Protein AF-A0A352FQF4-F1 (afdb_monomer_lite)

Foldseek 3Di:
DDPVVLVVLLVVLLVCVVVVDPDDDDDHDVVSVVVVVVVVVVVCPVPPCPVVVVVVVVVVVVVVVVVVVVQPPPPVFDDQLEDQKAFEWEFAAQVLVVVLCCQLQVKDWDWPAQDPQQKIWIWIDRASHIHIYIYHHVRGPHDDDTQAFEKEAQDQDAQRSVVRQVVSPKDWPAHFDQDPVAWTWGWIQHPRRHIYIYIQGNDPGRDDPLADRMATEWAFADVVLVLQLCCQLQVKDWPDFDADPVGFTQKTWIDRRSGTHMYGHADDPRHGRATEIEGEDADQQVSVVRSVVGPAKAFPAHWDADPVFWTWGWIAHNSGHIYIYTYGDPDDPDDDDDDDDPDPPDDAAEDEFEDADVVVVLVLVCLLVVHSFADDPPAQWTWDPQDNYIYIYGHCCVPPNDQTDADPDADEHADQDQPSSLVSLVVSVFFDQDDDPNHGQRDQDQDPVFWGWHWGADPSGHIYIYTHNVRDDPVD

Sequence (476 aa):
MSEVELTEQLDQAIEAMLSNSPGSPSPVDQRVAELLSVAAELRDLPGGGFKSRLRSELEKEISMSATAELITGDDPKTRAGVSAVTPYVVVSDVHQEIDFIKKVFGAEGKVYGLGSQGGFHSEYRIGDSMLMIGGGGKGSKWQGTPVPAVFHLYVENVDGVYQQAMQAGAISLMPPADMEYGERGAGIEDVGGNHWYLATATGPTHVPEGVPNLMPYFHPVGAPRMIEFLKQAFGAEEVAVHQSPDGIVQHAKIRIGASIIEMGEAHGSWQPKPMHFMVYVDDADEWYARAMKAEGAISVGAPANAPYGGRSGTIQDPFGNTWYLSSQTKKKEDSTASRRTSMAASKLFRVALQVADLDQASAFYAKLLDDPGIPIPRGSRHYFNCGPVILALVDVAKGAGEKPQPTPDYIYFAVNNLQEVFARAKALNCLANDRYHDQNAGEILKRPWGEVSFYCEDLWGNGLCFVDETTLFTGK

pLDDT: mean 82.21, std 18.21, range [28.59, 98.69]

Structure (mmCIF, N/CA/C/O backbone):
data_AF-A0A352FQF4-F1
#
_entry.id   AF-A0A352FQF4-F1
#
loop_
_atom_site.group_PDB
_atom_site.id
_atom_site.type_symbol
_atom_site.label_atom_id
_atom_site.label_alt_id
_atom_site.label_comp_id
_atom_site.label_asym_id
_atom_site.label_entity_id
_atom_site.label_seq_id
_atom_site.pdbx_PDB_ins_code
_atom_site.Cartn_x
_atom_site.Cartn_y
_atom_site.Cartn_z
_atom_site.occupancy
_atom_site.B_iso_or_equiv
_atom_site.auth_seq_id
_atom_site.auth_comp_id
_atom_site.auth_asym_id
_atom_site.auth_atom_id
_atom_site.pdbx_PDB_model_num
ATOM 1 N N . MET A 1 1 ? -57.777 -36.718 -5.518 1.00 56.38 1 MET A N 1
ATOM 2 C CA . MET A 1 1 ? -56.960 -37.804 -4.949 1.00 56.38 1 MET A CA 1
ATOM 3 C C . MET A 1 1 ? -56.659 -37.487 -3.503 1.00 56.38 1 MET A C 1
ATOM 5 O O . MET A 1 1 ? -56.420 -36.323 -3.189 1.00 56.38 1 MET A O 1
ATOM 9 N N . SER A 1 2 ? -56.738 -38.497 -2.646 1.00 68.88 2 SER A N 1
ATOM 10 C CA . SER A 1 2 ? -56.277 -38.432 -1.259 1.00 68.88 2 SER A CA 1
ATOM 11 C C . SER A 1 2 ? -54.744 -38.335 -1.195 1.00 68.88 2 SER A C 1
ATOM 13 O O . SER A 1 2 ? -54.056 -38.688 -2.151 1.00 68.88 2 SER A O 1
ATOM 15 N N . GLU A 1 3 ? -54.196 -37.852 -0.077 1.00 52.06 3 GLU A N 1
ATOM 16 C CA . GLU A 1 3 ? -52.736 -37.790 0.139 1.00 52.06 3 GLU A CA 1
ATOM 17 C C . GLU A 1 3 ? -52.068 -39.171 0.090 1.00 52.06 3 GLU A C 1
ATOM 19 O O . GLU A 1 3 ? -50.934 -39.293 -0.372 1.00 52.06 3 GLU A O 1
ATOM 24 N N . VAL A 1 4 ? -52.797 -40.222 0.479 1.00 58.28 4 VAL A N 1
ATOM 25 C CA . VAL A 1 4 ? -52.323 -41.611 0.408 1.00 58.28 4 VAL A CA 1
ATOM 26 C C . VAL A 1 4 ? -52.140 -42.040 -1.052 1.00 58.28 4 VAL A C 1
ATOM 28 O O . VAL A 1 4 ? -51.084 -42.547 -1.414 1.00 58.28 4 VAL A O 1
ATOM 31 N N . GLU A 1 5 ? -53.110 -41.731 -1.919 1.00 66.25 5 GLU A N 1
ATOM 32 C CA . GLU A 1 5 ? -53.040 -42.041 -3.358 1.00 66.25 5 GLU A CA 1
ATOM 33 C C . GLU A 1 5 ? -51.951 -41.237 -4.093 1.00 66.25 5 GLU A C 1
ATOM 35 O O . GLU A 1 5 ? -51.395 -41.713 -5.078 1.00 66.25 5 GLU A O 1
ATOM 40 N N . LEU A 1 6 ? -51.639 -40.016 -3.636 1.00 59.69 6 LEU A N 1
ATOM 41 C CA . LEU A 1 6 ? -50.549 -39.200 -4.194 1.00 59.69 6 LEU A CA 1
ATOM 42 C C . LEU A 1 6 ? -49.173 -39.774 -3.851 1.00 59.69 6 LEU A C 1
ATOM 44 O O . LEU A 1 6 ? -48.286 -39.786 -4.702 1.00 59.69 6 LEU A O 1
ATOM 48 N N . THR A 1 7 ? -49.011 -40.255 -2.618 1.00 59.81 7 THR A N 1
ATOM 49 C CA . THR A 1 7 ? -47.751 -40.840 -2.140 1.00 59.81 7 THR A CA 1
ATOM 50 C C . THR A 1 7 ? -47.446 -42.145 -2.875 1.00 59.81 7 THR A C 1
ATOM 52 O O . THR A 1 7 ? -46.351 -42.306 -3.402 1.00 59.81 7 THR A O 1
ATOM 55 N N . GLU A 1 8 ? -48.443 -43.023 -3.027 1.00 68.62 8 GLU A N 1
ATOM 56 C CA . GLU A 1 8 ? -48.279 -44.275 -3.780 1.00 68.62 8 GLU A CA 1
ATOM 57 C C . GLU A 1 8 ? -47.945 -44.037 -5.264 1.00 68.62 8 GLU A C 1
ATOM 59 O O . GLU A 1 8 ? -47.145 -44.772 -5.844 1.00 68.62 8 GLU A O 1
ATOM 64 N N . GLN A 1 9 ? -48.519 -43.000 -5.888 1.00 68.00 9 GLN A N 1
ATOM 65 C CA . GLN A 1 9 ? -48.186 -42.638 -7.271 1.00 68.00 9 GLN A CA 1
ATOM 66 C C . GLN A 1 9 ? -46.760 -42.097 -7.416 1.00 68.00 9 GLN A C 1
ATOM 68 O O . GLN A 1 9 ? -46.096 -42.396 -8.410 1.00 68.00 9 GLN A O 1
ATOM 73 N N . LEU A 1 10 ? -46.286 -41.310 -6.446 1.00 62.88 10 LEU A N 1
ATOM 74 C CA . LEU A 1 10 ? -44.918 -40.798 -6.434 1.00 62.88 10 LEU A CA 1
ATOM 75 C C . LEU A 1 10 ? -43.904 -41.940 -6.276 1.00 62.88 10 LEU A C 1
ATOM 77 O O . LEU A 1 10 ? -42.948 -42.003 -7.048 1.00 62.88 10 LEU A O 1
ATOM 81 N N . ASP A 1 11 ? -44.149 -42.872 -5.351 1.00 66.00 11 ASP A N 1
ATOM 82 C CA . ASP A 1 11 ? -43.263 -44.016 -5.107 1.00 66.00 11 ASP A CA 1
ATOM 83 C C . ASP A 1 11 ? -43.142 -44.917 -6.347 1.00 66.00 11 ASP A C 1
ATOM 85 O O . ASP A 1 11 ? -42.033 -45.235 -6.782 1.00 66.00 11 ASP A O 1
ATOM 89 N N . GLN A 1 12 ? -44.266 -45.245 -6.997 1.00 69.19 12 GLN A N 1
ATOM 90 C CA . GLN A 1 12 ? -44.269 -46.041 -8.234 1.00 69.19 12 GLN A CA 1
ATOM 91 C C . GLN A 1 12 ? -43.516 -45.350 -9.380 1.00 69.19 12 GLN A C 1
ATOM 93 O O . GLN A 1 12 ? -42.815 -46.002 -10.159 1.00 69.19 12 GLN A O 1
ATOM 98 N N . ALA A 1 13 ? -43.647 -44.027 -9.498 1.00 64.12 13 ALA A N 1
ATOM 99 C CA . ALA A 1 13 ? -42.974 -43.264 -10.540 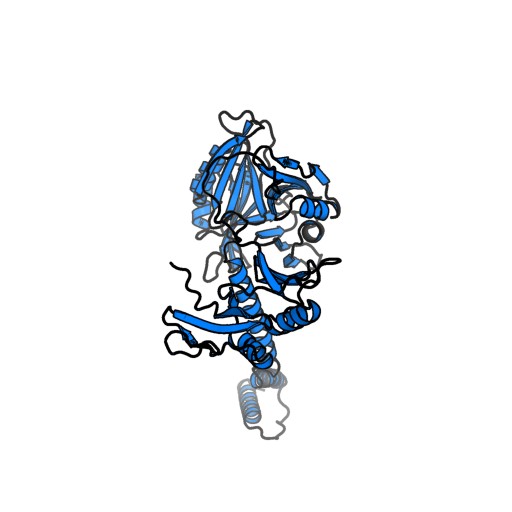1.00 64.12 13 ALA A CA 1
ATOM 100 C C . ALA A 1 13 ? -41.459 -43.139 -10.289 1.00 64.12 13 ALA A C 1
ATOM 102 O O . ALA A 1 13 ? -40.676 -43.248 -11.236 1.00 64.12 13 ALA A O 1
ATOM 103 N N . ILE A 1 14 ? -41.030 -42.992 -9.031 1.00 61.97 14 ILE A N 1
ATOM 104 C CA . ILE A 1 14 ? -39.609 -42.996 -8.651 1.00 61.97 14 ILE A CA 1
ATOM 105 C C . ILE A 1 14 ? -38.984 -44.380 -8.895 1.00 61.97 14 ILE A C 1
ATOM 107 O O . ILE A 1 14 ? -37.903 -44.465 -9.483 1.00 61.97 14 ILE A O 1
ATOM 111 N N . GLU A 1 15 ? -39.661 -45.474 -8.531 1.00 67.69 15 GLU A N 1
ATOM 112 C CA . GLU A 1 15 ? -39.181 -46.839 -8.810 1.00 67.69 15 GLU A CA 1
ATOM 113 C C . GLU A 1 15 ? -39.045 -47.114 -10.319 1.00 67.69 15 GLU A C 1
ATOM 115 O O . GLU A 1 15 ? -38.055 -47.706 -10.772 1.00 67.69 15 GLU A O 1
ATOM 120 N N . ALA A 1 16 ? -39.994 -46.635 -11.128 1.00 65.69 16 ALA A N 1
ATOM 121 C CA . ALA A 1 16 ? -39.911 -46.719 -12.585 1.00 65.69 16 ALA A CA 1
ATOM 122 C C . ALA A 1 16 ? -38.718 -45.916 -13.143 1.00 65.69 16 ALA A C 1
ATOM 124 O O . ALA A 1 16 ? -37.997 -46.402 -14.018 1.00 65.69 16 ALA A O 1
ATOM 125 N N . MET A 1 17 ? -38.454 -44.718 -12.603 1.00 64.12 17 MET A N 1
ATOM 126 C CA . MET A 1 17 ? -37.299 -43.899 -12.990 1.00 64.12 17 MET A CA 1
ATOM 127 C C . MET A 1 17 ? -35.960 -44.569 -12.655 1.00 64.12 17 MET A C 1
ATOM 129 O O . MET A 1 17 ? -35.036 -44.525 -13.471 1.00 64.12 17 MET A O 1
ATOM 133 N N . LEU A 1 18 ? -35.845 -45.211 -11.490 1.00 63.94 18 LEU A N 1
ATOM 134 C CA . LEU A 1 18 ? -34.614 -45.875 -11.044 1.00 63.94 18 LEU A CA 1
ATOM 135 C C . LEU A 1 18 ? -34.322 -47.184 -11.799 1.00 63.94 18 LEU A C 1
ATOM 137 O O . LEU A 1 18 ? -33.161 -47.558 -11.956 1.00 63.94 18 LEU A O 1
ATOM 141 N N . SER A 1 19 ? -35.353 -47.867 -12.301 1.00 68.19 19 SER A N 1
ATOM 142 C CA . SER A 1 19 ? -35.236 -49.185 -12.945 1.00 68.19 19 SER A CA 1
ATOM 143 C C . SER A 1 19 ? -34.973 -49.156 -14.461 1.00 68.19 19 SER A C 1
ATOM 145 O O . SER A 1 19 ? -34.854 -50.221 -15.070 1.00 68.19 19 SER A O 1
ATOM 147 N N . ASN A 1 20 ? -34.846 -47.976 -15.091 1.00 58.12 20 ASN A N 1
ATOM 148 C CA . ASN A 1 20 ? -34.591 -47.809 -16.539 1.00 58.12 20 ASN A CA 1
ATOM 149 C C . ASN A 1 20 ? -35.575 -48.564 -17.466 1.00 58.12 20 ASN A C 1
ATOM 151 O O . ASN A 1 20 ? -35.243 -48.872 -18.613 1.00 58.12 20 ASN A O 1
ATOM 155 N N . SER A 1 21 ? -36.788 -48.871 -17.001 1.00 53.16 21 SER A N 1
ATOM 156 C CA . SER A 1 21 ? -37.788 -49.579 -17.808 1.00 53.16 21 SER A CA 1
ATOM 157 C C . SER A 1 21 ? -38.649 -48.593 -18.614 1.00 53.16 21 SER A C 1
ATOM 159 O O . SER A 1 21 ? -39.202 -47.661 -18.033 1.00 53.16 21 SER A O 1
ATOM 161 N N . PRO A 1 22 ? -38.811 -48.771 -19.943 1.00 45.56 22 PRO A N 1
ATOM 162 C CA . PRO A 1 22 ? -39.613 -47.880 -20.774 1.00 45.56 22 PRO A CA 1
ATOM 163 C C . PRO A 1 22 ? -41.096 -48.256 -20.660 1.00 45.56 22 PRO A C 1
ATOM 165 O O . PRO A 1 22 ? -41.655 -48.931 -21.521 1.00 45.56 22 PRO A O 1
ATOM 168 N N . GLY A 1 23 ? -41.732 -47.839 -19.570 1.00 49.78 23 GLY A N 1
ATOM 169 C CA . GLY A 1 23 ? -43.184 -47.867 -19.415 1.00 49.78 23 GLY A CA 1
ATOM 170 C C . GLY A 1 23 ? -43.686 -46.458 -19.136 1.00 49.78 23 GLY A C 1
ATOM 171 O O . GLY A 1 23 ? -43.316 -45.874 -18.123 1.00 49.78 23 GLY A O 1
ATOM 172 N N . SER A 1 24 ? -44.503 -45.891 -20.029 1.00 43.78 24 SER A N 1
ATOM 173 C CA . SER A 1 24 ? -45.165 -44.605 -19.780 1.00 43.78 24 SER A CA 1
ATOM 174 C C . SER A 1 24 ? -46.109 -44.734 -18.578 1.00 43.78 24 SER A C 1
ATOM 176 O O . SER A 1 24 ? -47.028 -45.555 -18.648 1.00 43.78 24 SER A O 1
ATOM 178 N N . PRO A 1 25 ? -45.934 -43.950 -17.496 1.00 51.12 25 PRO A N 1
ATOM 179 C CA . PRO A 1 25 ? -46.881 -43.965 -16.392 1.00 51.12 25 PRO A CA 1
ATOM 180 C C . PRO A 1 25 ? -48.229 -43.385 -16.843 1.00 51.12 25 PRO A C 1
ATOM 182 O O . PRO A 1 25 ? -48.283 -42.483 -17.683 1.00 51.12 25 PRO A O 1
ATOM 185 N N . SER A 1 26 ? -49.317 -43.913 -16.274 1.00 56.75 26 SER A N 1
ATOM 186 C CA . SER A 1 26 ? -50.680 -43.359 -16.372 1.00 56.75 26 SER A CA 1
ATOM 187 C C . SER A 1 26 ? -50.699 -41.864 -16.000 1.00 56.75 26 SER A C 1
ATOM 189 O O . SER A 1 26 ? -49.791 -41.436 -15.290 1.00 56.75 26 SER A O 1
ATOM 191 N N . PRO A 1 27 ? -51.691 -41.055 -16.439 1.00 54.22 27 PRO A N 1
ATOM 192 C CA . PRO A 1 27 ? -51.646 -39.603 -16.273 1.00 54.22 27 PRO A CA 1
ATOM 193 C C . PRO A 1 27 ? -51.477 -39.228 -14.799 1.00 54.22 27 PRO A C 1
ATOM 195 O O . PRO A 1 27 ? -52.361 -39.459 -13.977 1.00 54.22 27 PRO A O 1
ATOM 198 N N . VAL A 1 28 ? -50.298 -38.694 -14.496 1.00 59.75 28 VAL A N 1
ATOM 199 C CA . VAL A 1 28 ? -49.842 -38.365 -13.149 1.00 59.75 28 VAL A CA 1
ATOM 200 C C . VAL A 1 28 ? -50.471 -37.033 -12.731 1.00 59.75 28 VAL A C 1
ATOM 202 O O . VAL A 1 28 ? -50.524 -36.097 -13.533 1.00 59.75 28 VAL A O 1
ATOM 205 N N . ASP A 1 29 ? -50.965 -36.937 -11.492 1.00 68.56 29 ASP A N 1
ATOM 206 C CA . ASP A 1 29 ? -51.423 -35.665 -10.910 1.00 68.56 29 ASP A CA 1
ATOM 207 C C . ASP A 1 29 ? -50.299 -34.616 -11.020 1.00 68.56 29 ASP A C 1
ATOM 209 O O . ASP A 1 29 ? -49.130 -34.911 -10.769 1.00 68.56 29 ASP A O 1
ATOM 213 N N . GLN A 1 30 ? -50.641 -33.385 -11.406 1.00 69.50 30 GLN A N 1
ATOM 214 C CA . GLN A 1 30 ? -49.673 -32.324 -11.710 1.00 69.50 30 GLN A CA 1
ATOM 215 C C . GLN A 1 30 ? -48.680 -32.063 -10.564 1.00 69.50 30 GLN A C 1
ATOM 217 O O . GLN A 1 30 ? -47.512 -31.780 -10.817 1.00 69.50 30 GLN A O 1
ATOM 222 N N . ARG A 1 31 ? -49.109 -32.244 -9.310 1.00 64.25 31 ARG A N 1
ATOM 223 C CA . ARG A 1 31 ? -48.244 -32.087 -8.128 1.00 64.25 31 ARG A CA 1
ATOM 224 C C . ARG A 1 31 ? -47.155 -33.156 -8.045 1.00 64.25 31 ARG A C 1
ATOM 226 O O . ARG A 1 31 ? -46.055 -32.887 -7.581 1.00 64.25 31 ARG A O 1
ATOM 233 N N . VAL A 1 32 ? -47.450 -34.368 -8.508 1.00 63.38 32 VAL A N 1
ATOM 234 C CA . VAL A 1 32 ? -46.476 -35.466 -8.575 1.00 63.38 32 VAL A CA 1
ATOM 235 C C . VAL A 1 32 ? -45.551 -35.272 -9.784 1.00 63.38 32 VAL A C 1
ATOM 237 O O . VAL A 1 32 ? -44.360 -35.550 -9.687 1.00 63.38 32 VAL A O 1
ATOM 240 N N . ALA A 1 33 ? -46.044 -34.703 -10.891 1.00 66.62 33 ALA A N 1
ATOM 241 C CA . ALA A 1 33 ? -45.216 -34.374 -12.057 1.00 66.62 33 ALA A CA 1
ATOM 242 C C . ALA A 1 33 ? -44.106 -33.348 -11.742 1.00 66.62 33 ALA A C 1
ATOM 244 O O . ALA A 1 33 ? -42.977 -33.503 -12.208 1.00 66.62 33 ALA A O 1
ATOM 245 N N . GLU A 1 34 ? -44.397 -32.339 -10.917 1.00 63.16 34 GLU A N 1
ATOM 246 C CA . GLU A 1 34 ? -43.406 -31.351 -10.462 1.00 63.16 34 GLU A CA 1
ATOM 247 C C . GLU A 1 34 ? -42.293 -31.997 -9.619 1.00 63.16 34 GLU A C 1
ATOM 249 O O . GLU A 1 34 ? -41.110 -31.736 -9.843 1.00 63.16 34 GLU A O 1
ATOM 254 N N . LEU A 1 35 ? -42.647 -32.910 -8.709 1.00 61.91 35 LEU A N 1
ATOM 255 C CA . LEU A 1 35 ? -41.678 -33.639 -7.881 1.00 61.91 35 LEU A CA 1
ATOM 256 C C . LEU A 1 35 ? -40.800 -34.594 -8.704 1.00 61.91 35 LEU A C 1
ATOM 258 O O . LEU A 1 35 ? -39.609 -34.730 -8.424 1.00 61.91 35 LEU A O 1
ATOM 262 N N . LEU A 1 36 ? -41.351 -35.214 -9.751 1.00 63.53 36 LEU A N 1
ATOM 263 C CA . LEU A 1 36 ? -40.587 -36.079 -10.656 1.00 63.53 36 LEU A CA 1
ATOM 264 C C . LEU A 1 36 ? -39.567 -35.298 -11.498 1.00 63.53 36 LEU A C 1
ATOM 266 O O . LEU A 1 36 ? -38.498 -35.832 -11.793 1.00 63.53 36 LEU A O 1
ATOM 270 N N . SER A 1 37 ? -39.843 -34.031 -11.830 1.00 60.62 37 SER A N 1
ATOM 271 C CA . SER A 1 37 ? -38.863 -33.142 -12.475 1.00 60.62 37 SER A CA 1
ATOM 272 C C . SER A 1 37 ? -37.649 -32.906 -11.576 1.00 60.62 37 SER A C 1
ATOM 274 O O . SER A 1 37 ? -36.511 -33.033 -12.022 1.00 60.62 37 SER A O 1
ATOM 276 N N . VAL A 1 38 ? -37.883 -32.642 -10.288 1.00 58.38 38 VAL A N 1
ATOM 277 C CA . VAL A 1 38 ? -36.810 -32.470 -9.295 1.00 58.38 38 VAL A CA 1
ATOM 278 C C . VAL A 1 38 ? -36.036 -33.779 -9.098 1.00 58.38 38 VAL A C 1
ATOM 280 O O . VAL A 1 38 ? -34.808 -33.775 -9.054 1.00 58.38 38 VAL A O 1
ATOM 283 N N . ALA A 1 39 ? -36.729 -34.921 -9.042 1.00 61.94 39 ALA A N 1
ATOM 284 C CA . ALA A 1 39 ? -36.088 -36.232 -8.939 1.00 61.94 39 ALA A CA 1
ATOM 285 C C . ALA A 1 39 ? -35.208 -36.560 -10.163 1.00 61.94 39 ALA A C 1
ATOM 287 O O . ALA A 1 39 ? -34.151 -37.176 -10.012 1.00 61.94 39 ALA A O 1
ATOM 288 N N . ALA A 1 40 ? -35.607 -36.127 -11.365 1.00 61.56 40 ALA A N 1
ATOM 289 C CA . ALA A 1 40 ? -34.811 -36.276 -12.582 1.00 61.56 40 ALA A CA 1
ATOM 290 C C . ALA A 1 40 ? -33.542 -35.408 -12.545 1.00 61.56 40 ALA A C 1
ATOM 292 O O . ALA A 1 40 ? -32.465 -35.896 -12.873 1.00 61.56 40 ALA A O 1
ATOM 293 N N . GLU A 1 41 ? -33.644 -34.160 -12.080 1.00 58.59 41 GLU A N 1
ATOM 294 C CA . GLU A 1 41 ? -32.491 -33.263 -11.923 1.00 58.59 41 GLU A CA 1
ATOM 295 C C . GLU A 1 41 ? -31.481 -33.774 -10.884 1.00 58.59 41 GLU A C 1
ATOM 297 O O . GLU A 1 41 ? -30.272 -33.674 -11.092 1.00 58.59 41 GLU A O 1
ATOM 302 N N . LEU A 1 42 ? -31.962 -34.363 -9.784 1.00 61.38 42 LEU A N 1
ATOM 303 C CA . LEU A 1 42 ? -31.110 -34.929 -8.734 1.00 61.38 42 LEU A CA 1
ATOM 304 C C . LEU A 1 42 ? -30.403 -36.222 -9.165 1.00 61.38 42 LEU A C 1
ATOM 306 O O . LEU A 1 42 ? -29.277 -36.470 -8.730 1.00 61.38 42 LEU A O 1
ATOM 310 N N . ARG A 1 43 ? -31.037 -37.040 -10.016 1.00 62.78 43 ARG A N 1
ATOM 311 C CA . ARG A 1 43 ? -30.472 -38.304 -10.519 1.00 62.78 43 ARG A CA 1
ATOM 312 C C . ARG A 1 43 ? -29.154 -38.101 -11.267 1.00 62.78 43 ARG A C 1
ATOM 314 O O . ARG A 1 43 ? -28.262 -38.939 -11.160 1.00 62.78 43 ARG A O 1
ATOM 321 N N . ASP A 1 44 ? -29.042 -37.003 -12.006 1.00 57.47 44 ASP A N 1
ATOM 322 C CA . ASP A 1 44 ? -27.901 -36.728 -12.879 1.00 57.47 44 ASP A CA 1
ATOM 323 C C . ASP A 1 44 ? -26.837 -35.843 -12.207 1.00 57.47 44 ASP A C 1
ATOM 325 O O . ASP A 1 44 ? -25.972 -35.281 -12.882 1.00 57.47 44 ASP A O 1
ATOM 329 N N . LEU A 1 45 ? -26.861 -35.728 -10.871 1.00 62.22 45 LEU A N 1
ATOM 330 C CA . LEU A 1 45 ? -25.809 -35.059 -10.113 1.00 62.22 45 LEU A CA 1
ATOM 331 C C . LEU A 1 45 ? -24.638 -36.000 -9.764 1.00 62.22 45 LEU A C 1
ATOM 333 O O . LEU A 1 45 ? -24.850 -37.123 -9.309 1.00 62.22 45 LEU A O 1
ATOM 337 N N . PRO A 1 46 ? -23.384 -35.521 -9.885 1.00 53.50 46 PRO A N 1
ATOM 338 C CA . PRO A 1 46 ? -23.012 -34.204 -10.395 1.00 53.50 46 PRO A CA 1
ATOM 339 C C . PRO A 1 46 ? -23.092 -34.133 -11.933 1.00 53.50 46 PRO A C 1
ATOM 341 O O . PRO A 1 46 ? -22.475 -34.936 -12.632 1.00 53.50 46 PRO A O 1
ATOM 344 N N . GLY A 1 47 ? -23.813 -33.129 -12.454 1.00 64.00 47 GLY A N 1
ATOM 345 C CA . GLY A 1 47 ? -24.075 -32.967 -13.890 1.00 64.00 47 GLY A CA 1
ATOM 346 C C . GLY A 1 47 ? -22.807 -32.839 -14.735 1.00 64.00 47 GLY A C 1
ATOM 347 O O . GLY A 1 47 ? -21.748 -32.462 -14.235 1.00 64.00 47 GLY A O 1
ATOM 348 N N . GLY A 1 48 ? -22.908 -33.100 -16.043 1.00 57.22 48 GLY A N 1
ATOM 349 C CA . GLY A 1 48 ? -21.756 -33.235 -16.954 1.00 57.22 48 GLY A CA 1
ATOM 350 C C . GLY A 1 48 ? -20.746 -32.071 -16.973 1.00 57.22 48 GLY A C 1
ATOM 351 O O . GLY A 1 48 ? -19.588 -32.281 -17.325 1.00 57.22 48 GLY A O 1
ATOM 352 N N . GLY A 1 49 ? -21.141 -30.866 -16.542 1.00 55.56 49 GLY A N 1
ATOM 353 C CA . GLY A 1 49 ? -20.262 -29.694 -16.397 1.00 55.56 49 GLY A CA 1
ATOM 354 C C . GLY A 1 49 ? -19.650 -29.487 -15.001 1.00 55.56 49 GLY A C 1
ATOM 355 O O . GLY A 1 49 ? -18.925 -28.516 -14.785 1.00 55.56 49 GLY A O 1
ATOM 356 N N . PHE A 1 50 ? -19.945 -30.344 -14.020 1.00 56.56 50 PHE A N 1
ATOM 357 C CA . PHE A 1 50 ? -19.416 -30.228 -12.657 1.00 56.56 50 PHE A CA 1
ATOM 358 C C . PHE A 1 50 ? -17.906 -30.427 -12.628 1.00 56.56 50 PHE A C 1
ATOM 360 O O . PHE A 1 50 ? -17.192 -29.602 -12.075 1.00 56.56 50 PHE A O 1
ATOM 367 N N . LYS A 1 51 ? -17.400 -31.467 -13.298 1.00 49.62 51 LYS A N 1
ATOM 368 C CA . LYS A 1 51 ? -15.964 -31.764 -13.312 1.00 49.62 51 LYS A CA 1
ATOM 369 C C . LYS A 1 51 ? -15.147 -30.647 -13.965 1.00 49.62 51 LYS A C 1
ATOM 371 O O . LYS A 1 51 ? -14.045 -30.369 -13.515 1.00 49.62 51 LYS A O 1
ATOM 376 N N . SER A 1 52 ? -15.680 -29.998 -15.001 1.00 58.97 52 SER A N 1
ATOM 377 C CA . SER A 1 52 ? -15.034 -28.853 -15.652 1.00 58.97 52 SER A CA 1
ATOM 378 C C . SER A 1 52 ? -15.089 -27.583 -14.802 1.00 58.97 52 SER A C 1
ATOM 380 O O . SER A 1 52 ? -14.095 -26.868 -14.754 1.00 58.97 52 SER A O 1
ATOM 382 N N . ARG A 1 53 ? -16.203 -27.320 -14.100 1.00 61.59 53 ARG A N 1
ATOM 383 C CA . ARG A 1 53 ? -16.308 -26.189 -13.161 1.00 61.59 53 ARG A CA 1
ATOM 384 C C . ARG A 1 53 ? -15.398 -26.371 -11.952 1.00 61.59 53 ARG A C 1
ATOM 386 O O . ARG A 1 53 ? -14.567 -25.510 -11.717 1.00 61.59 53 ARG A O 1
ATOM 393 N N . LEU A 1 54 ? -15.461 -27.530 -11.297 1.00 50.44 54 LEU A N 1
ATOM 394 C CA . LEU A 1 54 ? -14.596 -27.872 -10.167 1.00 50.44 54 LEU A CA 1
ATOM 395 C C . LEU A 1 54 ? -13.116 -27.808 -10.561 1.00 50.44 54 LEU A C 1
ATOM 397 O O . LEU A 1 54 ? -12.296 -27.306 -9.810 1.00 50.44 54 LEU A O 1
ATOM 401 N N . ARG A 1 55 ? -12.765 -28.274 -11.766 1.00 55.50 55 ARG A N 1
ATOM 402 C CA . ARG A 1 55 ? -11.403 -28.143 -12.292 1.00 55.50 55 ARG A CA 1
ATOM 403 C C . ARG A 1 55 ? -11.000 -26.683 -12.487 1.00 55.50 55 ARG A C 1
ATOM 405 O O . ARG A 1 55 ? -9.919 -26.316 -12.058 1.00 55.50 55 ARG A O 1
ATOM 412 N N . SER A 1 56 ? -11.858 -25.868 -13.098 1.00 56.72 56 SER A N 1
ATOM 413 C CA . SER A 1 56 ? -11.583 -24.443 -13.302 1.00 56.72 56 SER A CA 1
ATOM 414 C C . SER A 1 56 ? -11.484 -23.674 -11.983 1.00 56.72 56 SER A C 1
ATOM 416 O O . SER A 1 56 ? -10.698 -22.738 -11.901 1.00 56.72 56 SER A O 1
ATOM 418 N N . GLU A 1 57 ? -12.271 -24.041 -10.972 1.00 53.06 57 GLU A N 1
ATOM 419 C CA . GLU A 1 57 ? -12.233 -23.444 -9.633 1.00 53.06 57 GLU A CA 1
ATOM 420 C C . GLU A 1 57 ? -10.963 -23.856 -8.884 1.00 53.06 57 GLU A C 1
ATOM 422 O O . GLU A 1 57 ? -10.252 -22.983 -8.398 1.00 53.06 57 GLU A O 1
ATOM 427 N N . LEU A 1 58 ? -10.601 -25.145 -8.902 1.00 49.88 58 LEU A N 1
ATOM 428 C CA . LEU A 1 58 ? -9.355 -25.643 -8.311 1.00 49.88 58 LEU A CA 1
ATOM 429 C C . LEU A 1 58 ? -8.110 -25.082 -9.016 1.00 49.88 58 LEU A C 1
ATOM 431 O O . LEU A 1 58 ? -7.141 -24.735 -8.357 1.00 49.88 58 LEU A O 1
ATOM 435 N N . GLU A 1 59 ? -8.115 -24.951 -10.346 1.00 51.94 59 GLU A N 1
ATOM 436 C CA . GLU A 1 59 ? -7.015 -24.324 -11.098 1.00 51.94 59 GLU A CA 1
ATOM 437 C C . GLU A 1 59 ? -6.889 -22.827 -10.760 1.00 51.94 59 GLU A C 1
ATOM 439 O O . GLU A 1 59 ? -5.775 -22.306 -10.666 1.00 51.94 59 GLU A O 1
ATOM 444 N N . LYS A 1 60 ? -8.013 -22.143 -10.501 1.00 45.62 60 LYS A N 1
ATOM 445 C CA . LYS A 1 60 ? -8.034 -20.744 -10.054 1.00 45.62 60 LYS A CA 1
ATOM 446 C C . LYS A 1 60 ? -7.545 -20.601 -8.609 1.00 45.62 60 LYS A C 1
ATOM 448 O O . LYS A 1 60 ? -6.751 -19.704 -8.347 1.00 45.62 60 LYS A O 1
ATOM 453 N N . GLU A 1 61 ? -7.933 -21.501 -7.704 1.00 41.38 61 GLU A N 1
ATOM 454 C CA . GLU A 1 61 ? -7.417 -21.563 -6.327 1.00 41.38 61 GLU A CA 1
ATOM 455 C C . GLU A 1 61 ? -5.922 -21.887 -6.284 1.00 41.38 61 GLU A C 1
ATOM 457 O O . GLU A 1 61 ? -5.184 -21.214 -5.575 1.00 41.38 61 GLU A O 1
ATOM 462 N N . ILE A 1 62 ? -5.440 -22.843 -7.085 1.00 41.81 62 ILE A N 1
ATOM 463 C CA . ILE A 1 62 ? -4.008 -23.172 -7.186 1.00 41.81 62 ILE A CA 1
ATOM 464 C C . ILE A 1 62 ? -3.223 -21.977 -7.746 1.00 41.81 62 ILE A C 1
ATOM 466 O O . ILE A 1 62 ? -2.156 -21.645 -7.232 1.00 41.81 62 ILE A O 1
ATOM 470 N N . SER A 1 63 ? -3.760 -21.275 -8.751 1.00 40.06 63 SER A N 1
ATOM 471 C CA . SER A 1 63 ? -3.149 -20.050 -9.283 1.00 40.06 63 SER A CA 1
ATOM 472 C C . SER A 1 63 ? -3.140 -18.911 -8.259 1.00 40.06 63 SER A C 1
ATOM 474 O O . SER A 1 63 ? -2.162 -18.168 -8.191 1.00 40.06 63 SER A O 1
ATOM 476 N N . MET A 1 64 ? -4.200 -18.756 -7.461 1.00 34.16 64 MET A N 1
ATOM 477 C CA . MET A 1 64 ? -4.279 -17.746 -6.401 1.00 34.16 64 MET A CA 1
ATOM 478 C C . MET A 1 64 ? -3.380 -18.091 -5.209 1.00 34.16 64 MET A C 1
ATOM 480 O O . MET A 1 64 ? -2.739 -17.196 -4.673 1.00 34.16 64 MET A O 1
ATOM 484 N N . SER A 1 65 ? -3.261 -19.370 -4.849 1.00 30.16 65 SER A N 1
ATOM 485 C CA . SER A 1 65 ? -2.378 -19.878 -3.793 1.00 30.16 65 SER A CA 1
ATOM 486 C C . SER A 1 65 ? -0.899 -19.750 -4.177 1.00 30.16 65 SER A C 1
ATOM 488 O O . SER A 1 65 ? -0.114 -19.248 -3.380 1.00 30.16 65 SER A O 1
ATOM 490 N N . ALA A 1 66 ? -0.530 -20.044 -5.428 1.00 31.67 66 ALA A N 1
ATOM 491 C CA . ALA A 1 66 ? 0.821 -19.800 -5.944 1.00 31.67 66 ALA A CA 1
ATOM 492 C C . ALA A 1 66 ? 1.154 -18.297 -6.034 1.00 31.67 66 ALA A C 1
ATOM 494 O O . ALA A 1 66 ? 2.291 -17.888 -5.808 1.00 31.67 66 ALA A O 1
ATOM 495 N N . THR A 1 67 ? 0.156 -17.453 -6.317 1.00 31.69 67 THR A N 1
ATOM 496 C CA . THR A 1 67 ? 0.312 -15.988 -6.278 1.00 31.69 67 THR A CA 1
ATOM 497 C C . THR A 1 67 ? 0.421 -15.480 -4.834 1.00 31.69 67 THR A C 1
ATOM 499 O O . THR A 1 67 ? 1.189 -14.562 -4.572 1.00 31.69 67 THR A O 1
ATOM 502 N N . ALA A 1 68 ? -0.282 -16.096 -3.879 1.00 28.59 68 ALA A N 1
ATOM 503 C CA . ALA A 1 68 ? -0.186 -15.778 -2.457 1.00 28.59 68 ALA A CA 1
ATOM 504 C C . ALA A 1 68 ? 1.159 -16.218 -1.848 1.00 28.59 68 ALA A C 1
ATOM 506 O O . ALA A 1 68 ? 1.747 -15.450 -1.092 1.00 28.59 68 ALA A O 1
ATOM 507 N N . GLU A 1 69 ? 1.707 -17.378 -2.229 1.00 28.83 69 GLU A N 1
ATOM 508 C CA . GLU A 1 69 ? 3.061 -17.814 -1.835 1.00 28.83 69 GLU A CA 1
ATOM 509 C C . GLU A 1 69 ? 4.171 -16.928 -2.429 1.00 28.83 69 GLU A C 1
ATOM 511 O O . GLU A 1 69 ? 5.204 -16.721 -1.795 1.00 28.83 69 GLU A O 1
ATOM 516 N N . LEU A 1 70 ? 3.949 -16.329 -3.606 1.00 32.88 70 LEU A N 1
ATOM 517 C CA . LEU A 1 70 ? 4.851 -15.322 -4.183 1.00 32.88 70 LEU A CA 1
ATOM 518 C C . LEU A 1 70 ? 4.770 -13.951 -3.484 1.00 32.88 70 LEU A C 1
ATOM 520 O O . LEU A 1 70 ? 5.684 -13.144 -3.643 1.00 32.88 70 LEU A O 1
ATOM 524 N N . ILE A 1 71 ? 3.706 -13.676 -2.719 1.00 39.91 71 ILE A N 1
ATOM 525 C CA . ILE A 1 71 ? 3.464 -12.390 -2.035 1.00 39.91 71 ILE A CA 1
ATOM 526 C C . ILE A 1 71 ? 3.779 -12.466 -0.527 1.00 39.91 71 ILE A C 1
ATOM 528 O O . ILE A 1 71 ? 4.046 -11.437 0.091 1.00 39.91 71 ILE A O 1
ATOM 532 N N . THR A 1 72 ? 3.815 -13.660 0.078 1.00 30.80 72 THR A N 1
ATOM 533 C CA . THR A 1 72 ? 4.250 -13.857 1.478 1.00 30.80 72 THR A CA 1
ATOM 534 C C . THR A 1 72 ? 5.772 -13.889 1.653 1.00 30.80 72 THR A C 1
ATOM 536 O O . THR A 1 72 ? 6.261 -13.882 2.784 1.00 30.80 72 THR A O 1
ATOM 539 N N . GLY A 1 73 ? 6.535 -13.884 0.558 1.00 30.58 73 GLY A N 1
ATOM 540 C CA . GLY A 1 73 ? 7.977 -13.668 0.583 1.00 30.58 73 GLY A CA 1
ATOM 541 C C . GLY A 1 73 ? 8.299 -12.181 0.705 1.00 30.58 73 GLY A C 1
ATOM 542 O O . GLY A 1 73 ? 7.837 -11.398 -0.118 1.00 30.58 73 GLY A O 1
ATOM 543 N N . ASP A 1 74 ? 9.095 -11.811 1.716 1.00 34.69 74 ASP A N 1
ATOM 544 C CA . ASP A 1 74 ? 9.717 -10.488 1.871 1.00 34.69 74 ASP A CA 1
ATOM 545 C C . ASP A 1 74 ? 10.027 -9.859 0.499 1.00 34.69 74 ASP A C 1
ATOM 547 O O . ASP A 1 74 ? 10.940 -10.319 -0.191 1.00 34.69 74 ASP A O 1
ATOM 551 N N . ASP A 1 75 ? 9.307 -8.800 0.102 1.00 38.25 75 ASP A N 1
ATOM 552 C CA . ASP A 1 75 ? 9.775 -7.942 -0.985 1.00 38.25 75 ASP A CA 1
ATOM 553 C C . ASP A 1 75 ? 11.117 -7.362 -0.515 1.00 38.25 75 ASP A C 1
ATOM 555 O O . ASP A 1 75 ? 11.150 -6.588 0.447 1.00 38.25 75 ASP A O 1
ATOM 559 N N . PRO A 1 76 ? 12.254 -7.707 -1.148 1.00 39.25 76 PRO A N 1
ATOM 560 C CA . PRO A 1 76 ? 13.572 -7.288 -0.682 1.00 39.25 76 PRO A CA 1
ATOM 561 C C . PRO A 1 76 ? 13.792 -5.764 -0.763 1.00 39.25 76 PRO A C 1
ATOM 563 O O . PRO A 1 76 ? 14.897 -5.290 -0.472 1.00 39.25 76 PRO A O 1
ATOM 566 N N . LYS A 1 77 ? 12.787 -4.991 -1.200 1.00 45.06 77 LYS A N 1
ATOM 567 C CA . LYS A 1 77 ? 12.857 -3.551 -1.460 1.00 45.06 77 LYS A CA 1
ATOM 568 C C . LYS A 1 77 ? 11.982 -2.687 -0.548 1.00 45.06 77 LYS A C 1
ATOM 570 O O . LYS A 1 77 ? 12.252 -1.486 -0.458 1.00 45.06 77 LYS A O 1
ATOM 575 N N . THR A 1 78 ? 11.011 -3.252 0.167 1.00 44.84 78 THR A N 1
ATOM 576 C CA . THR A 1 78 ? 10.281 -2.565 1.244 1.00 44.84 78 THR A CA 1
ATOM 577 C C . THR A 1 78 ? 10.779 -3.072 2.597 1.00 44.84 78 THR A C 1
ATOM 579 O O . THR A 1 78 ? 11.228 -4.205 2.753 1.00 44.84 78 THR A O 1
ATOM 582 N N . ARG A 1 79 ? 10.809 -2.202 3.611 1.00 46.44 79 ARG A N 1
ATOM 583 C CA . ARG A 1 79 ? 11.126 -2.648 4.976 1.00 46.44 79 ARG A CA 1
ATOM 584 C C . ARG A 1 79 ? 10.017 -3.614 5.402 1.00 46.44 79 ARG A C 1
ATOM 586 O O . ARG A 1 79 ? 8.855 -3.248 5.273 1.00 46.44 79 ARG A O 1
ATOM 593 N N . ALA A 1 80 ? 10.364 -4.784 5.942 1.00 39.56 80 ALA A N 1
ATOM 594 C CA . ALA A 1 80 ? 9.389 -5.758 6.441 1.00 39.56 80 ALA A CA 1
ATOM 595 C C . ALA A 1 80 ? 8.260 -5.078 7.251 1.00 39.56 80 ALA A C 1
ATOM 597 O O . ALA A 1 80 ? 8.537 -4.305 8.177 1.00 39.56 80 ALA A O 1
ATOM 598 N N . GLY A 1 81 ? 7.003 -5.336 6.868 1.00 43.94 81 GLY A N 1
ATOM 599 C CA . GLY A 1 81 ? 5.794 -4.740 7.458 1.00 43.94 81 GLY A CA 1
ATOM 600 C C . GLY A 1 81 ? 5.361 -3.380 6.889 1.00 43.94 81 GLY A C 1
ATOM 601 O O . GLY A 1 81 ? 4.375 -2.821 7.358 1.00 43.94 81 GLY A O 1
ATOM 602 N N . VAL A 1 82 ? 6.070 -2.820 5.903 1.00 54.81 82 VAL A N 1
ATOM 603 C CA . VAL A 1 82 ? 5.648 -1.612 5.177 1.00 54.81 82 VAL A CA 1
ATOM 604 C C . VAL A 1 82 ? 4.928 -2.034 3.902 1.00 54.81 82 VAL A C 1
ATOM 606 O O . VAL A 1 82 ? 5.544 -2.548 2.971 1.00 54.81 82 VAL A O 1
ATOM 609 N N . SER A 1 83 ? 3.616 -1.818 3.866 1.00 60.59 83 SER A N 1
ATOM 610 C CA . SER A 1 83 ? 2.795 -2.095 2.690 1.00 60.59 83 SER A CA 1
ATOM 611 C C . SER A 1 83 ? 3.000 -1.022 1.611 1.00 60.59 83 SER A C 1
ATOM 613 O O . SER A 1 83 ? 3.432 0.100 1.900 1.00 60.59 83 SER A O 1
ATOM 615 N N . ALA A 1 84 ? 2.692 -1.363 0.353 1.00 70.12 84 ALA A N 1
ATOM 616 C CA . ALA A 1 84 ? 2.860 -0.466 -0.795 1.00 70.12 84 ALA A CA 1
ATOM 617 C C . ALA A 1 84 ? 2.160 0.888 -0.583 1.00 70.12 84 ALA A C 1
ATOM 619 O O . ALA A 1 84 ? 2.695 1.925 -0.964 1.00 70.12 84 ALA A O 1
ATOM 620 N N . VAL A 1 85 ? 1.002 0.879 0.083 1.00 79.38 85 VAL A N 1
ATOM 621 C CA . VAL A 1 85 ? 0.252 2.060 0.521 1.00 79.38 85 VAL A CA 1
ATOM 622 C C . VAL A 1 85 ? 0.140 2.046 2.043 1.00 79.38 85 VAL A C 1
ATOM 624 O O . VAL A 1 85 ? -0.643 1.278 2.601 1.00 79.38 85 VAL A O 1
ATOM 627 N N . THR A 1 86 ? 0.895 2.922 2.708 1.00 89.44 86 THR A N 1
ATOM 628 C CA . THR A 1 86 ? 0.844 3.106 4.161 1.00 89.44 86 THR A CA 1
ATOM 629 C C . THR A 1 86 ? 0.048 4.374 4.501 1.00 89.44 86 THR A C 1
ATOM 631 O O . THR A 1 86 ? 0.463 5.471 4.104 1.00 89.44 86 THR A O 1
ATOM 634 N N . PRO A 1 87 ? -1.079 4.274 5.228 1.00 92.81 87 PRO A N 1
ATOM 635 C CA . PRO A 1 87 ? -1.823 5.452 5.658 1.00 92.81 87 PRO A CA 1
ATOM 636 C C . PRO A 1 87 ? -1.001 6.334 6.604 1.00 92.81 87 PRO A C 1
ATOM 638 O O . PRO A 1 87 ? -0.257 5.850 7.462 1.00 92.81 87 PRO A O 1
ATOM 641 N N . TYR A 1 88 ? -1.151 7.645 6.431 1.00 92.69 88 TYR A N 1
ATOM 642 C CA . TYR A 1 88 ? -0.493 8.676 7.219 1.00 92.69 88 TYR A CA 1
ATOM 643 C C . TYR A 1 88 ? -1.562 9.590 7.824 1.00 92.69 88 TYR A C 1
ATOM 645 O O . TYR A 1 88 ? -2.133 10.436 7.142 1.00 92.69 88 TYR A O 1
ATOM 653 N N . VAL A 1 89 ? -1.810 9.452 9.125 1.00 93.56 89 VAL A N 1
ATOM 654 C CA . VAL A 1 89 ? -2.719 10.343 9.857 1.00 93.56 89 VAL A CA 1
ATOM 655 C C . VAL A 1 89 ? -1.985 11.550 10.418 1.00 93.56 89 VAL A C 1
ATOM 657 O O . VAL A 1 89 ? -0.836 11.463 10.867 1.00 93.56 89 VAL A O 1
ATOM 660 N N . VAL A 1 90 ? -2.664 12.694 10.409 1.00 93.19 90 VAL A N 1
ATOM 661 C CA . VAL A 1 90 ? -2.141 13.934 10.979 1.00 93.19 90 VAL A CA 1
ATOM 662 C C . VAL A 1 90 ? -3.040 14.354 12.130 1.00 93.19 90 VAL A C 1
ATOM 664 O O . VAL A 1 90 ? -4.212 14.644 11.921 1.00 93.19 90 VAL A O 1
ATOM 667 N N . VAL A 1 91 ? -2.500 14.413 13.342 1.00 94.69 91 VAL A N 1
ATOM 668 C CA . VAL A 1 91 ? -3.264 14.678 14.569 1.00 94.69 91 VAL A CA 1
ATOM 669 C C . VAL A 1 91 ? -2.742 15.906 15.311 1.00 94.69 91 VAL A C 1
ATOM 671 O O . VAL A 1 91 ? -1.591 16.324 15.157 1.00 94.69 91 VAL A O 1
ATOM 674 N N . SER A 1 92 ? -3.595 16.495 16.149 1.00 93.44 92 SER A N 1
ATOM 675 C CA . SER A 1 92 ? -3.218 17.635 16.996 1.00 93.44 92 SER A CA 1
ATOM 676 C C . SER A 1 92 ? -2.177 17.264 18.054 1.00 93.44 92 SER A C 1
ATOM 678 O O . SER A 1 92 ? -1.299 18.074 18.349 1.00 93.44 92 SER A O 1
ATOM 680 N N . ASP A 1 93 ? -2.261 16.055 18.617 1.00 94.06 93 ASP A N 1
ATOM 681 C CA . ASP A 1 93 ? -1.311 15.542 19.605 1.00 94.06 93 ASP A CA 1
ATOM 682 C C . ASP A 1 93 ? -0.940 14.085 19.308 1.00 94.06 93 ASP A C 1
ATOM 684 O O . ASP A 1 93 ? -1.693 13.151 19.579 1.00 94.06 93 ASP A O 1
ATOM 688 N N . VAL A 1 94 ? 0.264 13.899 18.766 1.00 94.50 94 VAL A N 1
ATOM 689 C CA . VAL A 1 94 ? 0.799 12.582 18.399 1.00 94.50 94 VAL A CA 1
ATOM 690 C C . VAL A 1 94 ? 0.981 11.673 19.615 1.00 94.50 94 VAL A C 1
ATOM 692 O O . VAL A 1 94 ? 0.820 10.465 19.490 1.00 94.50 94 VAL A O 1
ATOM 695 N N . HIS A 1 95 ? 1.291 12.211 20.797 1.00 93.94 95 HIS A N 1
ATOM 696 C CA . HIS A 1 95 ? 1.502 11.374 21.983 1.00 93.94 95 HIS A CA 1
ATOM 697 C C . HIS A 1 95 ? 0.178 10.840 22.520 1.00 93.94 95 HIS A C 1
ATOM 699 O O . HIS A 1 95 ? 0.104 9.670 22.885 1.00 93.94 95 HIS A O 1
ATOM 705 N N . GLN A 1 96 ? -0.864 11.678 22.522 1.00 95.62 96 GLN A N 1
ATOM 706 C CA . GLN A 1 96 ? -2.205 11.263 22.928 1.00 95.62 96 GLN A CA 1
ATOM 707 C C . GLN A 1 96 ? -2.751 10.167 22.006 1.00 95.62 96 GLN A C 1
ATOM 709 O O . GLN A 1 96 ? -3.271 9.164 22.492 1.00 95.62 96 GLN A O 1
ATOM 714 N N . GLU A 1 97 ? -2.578 10.337 20.695 1.00 96.94 97 GLU A N 1
ATOM 715 C CA . GLU A 1 97 ? -2.981 9.344 19.699 1.00 96.94 97 GLU A CA 1
ATOM 716 C C . GLU A 1 97 ? -2.234 8.018 19.889 1.00 96.94 97 GLU A C 1
ATOM 718 O O . GLU A 1 97 ? -2.837 6.949 19.937 1.00 96.94 97 GLU A O 1
ATOM 723 N N . ILE A 1 98 ? -0.916 8.080 20.093 1.00 95.88 98 ILE A N 1
ATOM 724 C CA . ILE A 1 98 ? -0.088 6.899 20.357 1.00 95.88 98 ILE A CA 1
ATOM 725 C C . ILE A 1 98 ? -0.539 6.161 21.615 1.00 95.88 98 ILE A C 1
ATOM 727 O O . ILE A 1 98 ? -0.663 4.936 21.597 1.00 95.88 98 ILE A O 1
ATOM 731 N N . ASP A 1 99 ? -0.765 6.878 22.715 1.00 96.81 99 ASP A N 1
ATOM 732 C CA . ASP A 1 99 ? -1.213 6.264 23.963 1.00 96.81 99 ASP A CA 1
ATOM 733 C C . ASP A 1 99 ? -2.569 5.572 23.776 1.00 96.81 99 ASP A C 1
ATOM 735 O O . ASP A 1 99 ? -2.772 4.471 24.299 1.00 96.81 99 ASP A O 1
ATOM 739 N N . PHE A 1 100 ? -3.460 6.167 22.976 1.00 98.25 100 PHE A N 1
ATOM 740 C CA . PHE A 1 100 ? -4.733 5.565 22.602 1.00 98.25 100 PHE A CA 1
ATOM 741 C C . PHE A 1 100 ? -4.537 4.267 21.809 1.00 98.25 100 PHE A C 1
ATOM 743 O O . PHE A 1 100 ? -4.963 3.214 22.280 1.00 98.25 100 PHE A O 1
ATOM 750 N N . ILE A 1 101 ? -3.844 4.284 20.665 1.00 97.19 101 ILE A N 1
ATOM 751 C CA . ILE A 1 101 ? -3.721 3.086 19.811 1.00 97.19 101 ILE A CA 1
ATOM 752 C C . ILE A 1 101 ? -2.902 1.966 20.465 1.00 97.19 101 ILE A C 1
ATOM 754 O O . ILE A 1 101 ? -3.181 0.786 20.254 1.00 97.19 101 ILE A O 1
ATOM 758 N N . LYS A 1 102 ? -1.924 2.300 21.317 1.00 96.75 102 LYS A N 1
ATOM 759 C CA . LYS A 1 102 ? -1.193 1.307 22.117 1.00 96.75 102 LYS A CA 1
ATOM 760 C C . LYS A 1 102 ? -2.118 0.635 23.113 1.00 96.75 102 LYS A C 1
ATOM 762 O O . LYS A 1 102 ? -2.081 -0.582 23.269 1.00 96.75 102 LYS A O 1
ATOM 767 N N . LYS A 1 103 ? -2.934 1.435 23.803 1.00 96.94 103 LYS A N 1
ATOM 768 C CA . LYS A 1 103 ? -3.874 0.925 24.793 1.00 96.94 103 LYS A CA 1
ATOM 769 C C . LYS A 1 103 ? -4.964 0.104 24.122 1.00 96.94 103 LYS A C 1
ATOM 771 O O . LYS A 1 103 ? -5.238 -0.974 24.613 1.00 96.94 103 LYS A O 1
ATOM 776 N N . VAL A 1 104 ? -5.598 0.601 23.066 1.00 97.94 104 VAL A N 1
ATOM 777 C CA . VAL A 1 104 ? -6.823 0.019 22.496 1.00 97.94 104 VAL A CA 1
ATOM 778 C C . VAL A 1 104 ? -6.526 -1.092 21.489 1.00 97.94 104 VAL A C 1
ATOM 780 O O . VAL A 1 104 ? -7.214 -2.107 21.499 1.00 97.94 104 VAL A O 1
ATOM 783 N N . PHE A 1 105 ? -5.489 -0.937 20.664 1.00 96.06 105 PHE A N 1
ATOM 784 C CA . PHE A 1 105 ? -5.178 -1.867 19.571 1.00 96.06 105 PHE A CA 1
ATOM 785 C C . PHE A 1 105 ? -3.883 -2.659 19.782 1.00 96.06 105 PHE A C 1
ATOM 787 O O . PHE A 1 105 ? -3.500 -3.444 18.919 1.00 96.06 105 PHE A O 1
ATOM 794 N N . GLY A 1 106 ? -3.178 -2.451 20.900 1.00 94.06 106 GLY A N 1
ATOM 795 C CA . GLY A 1 106 ? -1.898 -3.117 21.152 1.00 94.06 106 GLY A CA 1
ATOM 796 C C . GLY A 1 106 ? -0.792 -2.685 20.186 1.00 94.06 106 GLY A C 1
ATOM 797 O O . GLY A 1 106 ? 0.113 -3.466 19.910 1.00 94.06 106 GLY A O 1
ATOM 798 N N . ALA A 1 107 ? -0.870 -1.464 19.647 1.00 94.38 107 ALA A N 1
ATOM 799 C CA . ALA A 1 107 ? 0.072 -0.989 18.642 1.00 94.38 107 ALA A CA 1
ATOM 800 C C . ALA A 1 107 ? 1.527 -0.960 19.154 1.00 94.38 107 ALA A C 1
ATOM 802 O O . ALA A 1 107 ? 1.804 -0.538 20.279 1.00 94.38 107 ALA A O 1
ATOM 803 N N . GLU A 1 108 ? 2.483 -1.322 18.299 1.00 92.88 108 GLU A N 1
ATOM 804 C CA . GLU A 1 108 ? 3.914 -1.334 18.624 1.00 92.88 108 GLU A CA 1
ATOM 805 C C . GLU A 1 108 ? 4.698 -0.437 17.674 1.00 92.88 108 GLU A C 1
ATOM 807 O O . GLU A 1 108 ? 4.549 -0.521 16.459 1.00 92.88 108 GLU A O 1
ATOM 812 N N . GLY A 1 109 ? 5.573 0.417 18.196 1.00 90.69 109 GLY A N 1
ATOM 813 C CA . GLY A 1 109 ? 6.251 1.380 17.341 1.00 90.69 109 GLY A CA 1
ATOM 814 C C . GLY A 1 109 ? 7.129 2.358 18.088 1.00 90.69 109 GLY A C 1
ATOM 815 O O . GLY A 1 109 ? 7.478 2.158 19.256 1.00 90.69 109 GLY A O 1
ATOM 816 N N . LYS A 1 110 ? 7.512 3.425 17.388 1.00 88.44 110 LYS A N 1
ATOM 817 C CA . LYS A 1 110 ? 8.325 4.491 17.971 1.00 88.44 110 LYS A CA 1
ATOM 818 C C . LYS A 1 110 ? 8.068 5.847 17.329 1.00 88.44 110 LYS A C 1
ATOM 820 O O . LYS A 1 110 ? 7.685 5.959 16.167 1.00 88.44 110 LYS A O 1
ATOM 825 N N . VAL A 1 111 ? 8.363 6.876 18.114 1.00 85.75 111 VAL A N 1
ATOM 826 C CA . VAL A 1 111 ? 8.398 8.278 17.694 1.00 85.75 111 VAL A CA 1
ATOM 827 C C . VAL A 1 111 ? 9.817 8.608 17.233 1.00 85.75 111 VAL A C 1
ATOM 829 O O . VAL A 1 111 ? 10.785 8.300 17.928 1.00 85.75 111 VAL A O 1
ATOM 832 N N . TYR A 1 112 ? 9.950 9.240 16.071 1.00 75.12 112 TYR A N 1
ATOM 833 C CA . TYR A 1 112 ? 11.234 9.590 15.455 1.00 75.12 112 TYR A CA 1
ATOM 834 C C . TYR A 1 112 ? 11.681 11.033 15.752 1.00 75.12 112 TYR A C 1
ATOM 836 O O . TYR A 1 112 ? 12.802 11.408 15.416 1.00 75.12 112 TYR A O 1
ATOM 844 N N . GLY A 1 113 ? 10.848 11.824 16.436 1.00 71.12 113 GLY A N 1
ATOM 845 C CA . GLY A 1 113 ? 11.157 13.192 16.866 1.00 71.12 113 GLY A CA 1
ATOM 846 C C . GLY A 1 113 ? 10.532 14.264 15.972 1.00 71.12 113 GLY A C 1
ATOM 847 O O . GLY A 1 113 ? 9.583 13.989 15.241 1.00 71.12 113 GLY A O 1
ATOM 848 N N . LEU A 1 114 ? 11.036 15.500 16.074 1.00 74.25 114 LEU A N 1
ATOM 849 C CA . LEU A 1 114 ? 10.501 16.662 15.357 1.00 74.25 114 LEU A CA 1
ATOM 850 C C . LEU A 1 114 ? 11.047 16.735 13.922 1.00 74.25 114 LEU A C 1
ATOM 852 O O . LEU A 1 114 ? 12.256 16.826 13.713 1.00 74.25 114 LEU A O 1
ATOM 856 N N . GLY A 1 115 ? 10.149 16.745 12.940 1.00 69.25 115 GLY A N 1
ATOM 857 C CA . GLY A 1 115 ? 10.449 17.003 11.536 1.00 69.25 115 GLY A CA 1
ATOM 858 C C . GLY A 1 115 ? 10.736 18.479 11.244 1.00 69.25 115 GLY A C 1
ATOM 859 O O . GLY A 1 115 ? 10.637 19.350 12.109 1.00 69.25 115 GLY A O 1
ATOM 860 N N . SER A 1 116 ? 11.053 18.784 9.983 1.00 69.06 116 SER A N 1
ATOM 861 C CA . SER A 1 116 ? 11.418 20.137 9.523 1.00 69.06 116 SER A CA 1
ATOM 862 C C . SER A 1 116 ? 10.327 21.191 9.743 1.00 69.06 116 SER A C 1
ATOM 864 O O . SER A 1 116 ? 10.638 22.365 9.921 1.00 69.06 116 SER A O 1
ATOM 866 N N . GLN A 1 117 ? 9.059 20.776 9.783 1.00 75.38 117 GLN A N 1
ATOM 867 C CA . GLN A 1 117 ? 7.915 21.640 10.097 1.00 75.38 117 GLN A CA 1
ATOM 868 C C . GLN A 1 117 ? 7.627 21.750 11.607 1.00 75.38 117 GLN A C 1
ATOM 870 O O . GLN A 1 117 ? 6.611 22.306 12.014 1.00 75.38 117 GLN A O 1
ATOM 875 N N . GLY A 1 118 ? 8.498 21.196 12.455 1.00 79.81 118 GLY A N 1
ATOM 876 C CA . GLY A 1 118 ? 8.364 21.245 13.908 1.00 79.81 118 GLY A CA 1
ATOM 877 C C . GLY A 1 118 ? 7.272 20.342 14.481 1.00 79.81 118 GLY A C 1
ATOM 878 O O . GLY A 1 118 ? 6.914 20.536 15.642 1.00 79.81 118 GLY A O 1
ATOM 879 N N . GLY A 1 119 ? 6.743 19.396 13.698 1.00 87.88 119 GLY A N 1
ATOM 880 C CA . GLY A 1 119 ? 5.789 18.360 14.123 1.00 87.88 119 GLY A CA 1
ATOM 881 C C . GLY A 1 119 ? 6.462 17.014 14.350 1.00 87.88 119 GLY A C 1
ATOM 882 O O . GLY A 1 119 ? 7.567 16.800 13.864 1.00 87.88 119 GLY A O 1
ATOM 883 N N . PHE A 1 120 ? 5.822 16.116 15.087 1.00 89.75 120 PHE A N 1
ATOM 884 C CA . PHE A 1 120 ? 6.329 14.766 15.309 1.00 89.75 120 PHE A CA 1
ATOM 885 C C . PHE A 1 120 ? 6.089 13.865 14.092 1.00 89.75 120 PHE A C 1
ATOM 887 O O . PHE A 1 120 ? 5.138 14.069 13.339 1.00 89.75 120 PHE A O 1
ATOM 894 N N . HIS A 1 121 ? 6.949 12.859 13.932 1.00 90.38 121 HIS A N 1
ATOM 895 C CA . HIS A 1 121 ? 6.735 11.705 13.055 1.00 90.38 121 HIS A CA 1
ATOM 896 C C . HIS A 1 121 ? 6.857 10.419 13.862 1.00 90.38 121 HIS A C 1
ATOM 898 O O . HIS A 1 121 ? 7.767 10.291 14.686 1.00 90.38 121 HIS A O 1
ATOM 904 N N . SER A 1 122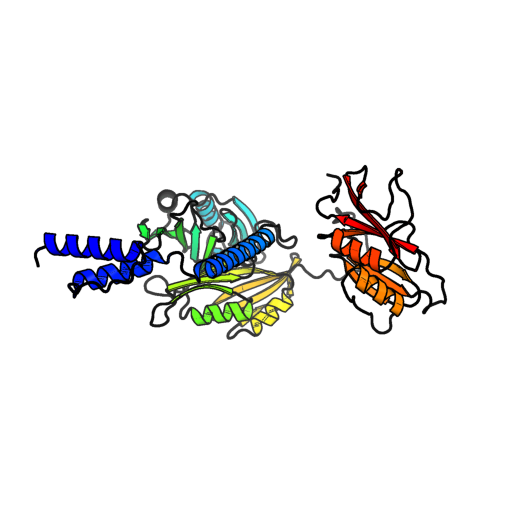 ? 5.968 9.469 13.607 1.00 90.62 122 SER A N 1
ATOM 905 C CA . SER A 1 122 ? 5.908 8.184 14.293 1.00 90.62 122 SER A CA 1
ATOM 906 C C . SER A 1 122 ? 5.462 7.084 13.345 1.00 90.62 122 SER A C 1
ATOM 908 O O . SER A 1 122 ? 4.681 7.322 12.427 1.00 90.62 122 SER A O 1
ATOM 910 N N . GLU A 1 123 ? 5.930 5.869 13.610 1.00 91.69 123 GLU A N 1
ATOM 911 C CA . GLU A 1 123 ? 5.515 4.663 12.894 1.00 91.69 123 GLU A CA 1
ATOM 912 C C . GLU A 1 123 ? 5.107 3.619 13.923 1.00 91.69 123 GLU A C 1
ATOM 914 O O . GLU A 1 123 ? 5.897 3.296 14.821 1.00 91.69 123 GLU A O 1
ATOM 919 N N . TYR A 1 124 ? 3.880 3.123 13.795 1.00 93.06 124 TYR A N 1
ATOM 920 C CA . TYR A 1 124 ? 3.300 2.114 14.669 1.00 93.06 124 TYR A CA 1
ATOM 921 C C . TYR A 1 124 ? 2.661 1.009 13.843 1.00 93.06 124 TYR A C 1
ATOM 923 O O . TYR A 1 124 ? 2.005 1.265 12.841 1.00 93.06 124 TYR A O 1
ATOM 931 N N . ARG A 1 125 ? 2.858 -0.225 14.286 1.00 91.50 125 ARG A N 1
ATOM 932 C CA . ARG A 1 125 ? 2.282 -1.420 13.692 1.00 91.50 125 ARG A CA 1
ATOM 933 C C . ARG A 1 125 ? 1.078 -1.872 14.507 1.00 91.50 125 ARG A C 1
ATOM 935 O O . ARG A 1 125 ? 1.174 -1.954 15.732 1.00 91.50 125 ARG A O 1
ATOM 942 N N . ILE A 1 126 ? -0.008 -2.207 13.821 1.00 89.62 126 ILE A N 1
ATOM 943 C CA . ILE A 1 126 ? -1.181 -2.894 14.368 1.00 89.62 126 ILE A CA 1
ATOM 944 C C . ILE A 1 126 ? -1.318 -4.202 13.585 1.00 89.62 126 ILE A C 1
ATOM 946 O O . ILE A 1 126 ? -1.521 -4.178 12.373 1.00 89.62 126 ILE A O 1
ATOM 950 N N . GLY A 1 127 ? -1.134 -5.343 14.253 1.00 83.75 127 GLY A N 1
ATOM 951 C CA . GLY A 1 127 ? -1.028 -6.635 13.569 1.00 83.75 127 GLY A CA 1
ATOM 952 C C . GLY A 1 127 ? 0.170 -6.677 12.613 1.00 83.75 127 GLY A C 1
ATOM 953 O O . GLY A 1 127 ? 1.314 -6.505 13.032 1.00 83.75 127 GLY A O 1
ATOM 954 N N . ASP A 1 128 ? -0.093 -6.898 11.329 1.00 79.69 128 ASP A N 1
ATOM 955 C CA . ASP A 1 128 ? 0.891 -6.916 10.240 1.00 79.69 128 ASP A CA 1
ATOM 956 C C . ASP A 1 128 ? 1.051 -5.559 9.530 1.00 79.69 128 ASP A C 1
ATOM 958 O O . ASP A 1 128 ? 1.939 -5.393 8.693 1.00 79.69 128 ASP A O 1
ATOM 962 N N . SER A 1 129 ? 0.219 -4.577 9.880 1.00 85.25 129 SER A N 1
ATOM 963 C CA . SER A 1 129 ? 0.025 -3.360 9.099 1.00 85.25 129 SER A CA 1
ATOM 964 C C . SER A 1 129 ? 0.682 -2.145 9.753 1.00 85.25 129 SER A C 1
ATOM 966 O O . SER A 1 129 ? 0.551 -1.920 10.959 1.00 85.25 129 SER A O 1
ATOM 968 N N . MET A 1 130 ? 1.385 -1.338 8.956 1.00 88.56 130 MET A N 1
ATOM 969 C CA . MET A 1 130 ? 2.011 -0.091 9.400 1.00 88.56 130 MET A CA 1
ATOM 970 C C . MET A 1 130 ? 1.044 1.095 9.316 1.00 88.56 130 MET A C 1
ATOM 972 O O . MET A 1 130 ? 0.310 1.245 8.341 1.00 88.56 130 MET A O 1
ATOM 976 N N . LEU A 1 131 ? 1.121 1.986 10.301 1.00 92.62 131 LEU A N 1
ATOM 977 C CA . LEU A 1 131 ? 0.457 3.282 10.346 1.00 92.62 131 LEU A CA 1
ATOM 978 C C . LEU A 1 131 ? 1.498 4.374 10.616 1.00 92.62 131 LEU A C 1
ATOM 980 O O . LEU A 1 131 ? 2.284 4.285 11.567 1.00 92.62 131 LEU A O 1
ATOM 984 N N . MET A 1 132 ? 1.495 5.423 9.794 1.00 92.81 132 MET A N 1
ATOM 985 C CA . MET A 1 132 ? 2.268 6.635 10.057 1.00 92.81 132 MET A CA 1
ATOM 986 C C . MET A 1 132 ? 1.406 7.672 10.761 1.00 92.81 132 MET A C 1
ATOM 988 O O . MET A 1 132 ? 0.263 7.911 10.382 1.00 92.81 132 MET A O 1
ATOM 992 N N . ILE A 1 133 ? 1.976 8.308 11.780 1.00 94.00 133 ILE A N 1
ATOM 993 C CA . ILE A 1 133 ? 1.291 9.307 12.600 1.00 94.00 133 ILE A CA 1
ATOM 994 C C . ILE A 1 133 ? 2.202 10.515 12.713 1.00 94.00 133 ILE A C 1
ATOM 996 O O . ILE A 1 133 ? 3.366 10.404 13.109 1.00 94.00 133 ILE A O 1
ATOM 1000 N N . GLY A 1 134 ? 1.673 11.686 12.396 1.00 92.44 134 GLY A N 1
ATOM 1001 C CA . GLY A 1 134 ? 2.402 12.931 12.556 1.00 92.44 134 GLY A CA 1
ATOM 1002 C C . GLY A 1 134 ? 1.511 14.074 12.986 1.00 92.44 134 GLY A C 1
ATOM 1003 O O . GLY A 1 134 ? 0.310 13.916 13.164 1.00 92.44 134 GLY A O 1
ATOM 1004 N N . GLY A 1 135 ? 2.124 15.235 13.178 1.00 92.69 135 GLY A N 1
ATOM 1005 C CA . GLY A 1 135 ? 1.420 16.439 13.604 1.00 92.69 135 GLY A CA 1
ATOM 1006 C C . GLY A 1 135 ? 1.972 17.007 14.903 1.00 92.69 135 GLY A C 1
ATOM 1007 O O . GLY A 1 135 ? 3.186 17.022 15.117 1.00 92.69 135 GLY A O 1
ATOM 1008 N N . GLY A 1 136 ? 1.088 17.554 15.729 1.00 93.12 136 GLY A N 1
ATOM 1009 C CA . GLY A 1 136 ? 1.456 18.342 16.900 1.00 93.12 136 GLY A CA 1
ATOM 1010 C C . GLY A 1 136 ? 1.712 17.519 18.162 1.00 93.12 136 GLY A C 1
ATOM 1011 O O . GLY A 1 136 ? 1.895 16.302 18.143 1.00 93.12 136 GLY A O 1
ATOM 1012 N N . GLY A 1 137 ? 1.757 18.221 19.290 1.00 90.06 137 GLY A N 1
ATOM 1013 C CA . GLY A 1 137 ? 1.920 17.648 20.622 1.00 90.06 137 GLY A CA 1
ATOM 1014 C C . GLY A 1 137 ? 2.719 18.567 21.536 1.00 90.06 137 GLY A C 1
ATOM 1015 O O . GLY A 1 137 ? 3.256 19.598 21.115 1.00 90.06 137 GLY A O 1
ATOM 1016 N N . LYS A 1 138 ? 2.832 18.201 22.813 1.00 88.50 138 LYS A N 1
ATOM 1017 C CA . LYS A 1 138 ? 3.584 19.001 23.788 1.00 88.50 138 LYS A CA 1
ATOM 1018 C C . LYS A 1 138 ? 5.033 19.231 23.327 1.00 88.50 138 LYS A C 1
ATOM 1020 O O . LYS A 1 138 ? 5.792 18.291 23.122 1.00 88.50 138 LYS A O 1
ATOM 1025 N N . GLY A 1 139 ? 5.424 20.501 23.200 1.00 85.00 139 GLY A N 1
ATOM 1026 C CA . GLY A 1 139 ? 6.766 20.900 22.752 1.00 85.00 139 GLY A CA 1
ATOM 1027 C C . GLY A 1 139 ? 6.949 20.970 21.229 1.00 85.00 139 GLY A C 1
ATOM 1028 O O . GLY A 1 139 ? 8.024 21.355 20.771 1.00 85.00 139 GLY A O 1
ATOM 1029 N N . SER A 1 140 ? 5.914 20.653 20.448 1.00 88.81 140 SER A N 1
ATOM 1030 C CA . SER A 1 140 ? 5.885 20.874 19.002 1.00 88.81 140 SER A CA 1
ATOM 1031 C C . SER A 1 140 ? 5.680 22.358 18.667 1.00 88.81 140 SER A C 1
ATOM 1033 O O . SER A 1 140 ? 5.017 23.091 19.400 1.00 88.81 140 SER A O 1
ATOM 1035 N N . LYS A 1 141 ? 6.247 22.803 17.538 1.00 89.38 141 LYS A N 1
ATOM 1036 C CA . LYS A 1 141 ? 5.975 24.120 16.923 1.00 89.38 141 LYS A CA 1
ATOM 1037 C C . LYS A 1 141 ? 5.081 24.013 15.684 1.00 89.38 141 LYS A C 1
ATOM 1039 O O . LYS A 1 141 ? 4.954 24.984 14.938 1.00 89.38 141 LYS A O 1
ATOM 1044 N N . TRP A 1 142 ? 4.531 22.830 15.433 1.00 89.69 142 TRP A N 1
ATOM 1045 C CA . TRP A 1 142 ? 3.694 22.558 14.278 1.00 89.69 142 TRP A CA 1
ATOM 1046 C C . TRP A 1 142 ? 2.391 23.353 14.355 1.00 89.69 142 TRP A C 1
ATOM 1048 O O . TRP A 1 142 ? 1.780 23.458 15.416 1.00 89.69 142 TRP A O 1
ATOM 1058 N N . GLN A 1 143 ? 1.993 23.930 13.223 1.00 86.44 143 GLN A N 1
ATOM 1059 C CA . GLN A 1 143 ? 0.806 24.787 13.084 1.00 86.44 143 GLN A CA 1
ATOM 1060 C C . GLN A 1 143 ? -0.116 24.299 11.957 1.00 86.44 143 GLN A C 1
ATOM 1062 O O . GLN A 1 143 ? -0.922 25.067 11.438 1.00 86.44 143 GLN A O 1
ATOM 1067 N N . GLY A 1 144 ? 0.052 23.049 11.518 1.00 84.69 144 GLY A N 1
ATOM 1068 C CA . GLY A 1 144 ? -0.795 22.478 10.479 1.00 84.69 144 GLY A CA 1
ATOM 1069 C C . GLY A 1 144 ? -2.182 22.107 11.000 1.00 84.69 144 GLY A C 1
ATOM 1070 O O . GLY A 1 144 ? -2.478 22.192 12.193 1.00 84.69 144 GLY A O 1
ATOM 1071 N N . THR A 1 145 ? -3.039 21.689 10.076 1.00 89.12 145 THR A N 1
ATOM 1072 C CA . THR A 1 145 ? -4.385 21.206 10.384 1.00 89.12 145 THR A CA 1
ATOM 1073 C C . THR A 1 145 ? -4.365 19.681 10.495 1.00 89.12 145 THR A C 1
ATOM 1075 O O . THR A 1 145 ? -3.745 19.036 9.646 1.00 89.12 145 THR A O 1
ATOM 1078 N N . PRO A 1 146 ? -5.004 19.091 11.521 1.00 89.81 146 PRO A N 1
ATOM 1079 C CA . PRO A 1 146 ? -5.220 17.652 11.580 1.00 89.81 146 PRO A CA 1
ATOM 1080 C C . PRO A 1 146 ? -5.962 17.143 10.343 1.00 89.81 146 PRO A C 1
ATOM 1082 O O . PRO A 1 146 ? -6.856 17.809 9.823 1.00 89.81 146 PRO A O 1
ATOM 1085 N N . VAL A 1 147 ? -5.595 15.949 9.899 1.00 88.88 147 VAL A N 1
ATOM 1086 C CA . VAL A 1 147 ? -6.188 15.235 8.770 1.00 88.88 147 VAL A CA 1
ATOM 1087 C C . VAL A 1 147 ? -6.579 13.850 9.289 1.00 88.88 147 VAL A C 1
ATOM 1089 O O . VAL A 1 147 ? -5.765 12.923 9.217 1.00 88.88 147 VAL A O 1
ATOM 1092 N N . PRO A 1 148 ? -7.766 13.727 9.913 1.00 83.38 148 PRO A N 1
ATOM 1093 C CA . PRO A 1 148 ? -8.246 12.455 10.425 1.00 83.38 148 PRO A CA 1
ATOM 1094 C C . PRO A 1 148 ? -8.613 11.504 9.286 1.00 83.38 148 PRO A C 1
ATOM 1096 O O . PRO A 1 148 ? -9.184 11.916 8.275 1.00 83.38 148 PRO A O 1
ATOM 1099 N N . ALA A 1 149 ? -8.325 10.225 9.485 1.00 92.94 149 ALA A N 1
ATOM 1100 C CA . ALA A 1 149 ? -8.541 9.159 8.516 1.00 92.94 149 ALA A CA 1
ATOM 1101 C C . ALA A 1 149 ? -9.720 8.252 8.885 1.00 92.94 149 ALA A C 1
ATOM 1103 O O . ALA A 1 149 ? -10.328 8.393 9.947 1.00 92.94 149 ALA A O 1
ATOM 1104 N N . VAL A 1 150 ? -10.048 7.321 7.990 1.00 96.69 150 VAL A N 1
ATOM 1105 C CA . VAL A 1 150 ? -11.027 6.259 8.233 1.00 96.69 150 VAL A CA 1
ATOM 1106 C C . VAL A 1 150 ? -10.374 4.919 7.926 1.00 96.69 150 VAL A C 1
ATOM 1108 O O . VAL A 1 150 ? -9.679 4.769 6.918 1.00 96.69 150 VAL A O 1
ATOM 1111 N N . PHE A 1 151 ? -10.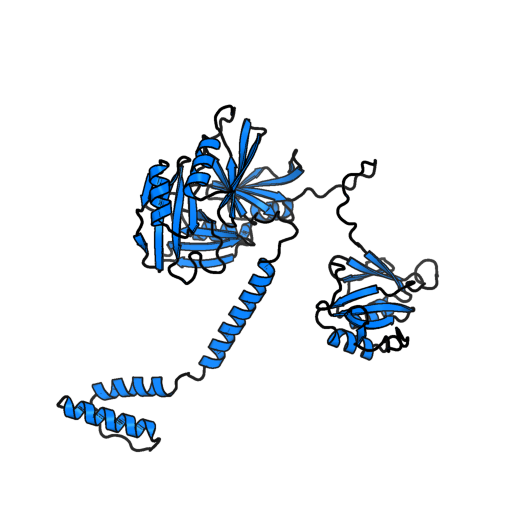602 3.947 8.799 1.00 96.50 151 PHE A N 1
ATOM 1112 C CA . PHE A 1 151 ? -9.992 2.631 8.739 1.00 96.50 151 PHE A CA 1
ATOM 1113 C C . PHE A 1 151 ? -11.020 1.532 8.938 1.00 96.50 151 PHE A C 1
ATOM 1115 O O . PHE A 1 151 ? -11.956 1.685 9.719 1.00 96.50 151 PHE A O 1
ATOM 1122 N N . HIS A 1 152 ? -10.783 0.398 8.293 1.00 95.94 152 HIS A N 1
ATOM 1123 C CA . HIS A 1 152 ? -11.359 -0.880 8.669 1.00 95.94 152 HIS A CA 1
ATOM 1124 C C . HIS A 1 152 ? -10.260 -1.731 9.316 1.00 95.94 152 HIS A C 1
ATOM 1126 O O . HIS A 1 152 ? -9.189 -1.905 8.733 1.00 95.94 152 HIS A O 1
ATOM 1132 N N . LEU A 1 153 ? -10.496 -2.192 10.543 1.00 96.12 153 LEU A N 1
ATOM 1133 C CA . LEU A 1 153 ? -9.548 -2.948 11.352 1.00 96.12 153 LEU A CA 1
ATOM 1134 C C . LEU A 1 153 ? -10.200 -4.240 11.846 1.00 96.12 153 LEU A C 1
ATOM 1136 O O . LEU A 1 153 ? -11.138 -4.207 12.648 1.00 96.12 153 LEU A O 1
ATOM 1140 N N . TYR A 1 154 ? -9.646 -5.376 11.433 1.00 95.00 154 TYR A N 1
ATOM 1141 C CA . TYR A 1 154 ? -10.006 -6.652 12.027 1.00 95.00 154 TYR A CA 1
ATOM 1142 C C . TYR A 1 154 ? -9.333 -6.833 13.392 1.00 95.00 154 TYR A C 1
ATOM 1144 O O . TYR A 1 154 ? -8.135 -6.594 13.559 1.00 95.00 154 TYR A O 1
ATOM 1152 N N . VAL A 1 155 ? -10.115 -7.284 14.370 1.00 95.19 155 VAL A N 1
ATOM 1153 C CA . VAL A 1 155 ? -9.681 -7.590 15.735 1.00 95.19 155 VAL A CA 1
ATOM 1154 C C . VAL A 1 155 ? -10.273 -8.919 16.190 1.00 95.19 155 VAL A C 1
ATOM 1156 O O . VAL A 1 155 ? -11.351 -9.324 15.756 1.00 95.19 155 VAL A O 1
ATOM 1159 N N . GLU A 1 156 ? -9.593 -9.598 17.109 1.00 93.25 156 GLU A N 1
ATOM 1160 C CA . GLU A 1 156 ? -10.064 -10.880 17.653 1.00 93.25 156 GLU A CA 1
ATOM 1161 C C . GLU A 1 156 ? -11.386 -10.759 18.423 1.00 93.25 156 GLU A C 1
ATOM 1163 O O . GLU A 1 156 ? -12.177 -11.698 18.446 1.00 93.25 156 GLU A O 1
ATOM 1168 N N . ASN A 1 157 ? -11.623 -9.615 19.074 1.00 94.88 157 ASN A N 1
ATOM 1169 C CA . ASN A 1 157 ? -12.800 -9.384 19.908 1.00 94.88 157 ASN A CA 1
ATOM 1170 C C . ASN A 1 157 ? -13.273 -7.928 19.805 1.00 94.88 157 ASN A C 1
ATOM 1172 O O . ASN A 1 157 ? -12.816 -7.063 20.560 1.00 94.88 157 ASN A O 1
ATOM 1176 N N . VAL A 1 158 ? -14.211 -7.669 18.889 1.00 97.75 158 VAL A N 1
ATOM 1177 C CA . VAL A 1 158 ? -14.804 -6.337 18.685 1.00 97.75 158 VAL A CA 1
ATOM 1178 C C . VAL A 1 158 ? -15.402 -5.764 19.964 1.00 97.75 158 VAL A C 1
ATOM 1180 O O . VAL A 1 158 ? -15.107 -4.620 20.299 1.00 97.75 158 VAL A O 1
ATOM 1183 N N . ASP A 1 159 ? -16.201 -6.530 20.708 1.00 98.06 159 ASP A N 1
ATOM 1184 C CA . ASP A 1 159 ? -16.855 -6.034 21.922 1.00 98.06 159 ASP A CA 1
ATOM 1185 C C . ASP A 1 159 ? -15.826 -5.607 22.982 1.00 98.06 159 ASP A C 1
ATOM 1187 O O . ASP A 1 159 ? -15.960 -4.545 23.593 1.00 98.06 159 ASP A O 1
ATOM 1191 N N . GLY A 1 160 ? -14.760 -6.393 23.163 1.00 98.12 160 GLY A N 1
ATOM 1192 C CA . GLY A 1 160 ? -13.666 -6.073 24.080 1.00 98.12 160 GLY A CA 1
ATOM 1193 C C . GLY A 1 160 ? -12.911 -4.803 23.682 1.00 98.12 160 GLY A C 1
ATOM 1194 O O . GLY A 1 160 ? -12.761 -3.891 24.500 1.00 98.12 160 GLY A O 1
ATOM 1195 N N . VAL A 1 161 ? -12.488 -4.715 22.416 1.00 98.25 161 VAL A N 1
ATOM 1196 C CA . VAL A 1 161 ? -11.768 -3.545 21.882 1.00 98.25 161 VAL A CA 1
ATOM 1197 C C . VAL A 1 161 ? -12.642 -2.293 21.946 1.00 98.25 161 VAL A C 1
ATOM 1199 O O . VAL A 1 161 ? -12.181 -1.240 22.385 1.00 98.25 161 VAL A O 1
ATOM 1202 N N . TYR A 1 162 ? -13.922 -2.407 21.596 1.00 98.69 162 TYR A N 1
ATOM 1203 C CA . TYR A 1 162 ? -14.881 -1.311 21.676 1.00 98.69 162 TYR A CA 1
ATOM 1204 C C . TYR A 1 162 ? -15.024 -0.782 23.111 1.00 98.69 162 TYR A C 1
ATOM 1206 O O . TYR A 1 162 ? -14.924 0.423 23.341 1.00 98.69 162 TYR A O 1
ATOM 1214 N N . GLN A 1 163 ? -15.196 -1.662 24.105 1.00 98.50 163 GLN A N 1
ATOM 1215 C CA . GLN A 1 163 ? -15.278 -1.244 25.511 1.00 98.50 163 GLN A CA 1
ATOM 1216 C C . GLN A 1 163 ? -13.991 -0.553 25.977 1.00 98.50 163 GLN A C 1
ATOM 1218 O O . GLN A 1 163 ? -14.041 0.467 26.671 1.00 98.50 163 GLN A O 1
ATOM 1223 N N . GLN A 1 164 ? -12.834 -1.070 25.567 1.00 98.44 164 GLN A N 1
ATOM 1224 C CA . GLN A 1 164 ? -11.540 -0.473 25.880 1.00 98.44 164 GLN A CA 1
ATOM 1225 C C . GLN A 1 164 ? -11.364 0.907 25.235 1.00 98.44 164 GLN A C 1
ATOM 1227 O O . GLN A 1 164 ? -10.840 1.816 25.884 1.00 98.44 164 GLN A O 1
ATOM 1232 N N . ALA A 1 165 ? -11.854 1.087 24.007 1.00 98.56 165 ALA A N 1
ATOM 1233 C CA . ALA A 1 165 ? -11.878 2.371 23.317 1.00 98.56 165 ALA A CA 1
ATOM 1234 C C . ALA A 1 165 ? -12.750 3.394 24.056 1.00 98.56 165 ALA A C 1
ATOM 1236 O O . ALA A 1 165 ? -12.296 4.510 24.315 1.00 98.56 165 ALA A O 1
ATOM 1237 N N . MET A 1 166 ? -13.960 3.009 24.480 1.00 98.62 166 MET A N 1
ATOM 1238 C CA . MET A 1 166 ? -14.845 3.891 25.256 1.00 98.62 166 MET A CA 1
ATOM 1239 C C . MET A 1 166 ? -14.178 4.335 26.567 1.00 98.62 166 MET A C 1
ATOM 1241 O O . MET A 1 166 ? -14.187 5.515 26.912 1.00 98.62 166 MET A O 1
ATOM 1245 N N . GLN A 1 167 ? -13.511 3.416 27.272 1.00 98.19 167 GLN A N 1
ATOM 1246 C CA . GLN A 1 167 ? -12.735 3.735 28.481 1.00 98.19 167 GLN A CA 1
ATOM 1247 C C . GLN A 1 167 ? -11.490 4.593 28.206 1.00 98.19 167 GLN A C 1
ATOM 1249 O O . GLN A 1 167 ? -10.934 5.196 29.127 1.00 98.19 167 GLN A O 1
ATOM 1254 N N . ALA A 1 168 ? -11.003 4.611 26.967 1.00 97.62 168 ALA A N 1
ATOM 1255 C CA . ALA A 1 168 ? -9.896 5.447 26.520 1.00 97.62 168 ALA A CA 1
ATOM 1256 C C . ALA A 1 168 ? -10.357 6.811 25.970 1.00 97.62 168 ALA A C 1
ATOM 1258 O O . ALA A 1 168 ? -9.508 7.617 25.599 1.00 97.62 168 ALA A O 1
ATOM 1259 N N . GLY A 1 169 ? -11.665 7.095 25.981 1.00 97.44 169 GLY A N 1
ATOM 1260 C CA . GLY A 1 169 ? -12.229 8.384 25.578 1.00 97.44 169 GLY A CA 1
ATOM 1261 C C . GLY A 1 169 ? -12.662 8.472 24.115 1.00 97.44 169 GLY A C 1
ATOM 1262 O O . GLY A 1 169 ? -12.908 9.578 23.645 1.00 97.44 169 GLY A O 1
ATOM 1263 N N . ALA A 1 170 ? -12.765 7.344 23.406 1.00 98.38 170 ALA A N 1
ATOM 1264 C CA . ALA A 1 170 ? -13.356 7.321 22.071 1.00 98.38 170 ALA A CA 1
ATOM 1265 C C . ALA A 1 170 ? -14.865 7.611 22.106 1.00 98.38 170 ALA A C 1
ATOM 1267 O O . ALA A 1 170 ? -15.548 7.367 23.105 1.00 98.38 170 ALA A O 1
ATOM 1268 N N . ILE A 1 171 ? -15.388 8.087 20.980 1.00 98.38 171 ILE A N 1
ATOM 1269 C CA . ILE A 1 171 ? -16.816 8.307 20.752 1.00 98.38 171 ILE A CA 1
ATOM 1270 C C . ILE A 1 171 ? -17.382 7.106 19.992 1.00 98.38 171 ILE A C 1
ATOM 1272 O O . ILE A 1 171 ? -16.811 6.647 19.005 1.00 98.38 171 ILE A O 1
ATOM 1276 N N . SER A 1 172 ? -18.526 6.593 20.441 1.00 98.00 172 SER A N 1
ATOM 1277 C CA . SER A 1 172 ? -19.267 5.556 19.718 1.00 98.00 172 SER A CA 1
ATOM 1278 C C . SER A 1 172 ? -19.894 6.133 18.453 1.00 98.00 172 SER A C 1
ATOM 1280 O O . SER A 1 172 ? -20.784 6.978 18.549 1.00 98.00 172 SER A O 1
ATOM 1282 N N . LEU A 1 173 ? -19.516 5.609 17.290 1.00 96.94 173 LEU A N 1
ATOM 1283 C CA . LEU A 1 173 ? -20.211 5.869 16.025 1.00 96.94 173 LEU A CA 1
ATOM 1284 C C . LEU A 1 173 ? -21.273 4.800 15.756 1.00 96.94 173 LEU A C 1
ATOM 1286 O O . LEU A 1 173 ? -22.383 5.114 15.334 1.00 96.94 173 LEU A O 1
ATOM 1290 N N . MET A 1 174 ? -20.944 3.542 16.053 1.00 95.62 174 MET A N 1
ATOM 1291 C CA . MET A 1 174 ? -21.831 2.392 15.916 1.00 95.62 174 MET A CA 1
ATOM 1292 C C . MET A 1 174 ? -21.515 1.373 17.023 1.00 95.62 174 MET A C 1
ATOM 1294 O O . MET A 1 174 ? -20.373 0.916 17.109 1.00 95.62 174 MET A O 1
ATOM 1298 N N . PRO A 1 175 ? -22.484 1.008 17.880 1.00 97.56 175 PRO A N 1
ATOM 1299 C CA . PRO A 1 175 ? -22.256 0.001 18.910 1.00 97.56 175 PRO A CA 1
ATOM 1300 C C . PRO A 1 175 ? -22.050 -1.393 18.288 1.00 97.56 175 PRO A C 1
ATOM 1302 O O . PRO A 1 175 ? -22.553 -1.637 17.190 1.00 97.56 175 PRO A O 1
ATOM 1305 N N . PRO A 1 176 ? -21.368 -2.320 18.989 1.00 98.19 176 PRO A N 1
ATOM 1306 C CA . PRO A 1 176 ? -21.165 -3.682 18.514 1.00 98.19 176 PRO A CA 1
ATOM 1307 C C . PRO A 1 176 ? -22.472 -4.389 18.135 1.00 98.19 176 PRO A C 1
ATOM 1309 O O . PRO A 1 176 ? -23.371 -4.551 18.970 1.00 98.19 176 PRO A O 1
ATOM 1312 N N . ALA A 1 177 ? -22.553 -4.846 16.889 1.00 97.06 177 ALA A N 1
ATOM 1313 C CA . ALA A 1 177 ? -23.695 -5.553 16.320 1.00 97.06 177 ALA A CA 1
ATOM 1314 C C . ALA A 1 177 ? -23.233 -6.677 15.379 1.00 97.06 177 ALA A C 1
ATOM 1316 O O . ALA A 1 177 ? -22.123 -6.635 14.847 1.00 97.06 177 ALA A O 1
ATOM 1317 N N . ASP A 1 178 ? -24.086 -7.682 15.184 1.00 95.06 178 ASP A N 1
ATOM 1318 C CA . ASP A 1 178 ? -23.861 -8.709 14.167 1.00 95.06 178 ASP A CA 1
ATOM 1319 C C . ASP A 1 178 ? -24.332 -8.154 12.823 1.00 95.06 178 ASP A C 1
ATOM 1321 O O . ASP A 1 178 ? -25.454 -7.657 12.705 1.00 95.06 178 ASP A O 1
ATOM 1325 N N . MET A 1 179 ? -23.456 -8.212 11.829 1.00 89.88 179 MET A N 1
ATOM 1326 C CA . MET A 1 179 ? -23.686 -7.701 10.487 1.00 89.88 179 MET A CA 1
ATOM 1327 C C . MET A 1 179 ? -24.300 -8.784 9.607 1.00 89.88 179 MET A C 1
ATOM 1329 O O . MET A 1 179 ? -23.926 -9.956 9.677 1.00 89.88 179 MET A O 1
ATOM 1333 N N . GLU A 1 180 ? -25.202 -8.381 8.714 1.00 82.94 180 GLU A N 1
ATOM 1334 C CA . GLU A 1 180 ? -25.918 -9.293 7.810 1.00 82.94 180 GLU A CA 1
ATOM 1335 C C . GLU A 1 180 ? -24.985 -10.056 6.855 1.00 82.94 180 GLU A C 1
ATOM 1337 O O . GLU A 1 180 ? -25.317 -11.143 6.390 1.00 82.94 180 GLU A O 1
ATOM 1342 N N . TYR A 1 181 ? -23.794 -9.513 6.599 1.00 79.69 181 TYR A N 1
ATOM 1343 C CA . TYR A 1 181 ? -22.749 -10.110 5.767 1.00 79.69 181 TYR A CA 1
ATOM 1344 C C . TYR A 1 181 ? -21.738 -10.963 6.559 1.00 79.69 181 TYR A C 1
ATOM 1346 O O . TYR A 1 181 ? -20.678 -11.300 6.038 1.00 79.69 181 TYR A O 1
ATOM 1354 N N . GLY A 1 182 ? -22.071 -11.364 7.792 1.00 84.38 182 GLY A N 1
ATOM 1355 C CA . GLY A 1 182 ? -21.337 -12.407 8.516 1.00 84.38 182 GLY A CA 1
ATOM 1356 C C . GLY A 1 182 ? -20.117 -11.916 9.295 1.00 84.38 182 GLY A C 1
ATOM 1357 O O . GLY A 1 182 ? -19.094 -12.602 9.343 1.00 84.38 182 GLY A O 1
ATOM 1358 N N . GLU A 1 183 ? -20.216 -10.759 9.943 1.00 92.38 183 GLU A N 1
ATOM 1359 C CA . GLU A 1 183 ? -19.162 -10.224 10.813 1.00 92.38 183 GLU A CA 1
ATOM 1360 C C . GLU A 1 183 ? -19.770 -9.642 12.089 1.00 92.38 183 GLU A C 1
ATOM 1362 O O . GLU A 1 183 ? -20.867 -9.093 12.064 1.00 92.38 183 GLU A O 1
ATOM 1367 N N . ARG A 1 184 ? -19.057 -9.717 13.212 1.00 96.31 184 ARG A N 1
ATOM 1368 C CA . ARG A 1 184 ? -19.342 -8.857 14.367 1.00 96.31 184 ARG A CA 1
ATOM 1369 C C . ARG A 1 184 ? -18.660 -7.523 14.102 1.00 96.31 184 ARG A C 1
ATOM 1371 O O . ARG A 1 184 ? -17.456 -7.530 13.873 1.00 96.31 184 ARG A O 1
ATOM 1378 N N . GLY A 1 185 ? -19.378 -6.403 14.138 1.00 96.94 185 GLY A N 1
ATOM 1379 C CA . GLY A 1 185 ? -18.811 -5.101 13.783 1.00 96.94 185 GLY A CA 1
ATOM 1380 C C . GLY A 1 185 ? -19.188 -3.963 14.729 1.00 96.94 185 GLY A C 1
ATOM 1381 O O . GLY A 1 185 ? -20.240 -3.991 15.362 1.00 96.94 185 GLY A O 1
ATOM 1382 N N . ALA A 1 186 ? -18.328 -2.949 14.820 1.00 98.06 186 ALA A N 1
ATOM 1383 C CA . ALA A 1 186 ? -18.555 -1.711 15.570 1.00 98.06 186 ALA A CA 1
ATOM 1384 C C . ALA A 1 186 ? -17.866 -0.521 14.884 1.00 98.06 186 ALA A C 1
ATOM 1386 O O . ALA A 1 186 ? -17.004 -0.702 14.031 1.00 98.06 186 ALA A O 1
ATOM 1387 N N . GLY A 1 187 ? -18.222 0.703 15.268 1.00 97.94 187 GLY A N 1
ATOM 1388 C CA . GLY A 1 187 ? -17.622 1.933 14.753 1.00 97.94 187 GLY A CA 1
ATOM 1389 C C . GLY A 1 187 ? -17.257 2.884 15.887 1.00 97.94 187 GLY A C 1
ATOM 1390 O O . GLY A 1 187 ? -18.104 3.179 16.734 1.00 97.94 187 GLY A O 1
ATOM 1391 N N . ILE A 1 188 ? -16.027 3.396 15.896 1.00 98.50 188 ILE A N 1
ATOM 1392 C CA . ILE A 1 188 ? -15.563 4.377 16.887 1.00 98.50 188 ILE A CA 1
ATOM 1393 C C . ILE A 1 188 ? -14.860 5.564 16.226 1.00 98.50 188 ILE A C 1
ATOM 1395 O O . ILE A 1 188 ? -14.246 5.421 15.173 1.00 98.50 188 ILE A O 1
ATOM 1399 N N . GLU A 1 189 ? -14.921 6.723 16.872 1.00 98.00 189 GLU A N 1
ATOM 1400 C CA . GLU A 1 189 ? -14.042 7.861 16.609 1.00 98.00 189 GLU A CA 1
ATOM 1401 C C . GLU A 1 189 ? -13.021 7.957 17.746 1.00 98.00 189 GLU A C 1
ATOM 1403 O O . GLU A 1 189 ? -13.402 7.973 18.920 1.00 98.00 189 GLU A O 1
ATOM 1408 N N . ASP A 1 190 ? -11.733 7.961 17.411 1.00 97.69 190 ASP A N 1
ATOM 1409 C CA . ASP A 1 190 ? -10.656 8.056 18.396 1.00 97.69 190 ASP A CA 1
ATOM 1410 C C . ASP A 1 190 ? -10.399 9.497 18.870 1.00 97.69 190 ASP A C 1
ATOM 1412 O O . ASP A 1 190 ? -11.080 10.453 18.502 1.00 97.69 190 ASP A O 1
ATOM 1416 N N . VAL A 1 191 ? -9.382 9.653 19.716 1.00 96.56 191 VAL A N 1
ATOM 1417 C CA . VAL A 1 191 ? -8.976 10.944 20.289 1.00 96.56 191 VAL A CA 1
ATOM 1418 C C . VAL A 1 191 ? -8.384 11.916 19.258 1.00 96.56 191 VAL A C 1
ATOM 1420 O O . VAL A 1 191 ? -8.378 13.125 19.499 1.00 96.56 191 VAL A O 1
ATOM 1423 N N . GLY A 1 192 ? -7.897 11.412 18.123 1.00 94.31 192 GLY A N 1
ATOM 1424 C CA . GLY A 1 192 ? -7.413 12.180 16.979 1.00 94.31 192 GLY A CA 1
ATOM 1425 C C . GLY A 1 192 ? -8.504 12.544 15.965 1.00 94.31 192 GLY A C 1
ATOM 1426 O O . GLY A 1 192 ? -8.233 13.311 15.037 1.00 94.31 192 GLY A O 1
ATOM 1427 N N . GLY A 1 193 ? -9.729 12.037 16.145 1.00 94.50 193 GLY A N 1
ATOM 1428 C CA . GLY A 1 193 ? -10.859 12.208 15.232 1.00 94.50 193 GLY A CA 1
ATOM 1429 C C . GLY A 1 193 ? -10.879 11.216 14.061 1.00 94.50 193 GLY A C 1
ATOM 1430 O O . GLY A 1 193 ? -11.671 11.404 13.126 1.00 94.50 193 GLY A O 1
ATOM 1431 N N . ASN A 1 194 ? -10.011 10.193 14.071 1.00 96.06 194 ASN A N 1
ATOM 1432 C CA . ASN A 1 194 ? -10.028 9.126 13.072 1.00 96.06 194 ASN A CA 1
ATOM 1433 C C . ASN A 1 194 ? -11.186 8.169 13.350 1.00 96.06 194 ASN A C 1
ATOM 1435 O O . ASN A 1 194 ? -11.538 7.903 14.499 1.00 96.06 194 ASN A O 1
ATOM 1439 N N . HIS A 1 195 ? -11.777 7.638 12.286 1.00 97.12 195 HIS A N 1
ATOM 1440 C CA . HIS A 1 195 ? -12.883 6.689 12.360 1.00 97.12 195 HIS A CA 1
ATOM 1441 C C . HIS A 1 195 ? -12.366 5.269 12.152 1.00 97.12 195 HIS A C 1
ATOM 1443 O O . HIS A 1 195 ? -11.614 5.009 11.217 1.00 97.12 195 HIS A O 1
ATOM 1449 N N . TRP A 1 196 ? -12.798 4.345 13.002 1.00 97.75 196 TRP A N 1
ATOM 1450 C CA . TRP A 1 196 ? -12.410 2.941 12.943 1.00 97.75 196 TRP A CA 1
ATOM 1451 C C . TRP A 1 196 ? -13.657 2.075 12.880 1.00 97.75 196 TRP A C 1
ATOM 1453 O O . TRP A 1 196 ? -14.424 2.014 13.844 1.00 97.75 196 TRP A O 1
ATOM 1463 N N . TYR A 1 197 ? -13.836 1.385 11.760 1.00 97.25 197 TYR A N 1
ATOM 1464 C CA . TYR A 1 197 ? -14.708 0.228 11.661 1.00 97.25 197 TYR A CA 1
ATOM 1465 C C . TYR A 1 197 ? -13.945 -0.969 12.217 1.00 97.25 197 TYR A C 1
ATOM 1467 O O . TYR A 1 197 ? -12.905 -1.350 11.689 1.00 97.25 197 TYR A O 1
ATOM 1475 N N . LEU A 1 198 ? -14.424 -1.515 13.325 1.00 97.88 198 LEU A N 1
ATOM 1476 C CA . LEU A 1 198 ? -13.867 -2.698 13.965 1.00 97.88 198 LEU A CA 1
ATOM 1477 C C . LEU A 1 198 ? -14.663 -3.907 13.499 1.00 97.88 198 LEU A C 1
ATOM 1479 O O . LEU A 1 198 ? -15.892 -3.850 13.536 1.00 97.88 198 LEU A O 1
ATOM 1483 N N . ALA A 1 199 ? -13.988 -4.992 13.134 1.00 96.50 199 ALA A N 1
ATOM 1484 C CA . ALA A 1 199 ? -14.651 -6.220 12.712 1.00 96.50 199 ALA A CA 1
ATOM 1485 C C . ALA A 1 199 ? -13.998 -7.480 13.291 1.00 96.50 199 ALA A C 1
ATOM 1487 O O . ALA A 1 199 ? -12.787 -7.549 13.487 1.00 96.50 199 ALA A O 1
ATOM 1488 N N . THR A 1 200 ? -14.809 -8.502 13.538 1.00 95.88 200 THR A N 1
ATOM 1489 C CA . THR A 1 200 ? -14.379 -9.885 13.755 1.00 95.88 200 THR A CA 1
ATOM 1490 C C . THR A 1 200 ? -15.146 -10.737 12.751 1.00 95.88 200 THR A C 1
ATOM 1492 O O . THR A 1 200 ? -16.377 -10.820 12.821 1.00 95.88 200 THR A O 1
ATOM 1495 N N . ALA A 1 201 ? -14.440 -11.358 11.807 1.00 91.75 201 ALA A N 1
ATOM 1496 C CA . ALA A 1 201 ? -15.064 -12.261 10.848 1.00 91.75 201 ALA A CA 1
ATOM 1497 C C . ALA A 1 201 ? -15.622 -13.510 11.551 1.00 91.75 201 ALA A C 1
ATOM 1499 O O . ALA A 1 201 ? -15.020 -14.026 12.491 1.00 91.75 201 ALA A O 1
ATOM 1500 N N . THR A 1 202 ? -16.764 -14.018 11.080 1.00 83.12 202 THR A N 1
ATOM 1501 C CA . THR A 1 202 ? -17.403 -15.234 11.635 1.00 83.12 202 THR A CA 1
ATOM 1502 C C . THR A 1 202 ? -16.788 -16.548 11.128 1.00 83.12 202 THR A C 1
ATOM 1504 O O . THR A 1 202 ? -17.251 -17.631 11.487 1.00 83.12 202 THR A O 1
ATOM 1507 N N . GLY A 1 203 ? -15.752 -16.461 10.288 1.00 78.88 203 GLY A N 1
ATOM 1508 C CA . GLY A 1 203 ? -15.028 -17.599 9.725 1.00 78.88 203 GLY A CA 1
ATOM 1509 C C . GLY A 1 203 ? -14.080 -18.299 10.716 1.00 78.88 203 GLY A C 1
ATOM 1510 O O . GLY A 1 203 ? -14.097 -18.021 11.915 1.00 78.88 203 GLY A O 1
ATOM 1511 N N . PRO A 1 204 ? -13.225 -19.222 10.231 1.00 77.31 204 PRO A N 1
ATOM 1512 C CA . PRO A 1 204 ? -12.280 -19.960 11.080 1.00 77.31 204 PRO A CA 1
ATOM 1513 C C . PRO A 1 204 ? -11.204 -19.063 11.714 1.00 77.31 204 PRO A C 1
ATOM 1515 O O . PRO A 1 204 ? -10.617 -19.425 12.733 1.00 77.31 204 PRO A O 1
ATOM 1518 N N . THR A 1 205 ? -10.948 -17.901 11.116 1.00 85.06 205 THR A N 1
ATOM 1519 C CA . THR A 1 205 ? -10.039 -16.857 11.594 1.00 85.06 205 THR A CA 1
ATOM 1520 C C . THR A 1 205 ? -10.797 -15.536 11.720 1.00 85.06 205 THR A C 1
ATOM 1522 O O . THR A 1 205 ? -11.742 -15.285 10.975 1.00 85.06 205 THR A O 1
ATOM 1525 N N . HIS A 1 206 ? -10.372 -14.666 12.646 1.00 85.31 206 HIS A N 1
ATOM 1526 C CA . HIS A 1 206 ? -11.007 -13.354 12.850 1.00 85.31 206 HIS A CA 1
ATOM 1527 C C . HIS A 1 206 ? -10.741 -12.361 11.706 1.00 85.31 206 HIS A C 1
ATOM 1529 O O . HIS A 1 206 ? -11.476 -11.384 11.571 1.00 85.31 206 HIS A O 1
ATOM 1535 N N . VAL A 1 207 ? -9.706 -12.622 10.900 1.00 87.12 207 VAL A N 1
ATOM 1536 C CA . VAL A 1 207 ? -9.390 -11.917 9.651 1.00 87.12 207 VAL A CA 1
ATOM 1537 C C . VAL A 1 207 ? -9.644 -12.871 8.484 1.00 87.12 207 VAL A C 1
ATOM 1539 O O . VAL A 1 207 ? -9.153 -14.005 8.539 1.00 87.12 207 VAL A O 1
ATOM 1542 N N . PRO A 1 208 ? -10.382 -12.466 7.439 1.00 84.31 208 PRO A N 1
ATOM 1543 C CA . PRO A 1 208 ? -10.524 -13.262 6.225 1.00 84.31 208 PRO A CA 1
ATOM 1544 C C . PRO A 1 208 ? -9.178 -13.501 5.528 1.00 84.31 208 PRO A C 1
ATOM 1546 O O . PRO A 1 208 ? -8.303 -12.636 5.520 1.00 84.31 208 PRO A O 1
ATOM 1549 N N . GLU A 1 209 ? -9.019 -14.666 4.902 1.00 81.19 209 GLU A N 1
ATOM 1550 C CA . GLU A 1 209 ? -7.800 -15.003 4.164 1.00 81.19 209 GLU A CA 1
ATOM 1551 C C . GLU A 1 209 ? -7.537 -14.011 3.015 1.00 81.19 209 GLU A C 1
ATOM 1553 O O . GLU A 1 209 ? -8.450 -13.599 2.296 1.00 81.19 209 GLU A O 1
ATOM 1558 N N . GLY A 1 210 ? -6.273 -13.611 2.842 1.00 78.88 210 GLY A N 1
ATOM 1559 C CA . GLY A 1 210 ? -5.850 -12.707 1.766 1.00 78.88 210 GLY A CA 1
ATOM 1560 C C . GLY A 1 210 ? -6.198 -11.227 1.975 1.00 78.88 210 GLY A C 1
ATOM 1561 O O . GLY A 1 210 ? -6.039 -10.433 1.039 1.00 78.88 210 GLY A O 1
ATOM 1562 N N . VAL A 1 211 ? -6.654 -10.849 3.174 1.00 81.00 211 VAL A N 1
ATOM 1563 C CA . VAL A 1 211 ? -6.987 -9.471 3.563 1.00 81.00 211 VAL A CA 1
ATOM 1564 C C . VAL A 1 211 ? -6.055 -9.019 4.699 1.00 81.00 211 VAL A C 1
ATOM 1566 O O . VAL A 1 211 ? -5.868 -9.781 5.645 1.00 81.00 211 VAL A O 1
ATOM 1569 N N . PRO A 1 212 ? -5.451 -7.815 4.630 1.00 84.50 212 PRO A N 1
ATOM 1570 C CA . PRO A 1 212 ? -4.625 -7.305 5.722 1.00 84.50 212 PRO A CA 1
ATOM 1571 C C . PRO A 1 212 ? -5.488 -6.911 6.925 1.00 84.50 212 PRO A C 1
ATOM 1573 O O . PRO A 1 212 ? -6.671 -6.592 6.780 1.00 84.50 212 PRO A O 1
ATOM 1576 N N . ASN A 1 213 ? -4.887 -6.868 8.115 1.00 86.50 213 ASN A N 1
ATOM 1577 C CA . ASN A 1 213 ? -5.637 -6.550 9.331 1.00 86.50 213 ASN A CA 1
ATOM 1578 C C . ASN A 1 213 ? -6.187 -5.119 9.320 1.00 86.50 213 ASN A C 1
ATOM 1580 O O . ASN A 1 213 ? -7.285 -4.895 9.820 1.00 86.50 213 ASN A O 1
ATOM 1584 N N . LEU A 1 214 ? -5.434 -4.162 8.767 1.00 91.56 214 LEU A N 1
ATOM 1585 C CA . LEU A 1 214 ? -5.808 -2.751 8.686 1.00 91.56 214 LEU A CA 1
ATOM 1586 C C . LEU A 1 214 ? -5.894 -2.307 7.225 1.00 91.56 214 LEU A C 1
ATOM 1588 O O . LEU A 1 214 ? -4.922 -2.401 6.475 1.00 91.56 214 LEU A O 1
ATOM 1592 N N . MET A 1 215 ? -7.033 -1.739 6.847 1.00 93.69 215 MET A N 1
ATOM 1593 C CA . MET A 1 215 ? -7.265 -1.180 5.518 1.00 93.69 215 MET A CA 1
ATOM 1594 C C . MET A 1 215 ? -7.727 0.273 5.634 1.00 93.69 215 MET A C 1
ATOM 1596 O O . MET A 1 215 ? -8.631 0.567 6.420 1.00 93.69 215 MET A O 1
ATOM 1600 N N . PRO A 1 216 ? -7.157 1.204 4.853 1.00 95.38 216 PRO A N 1
ATOM 1601 C CA . PRO A 1 216 ? -7.753 2.521 4.677 1.00 95.38 216 PRO A CA 1
ATOM 1602 C C . PRO A 1 216 ? -9.150 2.389 4.070 1.00 95.38 216 PRO A C 1
ATOM 1604 O O . PRO A 1 216 ? -9.349 1.576 3.166 1.00 95.38 216 PRO A O 1
ATOM 1607 N N . TYR A 1 217 ? -10.088 3.211 4.532 1.00 96.56 217 TYR A N 1
ATOM 1608 C CA . TYR A 1 217 ? -11.465 3.207 4.052 1.00 96.56 217 TYR A CA 1
ATOM 1609 C C . TYR A 1 217 ? -11.845 4.584 3.498 1.00 96.56 217 TYR A C 1
ATOM 1611 O O . TYR A 1 217 ? -11.704 5.593 4.182 1.00 96.56 217 TYR A O 1
ATOM 1619 N N . PHE A 1 218 ? -12.352 4.665 2.270 1.00 96.88 218 PHE A N 1
ATOM 1620 C CA . PHE A 1 218 ? -12.841 5.925 1.709 1.00 96.88 218 PHE A CA 1
ATOM 1621 C C . PHE A 1 218 ? -14.366 6.037 1.754 1.00 96.88 218 PHE A C 1
ATOM 1623 O O . PHE A 1 218 ? -15.088 5.087 1.463 1.00 96.88 218 PHE A O 1
ATOM 1630 N N . HIS A 1 219 ? -14.842 7.261 1.985 1.00 96.25 219 HIS A N 1
ATOM 1631 C CA . HIS A 1 219 ? -16.223 7.664 1.716 1.00 96.25 219 HIS A CA 1
ATOM 1632 C C . HIS A 1 219 ? -16.279 8.673 0.566 1.00 96.25 219 HIS A C 1
ATOM 1634 O O . HIS A 1 219 ? -16.469 9.863 0.809 1.00 96.25 219 HIS A O 1
ATOM 1640 N N . PRO A 1 220 ? -16.026 8.267 -0.690 1.00 94.75 220 PRO A N 1
ATOM 1641 C CA . PRO A 1 220 ? -16.057 9.193 -1.812 1.00 94.75 220 PRO A CA 1
ATOM 1642 C C . PRO A 1 220 ? -17.494 9.578 -2.181 1.00 94.75 220 PRO A C 1
ATOM 1644 O O . PRO A 1 220 ? -18.423 8.779 -2.067 1.00 94.75 220 PRO A O 1
ATOM 1647 N N . VAL A 1 221 ? -17.664 10.788 -2.718 1.00 92.38 221 VAL A N 1
ATOM 1648 C CA . VAL A 1 221 ? -18.860 11.138 -3.499 1.00 92.38 221 VAL A CA 1
ATOM 1649 C C . VAL A 1 221 ? -18.620 10.681 -4.937 1.00 92.38 221 VAL A C 1
ATOM 1651 O O . VAL A 1 221 ? -17.825 11.296 -5.648 1.00 92.38 221 VAL A O 1
ATOM 1654 N N . GLY A 1 222 ? -19.277 9.599 -5.359 1.00 90.62 222 GLY A N 1
ATOM 1655 C CA . GLY A 1 222 ? -19.044 8.966 -6.660 1.00 90.62 222 GLY A CA 1
ATOM 1656 C C . GLY A 1 222 ? -17.833 8.030 -6.654 1.00 90.62 222 GLY A C 1
ATOM 1657 O O . GLY A 1 222 ? -16.825 8.290 -7.320 1.00 90.62 222 GLY A O 1
ATOM 1658 N N . ALA A 1 223 ? -17.945 6.918 -5.925 1.00 93.50 223 ALA A N 1
ATOM 1659 C CA . ALA A 1 223 ? -16.905 5.893 -5.818 1.00 93.50 223 ALA A CA 1
ATOM 1660 C C . ALA A 1 223 ? -16.377 5.362 -7.167 1.00 93.50 223 ALA A C 1
ATOM 1662 O O . ALA A 1 223 ? -15.159 5.205 -7.275 1.00 93.50 223 ALA A O 1
ATOM 1663 N N . PRO A 1 224 ? -17.194 5.162 -8.228 1.00 92.06 224 PRO A N 1
ATOM 1664 C CA . PRO A 1 224 ? -16.673 4.693 -9.516 1.00 92.06 224 PRO A CA 1
ATOM 1665 C C . PRO A 1 224 ? -15.557 5.582 -10.083 1.00 92.06 224 PRO A C 1
ATOM 1667 O O . PRO A 1 224 ? -14.568 5.083 -10.613 1.00 92.06 224 PRO A O 1
ATOM 1670 N N . ARG A 1 225 ? -15.653 6.908 -9.904 1.00 93.19 225 ARG A N 1
ATOM 1671 C CA . ARG A 1 225 ? -14.617 7.847 -10.363 1.00 93.19 225 ARG A CA 1
ATOM 1672 C C . ARG A 1 225 ? -13.332 7.740 -9.537 1.00 93.19 225 ARG A C 1
ATOM 1674 O O . ARG A 1 225 ? -12.246 7.920 -10.083 1.00 93.19 225 ARG A O 1
ATOM 1681 N N . MET A 1 226 ? -13.435 7.433 -8.244 1.00 95.25 226 MET A N 1
ATOM 1682 C CA . MET A 1 226 ? -12.264 7.159 -7.4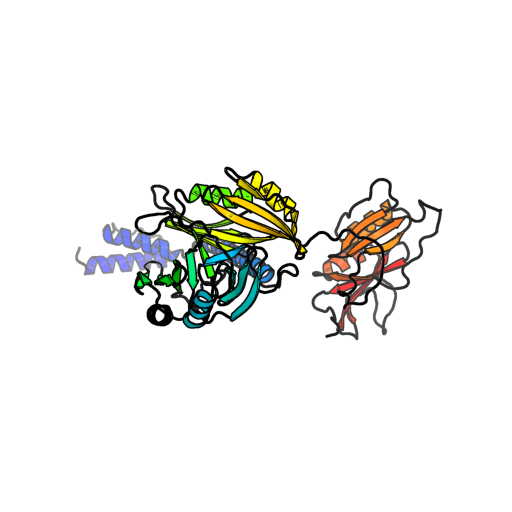06 1.00 95.25 226 MET A CA 1
ATOM 1683 C C . MET A 1 226 ? -11.574 5.867 -7.844 1.00 95.25 226 MET A C 1
ATOM 1685 O O . MET A 1 226 ? -10.359 5.864 -8.018 1.00 95.25 226 MET A O 1
ATOM 1689 N N . ILE A 1 227 ? -12.337 4.798 -8.088 1.00 94.44 227 ILE A N 1
ATOM 1690 C CA . ILE A 1 227 ? -11.805 3.517 -8.571 1.00 94.44 227 ILE A CA 1
ATOM 1691 C C . ILE A 1 227 ? -11.047 3.714 -9.891 1.00 94.44 227 ILE A C 1
ATOM 1693 O O . ILE A 1 227 ? -9.902 3.276 -10.014 1.00 94.44 227 ILE A O 1
ATOM 1697 N N . GLU A 1 228 ? -11.631 4.435 -10.851 1.00 93.94 228 GLU A N 1
ATOM 1698 C CA . GLU A 1 228 ? -10.970 4.731 -12.127 1.00 93.94 228 GLU A CA 1
ATOM 1699 C C . GLU A 1 228 ? -9.699 5.572 -11.962 1.00 93.94 228 GLU A C 1
ATOM 1701 O O . GLU A 1 228 ? -8.684 5.284 -12.602 1.00 93.94 228 GLU A O 1
ATOM 1706 N N . PHE A 1 229 ? -9.699 6.557 -11.058 1.00 95.00 229 PHE A N 1
ATOM 1707 C CA . PHE A 1 229 ? -8.479 7.292 -10.726 1.00 95.00 229 PHE A CA 1
ATOM 1708 C C . PHE A 1 229 ? -7.384 6.353 -10.197 1.00 95.00 229 PHE A C 1
ATOM 1710 O O . PHE A 1 229 ? -6.257 6.394 -10.692 1.00 95.00 229 PHE A O 1
ATOM 1717 N N . LEU A 1 230 ? -7.704 5.474 -9.239 1.00 96.62 230 LEU A N 1
ATOM 1718 C CA . LEU A 1 230 ? -6.736 4.538 -8.655 1.00 96.62 230 LEU A CA 1
ATOM 1719 C C . LEU A 1 230 ? -6.181 3.562 -9.711 1.00 96.62 230 LEU A C 1
ATOM 1721 O O . LEU A 1 230 ? -4.976 3.299 -9.733 1.00 96.62 230 LEU A O 1
ATOM 1725 N N . LYS A 1 231 ? -7.016 3.078 -10.640 1.00 95.00 231 LYS A N 1
ATOM 1726 C CA . LYS A 1 231 ? -6.580 2.250 -11.782 1.00 95.00 231 LYS A CA 1
ATOM 1727 C C . LYS A 1 231 ? -5.588 2.991 -12.677 1.00 95.00 231 LYS A C 1
ATOM 1729 O O . LYS A 1 231 ? -4.507 2.480 -12.985 1.00 95.00 231 LYS A O 1
ATOM 1734 N N . GLN A 1 232 ? -5.930 4.212 -13.083 1.00 92.44 232 GLN A N 1
ATOM 1735 C CA . GLN A 1 232 ? -5.092 5.018 -13.971 1.00 92.44 232 GLN A CA 1
ATOM 1736 C C . GLN A 1 232 ? -3.764 5.385 -13.298 1.00 92.44 232 GLN A C 1
ATOM 1738 O O . GLN A 1 232 ? -2.690 5.142 -13.860 1.00 92.44 232 GLN A O 1
ATOM 1743 N N . ALA A 1 233 ? -3.838 5.921 -12.078 1.00 94.25 233 ALA A N 1
ATOM 1744 C CA . ALA A 1 233 ? -2.696 6.471 -11.367 1.00 94.25 233 ALA A CA 1
ATOM 1745 C C . ALA A 1 233 ? -1.753 5.396 -10.822 1.00 94.25 233 ALA A C 1
ATOM 1747 O O . ALA A 1 233 ? -0.536 5.531 -10.951 1.00 94.25 233 ALA A O 1
ATOM 1748 N N . PHE A 1 234 ? -2.305 4.323 -10.256 1.00 93.94 234 PHE A N 1
ATOM 1749 C CA . PHE A 1 234 ? -1.547 3.354 -9.462 1.00 93.94 234 PHE A CA 1
ATOM 1750 C C . PHE A 1 234 ? -1.631 1.922 -9.986 1.00 93.94 234 PHE A C 1
ATOM 1752 O O . PHE A 1 234 ? -0.998 1.033 -9.429 1.00 93.94 234 PHE A O 1
ATOM 1759 N N . GLY A 1 235 ? -2.373 1.686 -11.073 1.00 92.69 235 GLY A N 1
ATOM 1760 C CA . GLY A 1 235 ? -2.580 0.332 -11.586 1.00 92.69 235 GLY A CA 1
ATOM 1761 C C . GLY A 1 235 ? -3.399 -0.522 -10.639 1.00 92.69 235 GLY A C 1
ATOM 1762 O O . GLY A 1 235 ? -3.128 -1.709 -10.520 1.00 92.69 235 GLY A O 1
ATOM 1763 N N . ALA A 1 236 ? -4.347 0.101 -9.941 1.00 94.56 236 ALA A N 1
ATOM 1764 C CA . ALA A 1 236 ? -5.200 -0.600 -9.008 1.00 94.56 236 ALA A CA 1
ATOM 1765 C C . ALA A 1 236 ? -6.059 -1.673 -9.693 1.00 94.56 236 ALA A C 1
ATOM 1767 O O . ALA A 1 236 ? -6.445 -1.527 -10.853 1.00 94.56 236 ALA A O 1
ATOM 1768 N N . GLU A 1 237 ? -6.403 -2.716 -8.945 1.00 95.19 237 GLU A N 1
ATOM 1769 C CA . GLU A 1 237 ? -7.241 -3.824 -9.399 1.00 95.19 237 GLU A CA 1
ATOM 1770 C C . GLU A 1 237 ? -8.487 -3.943 -8.518 1.00 95.19 237 GLU A C 1
ATOM 1772 O O . GLU A 1 237 ? -8.424 -3.784 -7.297 1.00 95.19 237 GLU A O 1
ATOM 1777 N N . GLU A 1 238 ? -9.635 -4.228 -9.127 1.00 95.31 238 GLU A N 1
ATOM 1778 C CA . GLU A 1 238 ? -10.862 -4.510 -8.383 1.00 95.31 238 GLU A CA 1
ATOM 1779 C C . GLU A 1 238 ? -10.804 -5.928 -7.815 1.00 95.31 238 GLU A C 1
ATOM 1781 O O . GLU A 1 238 ? -10.716 -6.900 -8.562 1.00 95.31 238 GLU A O 1
ATOM 1786 N N . VAL A 1 239 ? -10.867 -6.049 -6.489 1.00 94.19 239 VAL A N 1
ATOM 1787 C CA . VAL A 1 239 ? -10.973 -7.348 -5.809 1.00 94.19 239 VAL A CA 1
ATOM 1788 C C . VAL A 1 239 ? -12.440 -7.722 -5.638 1.00 94.19 239 VAL A C 1
ATOM 1790 O O . VAL A 1 239 ? -12.843 -8.840 -5.948 1.00 94.19 239 VAL A O 1
ATOM 1793 N N . ALA A 1 240 ? -13.241 -6.774 -5.157 1.00 91.38 240 ALA A N 1
ATOM 1794 C CA . ALA A 1 240 ? -14.683 -6.912 -5.013 1.00 91.38 240 ALA A CA 1
ATOM 1795 C C . ALA A 1 240 ? -15.333 -5.535 -5.144 1.00 91.38 240 ALA A C 1
ATOM 1797 O O . ALA A 1 240 ? -14.823 -4.564 -4.591 1.00 91.38 240 ALA A O 1
ATOM 1798 N N . VAL A 1 241 ? -16.452 -5.446 -5.858 1.00 93.06 241 VAL A N 1
ATOM 1799 C CA . VAL A 1 241 ? -17.247 -4.219 -5.976 1.00 93.06 241 VAL A CA 1
ATOM 1800 C C . VAL A 1 241 ? -18.717 -4.603 -5.880 1.00 93.06 241 VAL A C 1
ATOM 1802 O O . VAL A 1 241 ? -19.246 -5.310 -6.736 1.00 93.06 241 VAL A O 1
ATOM 1805 N N . HIS A 1 242 ? -19.374 -4.135 -4.826 1.00 91.56 242 HIS A N 1
ATOM 1806 C CA . HIS A 1 242 ? -20.787 -4.355 -4.562 1.00 91.56 242 HIS A CA 1
ATOM 1807 C C . HIS A 1 242 ? -21.548 -3.060 -4.830 1.00 91.56 242 HIS A C 1
ATOM 1809 O O . HIS A 1 242 ? -21.402 -2.067 -4.112 1.00 91.56 242 HIS A O 1
ATOM 1815 N N . GLN A 1 243 ? -22.347 -3.078 -5.895 1.00 91.06 243 GLN A N 1
ATOM 1816 C CA . GLN A 1 243 ? -23.173 -1.955 -6.318 1.00 91.06 243 GLN A CA 1
ATOM 1817 C C . GLN A 1 243 ? -24.651 -2.290 -6.168 1.00 91.06 243 GLN A C 1
ATOM 1819 O O . GLN A 1 243 ? -25.084 -3.406 -6.463 1.00 91.06 243 GLN A O 1
ATOM 1824 N N . SER A 1 244 ? -25.429 -1.301 -5.747 1.00 88.81 244 SER A N 1
ATOM 1825 C CA . SER A 1 244 ? -26.881 -1.358 -5.852 1.00 88.81 244 SER A CA 1
ATOM 1826 C C . SER A 1 244 ? -27.334 -1.197 -7.317 1.00 88.81 244 SER A C 1
ATOM 1828 O O . SER A 1 244 ? -26.555 -0.753 -8.165 1.00 88.81 244 SER A O 1
ATOM 1830 N N . PRO A 1 245 ? -28.595 -1.531 -7.658 1.00 86.25 245 PRO A N 1
ATOM 1831 C CA . PRO A 1 245 ? -29.102 -1.419 -9.032 1.00 86.25 245 PRO A CA 1
ATOM 1832 C C . PRO A 1 245 ? -29.053 -0.005 -9.633 1.00 86.25 245 PRO A C 1
ATOM 1834 O O . PRO A 1 245 ? -29.008 0.145 -10.850 1.00 86.25 245 PRO A O 1
ATOM 1837 N N . ASP A 1 246 ? -29.073 1.028 -8.793 1.00 85.31 246 ASP A N 1
ATOM 1838 C CA . ASP A 1 246 ? -28.919 2.440 -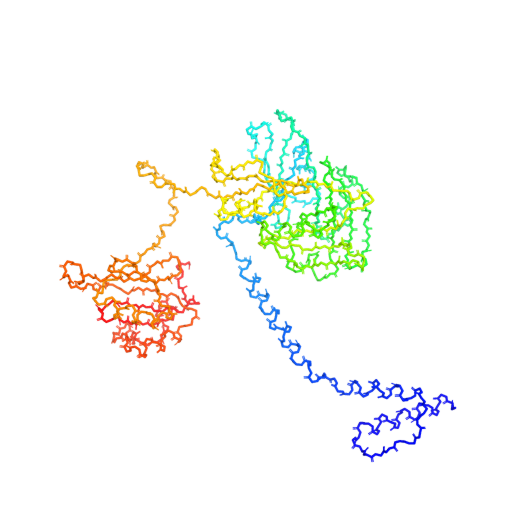9.157 1.00 85.31 246 ASP A CA 1
ATOM 1839 C C . ASP A 1 246 ? -27.448 2.882 -9.296 1.00 85.31 246 ASP A C 1
ATOM 1841 O O . ASP A 1 246 ? -27.183 4.043 -9.601 1.00 85.31 246 ASP A O 1
ATOM 1845 N N . GLY A 1 247 ? -26.495 1.955 -9.145 1.00 83.56 247 GLY A N 1
ATOM 1846 C CA . GLY A 1 247 ? -25.070 2.166 -9.411 1.00 83.56 247 GLY A CA 1
ATOM 1847 C C . GLY A 1 247 ? -24.266 2.714 -8.232 1.00 83.56 247 GLY A C 1
ATOM 1848 O O . GLY A 1 247 ? -23.087 3.017 -8.405 1.00 83.56 247 GLY A O 1
ATOM 1849 N N . ILE A 1 248 ? -24.868 2.825 -7.043 1.00 89.56 248 ILE A N 1
ATOM 1850 C CA . ILE A 1 248 ? -24.177 3.278 -5.833 1.00 89.56 248 ILE A CA 1
ATOM 1851 C C . ILE A 1 248 ? -23.275 2.158 -5.328 1.00 89.56 248 ILE A C 1
ATOM 1853 O O . ILE A 1 248 ? -23.730 1.040 -5.071 1.00 89.56 248 ILE A O 1
ATOM 1857 N N . VAL A 1 249 ? -21.987 2.455 -5.158 1.00 91.62 249 VAL A N 1
ATOM 1858 C CA . VAL A 1 249 ? -21.046 1.503 -4.553 1.00 91.62 249 VAL A CA 1
ATOM 1859 C C . VAL A 1 249 ? -21.292 1.461 -3.049 1.00 91.62 249 VAL A C 1
ATOM 1861 O O . VAL A 1 249 ? -20.944 2.388 -2.318 1.00 91.62 249 VAL A O 1
ATOM 1864 N N . GLN A 1 250 ? -21.885 0.364 -2.587 1.00 90.44 250 GLN A N 1
ATOM 1865 C CA . GLN A 1 250 ? -22.124 0.122 -1.166 1.00 90.44 250 GLN A CA 1
ATOM 1866 C C . GLN A 1 250 ? -20.836 -0.308 -0.462 1.00 90.44 250 GLN A C 1
ATOM 1868 O O . GLN A 1 250 ? -20.560 0.135 0.650 1.00 90.44 250 GLN A O 1
ATOM 1873 N N . HIS A 1 251 ? -20.033 -1.139 -1.130 1.00 94.12 251 HIS A N 1
ATOM 1874 C CA . HIS A 1 251 ? -18.719 -1.558 -0.656 1.00 94.12 251 HIS A CA 1
ATOM 1875 C C . HIS A 1 251 ? -17.827 -1.953 -1.832 1.00 94.12 251 HIS A C 1
ATOM 1877 O O . HIS A 1 251 ? -18.289 -2.579 -2.786 1.00 94.12 251 HIS A O 1
ATOM 1883 N N . ALA A 1 252 ? -16.549 -1.603 -1.776 1.00 95.62 252 ALA A N 1
ATOM 1884 C CA . ALA A 1 252 ? -15.546 -2.078 -2.711 1.00 95.62 252 ALA A CA 1
ATOM 1885 C C . ALA A 1 252 ? -14.210 -2.325 -2.010 1.00 95.62 252 ALA A C 1
ATOM 1887 O O . ALA A 1 252 ? -13.830 -1.581 -1.109 1.00 95.62 252 ALA A O 1
ATOM 1888 N N . LYS A 1 253 ? -13.479 -3.336 -2.486 1.00 95.44 253 LYS A N 1
ATOM 1889 C CA . LYS A 1 253 ? -12.087 -3.640 -2.145 1.00 95.44 253 LYS A CA 1
ATOM 1890 C C . LYS A 1 253 ? -11.231 -3.454 -3.390 1.00 95.44 253 LYS A C 1
ATOM 1892 O O . LYS A 1 253 ? -11.425 -4.145 -4.392 1.00 95.44 253 LYS A O 1
ATOM 1897 N N . ILE A 1 254 ? -10.281 -2.533 -3.316 1.00 96.00 254 ILE A N 1
ATOM 1898 C CA . ILE A 1 254 ? -9.396 -2.152 -4.415 1.00 96.00 254 ILE A CA 1
ATOM 1899 C C . ILE A 1 254 ? -7.952 -2.443 -4.011 1.00 96.00 254 ILE A C 1
ATOM 1901 O O . ILE A 1 254 ? -7.477 -1.965 -2.982 1.00 96.00 254 ILE A O 1
ATOM 1905 N N . ARG A 1 255 ? -7.245 -3.233 -4.816 1.00 93.44 255 ARG A N 1
ATOM 1906 C CA . ARG A 1 255 ? -5.859 -3.639 -4.567 1.00 93.44 255 ARG A CA 1
ATOM 1907 C C . ARG A 1 255 ? -4.884 -2.687 -5.246 1.00 93.44 255 ARG A C 1
ATOM 1909 O O . ARG A 1 255 ? -5.063 -2.355 -6.412 1.00 93.44 255 ARG A O 1
ATOM 1916 N N . ILE A 1 256 ? -3.829 -2.294 -4.535 1.00 89.75 256 ILE A N 1
ATOM 1917 C CA . ILE A 1 256 ? -2.673 -1.562 -5.071 1.00 89.75 256 ILE A CA 1
ATOM 1918 C C . ILE A 1 256 ? -1.412 -2.255 -4.554 1.00 89.75 256 ILE A C 1
ATOM 1920 O O . ILE A 1 256 ? -1.064 -2.139 -3.377 1.00 89.75 256 ILE A O 1
ATOM 1924 N N . GLY A 1 257 ? -0.737 -3.009 -5.425 1.00 84.44 257 GLY A N 1
ATOM 1925 C CA . GLY A 1 257 ? 0.341 -3.904 -5.001 1.00 84.44 257 GLY A CA 1
ATOM 1926 C C . GLY A 1 257 ? -0.156 -4.902 -3.947 1.00 84.44 257 GLY A C 1
ATOM 1927 O O . GLY A 1 257 ? -1.169 -5.571 -4.146 1.00 84.44 257 GLY A O 1
ATOM 1928 N N . ALA A 1 258 ? 0.529 -4.974 -2.806 1.00 80.62 258 ALA A N 1
ATOM 1929 C CA . ALA A 1 258 ? 0.120 -5.816 -1.678 1.00 80.62 258 ALA A CA 1
ATOM 1930 C C . ALA A 1 258 ? -0.962 -5.180 -0.776 1.00 80.62 258 ALA A C 1
ATOM 1932 O O . ALA A 1 258 ? -1.522 -5.867 0.074 1.00 80.62 258 ALA A O 1
ATOM 1933 N N . SER A 1 259 ? -1.273 -3.889 -0.941 1.00 86.44 259 SER A N 1
ATOM 1934 C CA . SER A 1 259 ? -2.260 -3.185 -0.111 1.00 86.44 259 SER A CA 1
ATOM 1935 C C . SER A 1 259 ? -3.683 -3.361 -0.643 1.00 86.44 259 SER A C 1
ATOM 1937 O O . SER A 1 259 ? -3.900 -3.408 -1.855 1.00 86.44 259 SER A O 1
ATOM 1939 N N . ILE A 1 260 ? -4.660 -3.372 0.265 1.00 91.94 260 ILE A N 1
ATOM 1940 C CA . ILE A 1 260 ? -6.088 -3.255 -0.048 1.00 91.94 260 ILE A CA 1
ATOM 1941 C C . ILE A 1 260 ? -6.607 -1.946 0.546 1.00 91.94 260 ILE A C 1
ATOM 1943 O O . ILE A 1 260 ? -6.309 -1.611 1.691 1.00 91.94 260 ILE A O 1
ATOM 1947 N N . ILE A 1 261 ? -7.374 -1.215 -0.252 1.00 94.94 261 ILE A N 1
ATOM 1948 C CA . ILE A 1 261 ? -8.144 -0.045 0.155 1.00 94.94 261 ILE A CA 1
ATOM 1949 C C . ILE A 1 261 ? -9.619 -0.404 0.032 1.00 94.94 261 ILE A C 1
ATOM 1951 O O . ILE A 1 261 ? -10.045 -0.934 -0.997 1.00 94.94 261 ILE A O 1
ATOM 1955 N N . GLU A 1 262 ? -10.395 -0.091 1.061 1.00 96.31 262 GLU A N 1
ATOM 1956 C CA . GLU A 1 262 ? -11.843 -0.245 1.037 1.00 96.31 262 GLU A CA 1
ATOM 1957 C C . GLU A 1 262 ? -12.543 1.087 0.772 1.00 96.31 262 GLU A C 1
ATOM 1959 O O . GLU A 1 262 ? -11.989 2.163 1.005 1.00 96.31 262 GLU A O 1
ATOM 1964 N N . MET A 1 263 ? -13.769 1.040 0.260 1.00 96.50 263 MET A N 1
ATOM 1965 C CA . MET A 1 263 ? -14.606 2.231 0.148 1.00 96.50 263 MET A CA 1
ATOM 1966 C C . MET A 1 263 ? -16.091 1.902 0.078 1.00 96.50 263 MET A C 1
ATOM 1968 O O . MET A 1 263 ? -16.477 0.837 -0.396 1.00 96.50 263 MET A O 1
ATOM 1972 N N . GLY A 1 264 ? -16.913 2.867 0.467 1.00 94.50 264 GLY A N 1
ATOM 1973 C CA . GLY A 1 264 ? -18.361 2.869 0.280 1.00 94.50 264 GLY A CA 1
ATOM 1974 C C . GLY A 1 264 ? -18.836 4.310 0.159 1.00 94.50 264 GLY A C 1
ATOM 1975 O O . GLY A 1 264 ? -18.260 5.197 0.788 1.00 94.50 264 GLY A O 1
ATOM 1976 N N . GLU A 1 265 ? -19.834 4.581 -0.680 1.00 93.38 265 GLU A N 1
ATOM 1977 C CA . GLU A 1 265 ? -20.210 5.963 -0.991 1.00 93.38 265 GLU A CA 1
ATOM 1978 C C . GLU A 1 265 ? -20.611 6.790 0.236 1.00 93.38 265 GLU A C 1
ATOM 1980 O O . GLU A 1 265 ? -21.210 6.301 1.198 1.00 93.38 265 GLU A O 1
ATOM 1985 N N . ALA A 1 266 ? -20.275 8.080 0.183 1.00 94.38 266 ALA A N 1
ATOM 1986 C CA . ALA A 1 266 ? -20.627 9.023 1.230 1.00 94.38 266 ALA A CA 1
ATOM 1987 C C . ALA A 1 266 ? -22.149 9.168 1.378 1.00 94.38 266 ALA A C 1
ATOM 1989 O O . ALA A 1 266 ? -22.863 9.418 0.408 1.00 94.38 266 ALA A O 1
ATOM 1990 N N . HIS A 1 267 ? -22.646 9.075 2.610 1.00 91.88 267 HIS A N 1
ATOM 1991 C CA . HIS A 1 267 ? -24.064 9.220 2.929 1.00 91.88 267 HIS A CA 1
ATOM 1992 C C . HIS A 1 267 ? -24.267 9.563 4.408 1.00 91.88 267 HIS A C 1
ATOM 1994 O O . HIS A 1 267 ? -23.499 9.144 5.268 1.00 91.88 267 HIS A O 1
ATOM 2000 N N . GLY A 1 268 ? -25.333 10.303 4.736 1.00 91.62 268 GLY A N 1
ATOM 2001 C CA . GLY A 1 268 ? -25.678 10.616 6.129 1.00 91.62 268 GLY A CA 1
ATOM 2002 C C . GLY A 1 268 ? -24.502 11.220 6.909 1.00 91.62 268 GLY A C 1
ATOM 2003 O O . GLY A 1 268 ? -23.957 12.247 6.510 1.00 91.62 268 GLY A O 1
ATOM 2004 N N . SER A 1 269 ? -24.102 10.575 8.006 1.00 86.88 269 SER A N 1
ATOM 2005 C CA . SER A 1 269 ? -22.946 10.981 8.824 1.00 86.88 269 SER A CA 1
ATOM 2006 C C . SER A 1 269 ? -21.589 10.532 8.258 1.00 86.88 269 SER A C 1
ATOM 2008 O O . SER A 1 269 ? -20.552 11.021 8.701 1.00 86.88 269 SER A O 1
ATOM 2010 N N . TRP A 1 270 ? -21.582 9.635 7.272 1.00 90.88 270 TRP A N 1
ATOM 2011 C CA . TRP A 1 270 ? -20.390 9.089 6.624 1.00 90.88 270 TRP A CA 1
ATOM 2012 C C . TRP A 1 270 ? -20.007 9.963 5.435 1.00 90.88 270 TRP A C 1
ATOM 2014 O O . TRP A 1 270 ? -20.345 9.689 4.287 1.00 90.88 270 TRP A O 1
ATOM 2024 N N . GLN A 1 271 ? -19.369 11.089 5.736 1.00 93.00 271 GLN A N 1
ATOM 2025 C CA . GLN A 1 271 ? -18.954 12.083 4.748 1.00 93.00 271 GLN A CA 1
ATOM 2026 C C . GLN A 1 271 ? -17.488 11.883 4.332 1.00 93.00 271 GLN A C 1
ATOM 2028 O O . GLN A 1 271 ? -16.723 11.271 5.085 1.00 93.00 271 GLN A O 1
ATOM 2033 N N . PRO A 1 272 ? -17.061 12.413 3.167 1.00 92.88 272 PRO A N 1
ATOM 2034 C CA . PRO A 1 272 ? -15.676 12.297 2.728 1.00 92.88 272 PRO A CA 1
ATOM 2035 C C . PRO A 1 272 ? -14.694 12.856 3.761 1.00 92.88 272 PRO A C 1
ATOM 2037 O O . PRO A 1 272 ? -14.835 13.987 4.228 1.00 92.88 272 PRO A O 1
ATOM 2040 N N . LYS A 1 273 ? -13.662 12.069 4.068 1.00 92.62 273 LYS A N 1
ATOM 2041 C CA . LYS A 1 273 ? -12.509 12.458 4.887 1.00 92.62 273 LYS A CA 1
ATOM 2042 C C . LYS A 1 273 ? -11.243 12.239 4.057 1.00 92.62 273 LYS A C 1
ATOM 2044 O O . LYS A 1 273 ? -10.793 11.099 3.957 1.00 92.62 273 LYS A O 1
ATOM 2049 N N . PRO A 1 274 ? -10.709 13.287 3.405 1.00 91.38 274 PRO A N 1
ATOM 2050 C CA . PRO A 1 274 ? -9.479 13.168 2.638 1.00 91.38 274 PRO A CA 1
ATOM 2051 C C . PRO A 1 274 ? -8.327 12.672 3.513 1.00 91.38 274 PRO A C 1
ATOM 2053 O O . PRO A 1 274 ? -8.127 13.176 4.615 1.00 91.38 274 PRO A O 1
ATOM 2056 N N . MET A 1 275 ? -7.569 11.700 3.015 1.00 93.50 275 MET A N 1
ATOM 2057 C CA . MET A 1 275 ? -6.484 11.042 3.742 1.00 93.50 275 MET A CA 1
ATOM 2058 C C . MET A 1 275 ? -5.126 11.312 3.106 1.00 93.50 275 MET A C 1
ATOM 2060 O O . MET A 1 275 ? -5.022 11.687 1.936 1.00 93.50 275 MET A O 1
ATOM 2064 N N . HIS A 1 276 ? -4.064 11.110 3.881 1.00 94.88 276 HIS A N 1
ATOM 2065 C CA . HIS A 1 276 ? -2.701 11.130 3.371 1.00 94.88 276 HIS A CA 1
ATOM 2066 C C . HIS A 1 276 ? -2.117 9.717 3.340 1.00 94.88 276 HIS A C 1
ATOM 2068 O O . HIS A 1 276 ? -2.375 8.901 4.223 1.00 94.88 276 HIS A O 1
ATOM 2074 N N . PHE A 1 277 ? -1.284 9.450 2.339 1.00 94.62 277 PHE A N 1
ATOM 2075 C CA . PHE A 1 277 ? -0.643 8.155 2.142 1.00 94.62 277 PHE A CA 1
ATOM 2076 C C . PHE A 1 277 ? 0.828 8.325 1.826 1.00 94.62 277 PHE A C 1
ATOM 2078 O O . PHE A 1 277 ? 1.189 9.105 0.945 1.00 94.62 277 PHE A O 1
ATOM 2085 N N . MET A 1 278 ? 1.674 7.548 2.493 1.00 91.31 278 MET A N 1
ATOM 2086 C CA . MET A 1 278 ? 3.018 7.286 2.000 1.00 91.31 278 MET A CA 1
ATOM 2087 C C . MET A 1 278 ? 2.978 6.031 1.138 1.00 91.31 278 MET A C 1
ATOM 2089 O O . MET A 1 278 ? 2.559 4.968 1.595 1.00 91.31 278 MET A O 1
ATOM 2093 N N . VAL A 1 279 ? 3.419 6.163 -0.105 1.00 90.50 279 VAL A N 1
ATOM 2094 C CA . VAL A 1 279 ? 3.456 5.079 -1.080 1.00 90.50 279 VAL A CA 1
ATOM 2095 C C . VAL A 1 279 ? 4.907 4.815 -1.438 1.00 90.50 279 VAL A C 1
ATOM 2097 O O . VAL A 1 279 ? 5.590 5.687 -1.986 1.00 90.50 279 VAL A O 1
ATOM 2100 N N . TYR A 1 280 ? 5.385 3.618 -1.119 1.00 85.50 280 TYR A N 1
ATOM 2101 C CA . TYR A 1 280 ? 6.743 3.206 -1.454 1.00 85.50 280 TYR A CA 1
ATOM 2102 C C . TYR A 1 280 ? 6.746 2.505 -2.805 1.00 85.50 280 TYR A C 1
ATOM 2104 O O . TYR A 1 280 ? 6.020 1.538 -3.015 1.00 85.50 280 TYR A O 1
ATOM 2112 N N . VAL A 1 281 ? 7.554 3.022 -3.726 1.00 86.31 281 VAL A N 1
ATOM 2113 C CA . VAL A 1 281 ? 7.576 2.598 -5.127 1.00 86.31 281 VAL A CA 1
ATOM 2114 C C . VAL A 1 281 ? 9.009 2.407 -5.607 1.00 86.31 281 VAL A C 1
ATOM 2116 O O . VAL A 1 281 ? 9.945 3.012 -5.079 1.00 86.31 281 VAL A O 1
ATOM 2119 N N . ASP A 1 282 ? 9.180 1.594 -6.647 1.00 83.44 282 ASP A N 1
ATOM 2120 C CA . ASP A 1 282 ? 10.492 1.344 -7.254 1.00 83.44 282 ASP A CA 1
ATOM 2121 C C . ASP A 1 282 ? 11.087 2.613 -7.893 1.00 83.44 282 ASP A C 1
ATOM 2123 O O . ASP A 1 282 ? 12.289 2.869 -7.779 1.00 83.44 282 ASP A O 1
ATOM 2127 N N . ASP A 1 283 ? 10.246 3.440 -8.520 1.00 87.94 283 ASP A N 1
ATOM 2128 C CA . ASP A 1 283 ? 10.651 4.695 -9.152 1.00 87.94 283 ASP A CA 1
ATOM 2129 C C . ASP A 1 283 ? 9.587 5.783 -8.943 1.00 87.94 283 ASP A C 1
ATOM 2131 O O . ASP A 1 283 ? 8.496 5.747 -9.520 1.00 87.94 283 ASP A O 1
ATOM 2135 N N . ALA A 1 284 ? 9.912 6.765 -8.095 1.00 90.44 284 ALA A N 1
ATOM 2136 C CA . ALA A 1 284 ? 9.008 7.863 -7.781 1.00 90.44 284 ALA A CA 1
ATOM 2137 C C . ALA A 1 284 ? 8.713 8.765 -8.990 1.00 90.44 284 ALA A C 1
ATOM 2139 O O . ALA A 1 284 ? 7.621 9.326 -9.052 1.00 90.44 284 ALA A O 1
ATOM 2140 N N . ASP A 1 285 ? 9.634 8.913 -9.952 1.00 92.94 285 ASP A N 1
ATOM 2141 C CA . ASP A 1 285 ? 9.383 9.714 -11.156 1.00 92.94 285 ASP A CA 1
ATOM 2142 C C . ASP A 1 285 ? 8.379 9.032 -12.076 1.00 92.94 285 ASP A C 1
ATOM 2144 O O . ASP A 1 285 ? 7.470 9.688 -12.583 1.00 92.94 285 ASP A O 1
ATOM 2148 N N . GLU A 1 286 ? 8.535 7.726 -12.293 1.00 93.38 286 GLU A N 1
ATOM 2149 C CA . GLU A 1 286 ? 7.652 6.965 -13.179 1.00 93.38 286 GLU A CA 1
ATOM 2150 C C . GLU A 1 286 ? 6.230 6.903 -12.624 1.00 93.38 286 GLU A C 1
ATOM 2152 O O . GLU A 1 286 ? 5.271 7.185 -13.347 1.00 93.38 286 GLU A O 1
ATOM 2157 N N . TRP A 1 287 ? 6.090 6.613 -11.328 1.00 93.25 287 TRP A N 1
ATOM 2158 C CA . TRP A 1 287 ? 4.793 6.607 -10.652 1.00 93.25 287 TRP A CA 1
ATOM 2159 C C . TRP A 1 287 ? 4.149 7.988 -10.639 1.00 93.25 287 TRP A C 1
ATOM 2161 O O . TRP A 1 287 ? 2.962 8.117 -10.933 1.00 93.25 287 TRP A O 1
ATOM 2171 N N . TYR A 1 288 ? 4.929 9.038 -10.376 1.00 95.88 288 TYR A N 1
ATOM 2172 C CA . TYR A 1 288 ? 4.433 10.407 -10.439 1.00 95.88 288 TYR A CA 1
ATOM 2173 C C . TYR A 1 288 ? 3.968 10.772 -11.853 1.00 95.88 288 TYR A C 1
ATOM 2175 O O . TYR A 1 288 ? 2.865 11.282 -12.035 1.00 95.88 288 TYR A O 1
ATOM 2183 N N . ALA A 1 289 ? 4.772 10.477 -12.877 1.00 96.19 289 ALA A N 1
ATOM 2184 C CA . ALA A 1 289 ? 4.432 10.765 -14.266 1.00 96.19 289 ALA A CA 1
ATOM 2185 C C . ALA A 1 289 ? 3.209 9.971 -14.744 1.00 96.19 289 ALA A C 1
ATOM 2187 O O . ALA A 1 289 ? 2.419 10.489 -15.534 1.00 96.19 289 ALA A O 1
ATOM 2188 N N . ARG A 1 290 ? 3.037 8.728 -14.277 1.00 95.12 290 ARG A N 1
ATOM 2189 C CA . ARG A 1 290 ? 1.826 7.932 -14.505 1.00 95.12 290 ARG A CA 1
ATOM 2190 C C . ARG A 1 290 ? 0.619 8.589 -13.847 1.00 95.12 290 ARG A C 1
ATOM 2192 O O . ARG A 1 290 ? -0.370 8.839 -14.528 1.00 95.12 290 ARG A O 1
ATOM 2199 N N . ALA A 1 291 ? 0.715 8.909 -12.562 1.00 94.75 291 ALA A N 1
ATOM 2200 C CA . ALA A 1 291 ? -0.392 9.476 -11.810 1.00 94.75 291 ALA A CA 1
ATOM 2201 C C . ALA A 1 291 ? -0.831 10.848 -12.331 1.00 94.75 291 ALA A C 1
ATOM 2203 O O . ALA A 1 291 ? -2.023 11.108 -12.418 1.00 94.75 291 ALA A O 1
ATOM 2204 N N . MET A 1 292 ? 0.099 11.682 -12.798 1.00 96.81 292 MET A N 1
ATOM 2205 C CA . MET A 1 292 ? -0.231 12.965 -13.429 1.00 96.81 292 MET A CA 1
ATOM 2206 C C . MET A 1 292 ? -0.982 12.842 -14.767 1.00 96.81 292 MET A C 1
ATOM 2208 O O . MET A 1 292 ? -1.493 13.845 -15.260 1.00 96.81 292 MET A O 1
ATOM 2212 N N . LYS A 1 293 ? -1.056 11.646 -15.369 1.00 94.69 293 LYS A N 1
ATOM 2213 C CA . LYS A 1 293 ? -1.916 11.380 -16.537 1.00 94.69 293 LYS A CA 1
ATOM 2214 C C . LYS A 1 293 ? -3.341 10.992 -16.143 1.00 94.69 293 LYS A C 1
ATOM 2216 O O . LYS A 1 293 ? -4.204 10.995 -17.017 1.00 94.69 293 LYS A O 1
ATOM 2221 N N . ALA A 1 294 ? -3.577 10.630 -14.881 1.00 91.25 294 ALA A N 1
ATOM 2222 C CA . ALA A 1 294 ? -4.903 10.281 -14.397 1.00 91.25 294 ALA A CA 1
ATOM 2223 C C . ALA A 1 294 ? -5.787 11.529 -14.304 1.00 91.25 294 ALA A C 1
ATOM 2225 O O . ALA A 1 294 ? -5.324 12.626 -13.973 1.00 91.25 294 ALA A O 1
ATOM 2226 N N . GLU A 1 295 ? -7.072 11.363 -14.603 1.00 84.56 295 GLU A N 1
ATOM 2227 C CA . GLU A 1 295 ? -8.006 12.483 -14.643 1.00 84.56 295 GLU A CA 1
ATOM 2228 C C . GLU A 1 295 ? -8.116 13.185 -13.279 1.00 84.56 295 GLU A C 1
ATOM 2230 O O . GLU A 1 295 ? -8.432 12.572 -12.262 1.00 84.56 295 GLU A O 1
ATOM 2235 N N . GLY A 1 296 ? -7.879 14.500 -13.271 1.00 87.44 296 GLY A N 1
ATOM 2236 C CA . GLY A 1 296 ? -8.010 15.354 -12.088 1.00 87.44 296 GLY A CA 1
ATOM 2237 C C . GLY A 1 296 ? -6.886 15.220 -11.052 1.00 87.44 296 GLY A C 1
ATOM 2238 O O . GLY A 1 296 ? -7.019 15.786 -9.969 1.00 87.44 296 GLY A O 1
ATOM 2239 N N . ALA A 1 297 ? -5.787 14.528 -11.370 1.00 93.44 297 ALA A N 1
ATOM 2240 C CA . ALA A 1 297 ? -4.574 14.560 -10.556 1.00 93.44 297 ALA A CA 1
ATOM 2241 C C . ALA A 1 297 ? -3.992 15.983 -10.478 1.00 93.44 297 ALA A C 1
ATOM 2243 O O . ALA A 1 297 ? -3.825 16.661 -11.496 1.00 93.44 297 ALA A O 1
ATOM 2244 N N . ILE A 1 298 ? -3.622 16.421 -9.276 1.00 95.62 298 ILE A N 1
ATOM 2245 C CA . ILE A 1 298 ? -2.996 17.721 -9.021 1.00 95.62 298 ILE A CA 1
ATOM 2246 C C . ILE A 1 298 ? -1.568 17.502 -8.521 1.00 95.62 298 ILE A C 1
ATOM 2248 O O . ILE A 1 298 ? -1.329 16.799 -7.543 1.00 95.62 298 ILE A O 1
ATOM 2252 N N . SER A 1 299 ? -0.603 18.158 -9.165 1.00 96.38 299 SER A N 1
ATOM 2253 C CA . SER A 1 299 ? 0.786 18.202 -8.701 1.00 96.38 299 SER A CA 1
ATOM 2254 C C . SER A 1 299 ? 0.902 19.111 -7.477 1.00 96.38 299 SER A C 1
ATOM 2256 O O . SER A 1 299 ? 0.823 20.332 -7.615 1.00 96.38 299 SER A O 1
ATOM 2258 N N . VAL A 1 300 ? 1.177 18.540 -6.304 1.00 95.25 300 VAL A N 1
ATOM 2259 C CA . VAL A 1 300 ? 1.500 19.311 -5.089 1.00 95.25 300 VAL A CA 1
ATOM 2260 C C . VAL A 1 300 ? 3.004 19.587 -5.014 1.00 95.25 300 VAL A C 1
ATOM 2262 O O . VAL A 1 300 ? 3.421 20.688 -4.660 1.00 95.25 300 VAL A O 1
ATOM 2265 N N . GLY A 1 301 ? 3.828 18.611 -5.400 1.00 92.31 301 GLY A N 1
ATOM 2266 C CA . GLY A 1 301 ? 5.280 18.746 -5.455 1.00 92.31 301 GLY A CA 1
ATOM 2267 C C . GLY A 1 301 ? 5.898 17.753 -6.432 1.00 92.31 301 GLY A C 1
ATOM 2268 O O . GLY A 1 301 ? 5.737 16.544 -6.279 1.00 92.31 301 GLY A O 1
ATOM 2269 N N . ALA A 1 302 ? 6.626 18.258 -7.428 1.00 93.69 302 ALA A N 1
ATOM 2270 C CA . ALA A 1 302 ? 7.318 17.404 -8.387 1.00 93.69 302 ALA A CA 1
ATOM 2271 C C . ALA A 1 302 ? 8.425 16.571 -7.704 1.00 93.69 302 ALA A C 1
ATOM 2273 O O . ALA A 1 302 ? 9.030 17.055 -6.741 1.00 93.69 302 ALA A O 1
ATOM 2274 N N . PRO A 1 303 ? 8.737 15.359 -8.209 1.00 93.50 303 PRO A N 1
ATOM 2275 C CA . PRO A 1 303 ? 9.746 14.493 -7.618 1.00 93.50 303 PRO A CA 1
ATOM 2276 C C . PRO A 1 303 ? 11.101 15.182 -7.444 1.00 93.50 303 PRO A C 1
ATOM 2278 O O . PRO A 1 303 ? 11.749 15.615 -8.405 1.00 93.50 303 PRO A O 1
ATOM 2281 N N . ALA A 1 304 ? 11.560 15.237 -6.199 1.00 89.38 304 ALA A N 1
ATOM 2282 C CA . ALA A 1 304 ? 12.838 15.813 -5.815 1.00 89.38 304 ALA A CA 1
ATOM 2283 C C . ALA A 1 304 ? 13.584 14.874 -4.864 1.00 89.38 304 ALA A C 1
ATOM 2285 O O . ALA A 1 304 ? 12.996 14.010 -4.214 1.00 89.38 304 ALA A O 1
ATOM 2286 N N . ASN A 1 305 ? 14.905 15.033 -4.785 1.00 85.38 305 ASN A N 1
ATOM 2287 C CA . ASN A 1 305 ? 15.691 14.289 -3.808 1.00 85.38 305 ASN A CA 1
ATOM 2288 C C . ASN A 1 305 ? 15.430 14.877 -2.423 1.00 85.38 305 ASN A C 1
ATOM 2290 O O . ASN A 1 305 ? 15.636 16.073 -2.203 1.00 85.38 305 ASN A O 1
ATOM 2294 N N . ALA A 1 306 ? 14.982 14.034 -1.501 1.00 68.44 306 ALA A N 1
ATOM 2295 C CA . ALA A 1 306 ? 14.702 14.447 -0.145 1.00 68.44 306 ALA A CA 1
ATOM 2296 C C . ALA A 1 306 ? 16.012 14.627 0.649 1.00 68.44 306 ALA A C 1
ATOM 2298 O O . ALA A 1 306 ? 16.957 13.846 0.489 1.00 68.44 306 ALA A O 1
ATOM 2299 N N . PRO A 1 307 ? 16.083 15.625 1.549 1.00 57.41 307 PRO A N 1
ATOM 2300 C CA . PRO A 1 307 ? 17.280 15.892 2.351 1.00 57.41 307 PRO A CA 1
ATOM 2301 C C . PRO A 1 307 ? 17.628 14.760 3.334 1.00 57.41 307 PRO A C 1
ATOM 2303 O O . PRO A 1 307 ? 18.766 14.671 3.782 1.00 57.41 307 PRO A O 1
ATOM 2306 N N . TYR A 1 308 ? 16.671 13.884 3.650 1.00 55.59 308 TYR A N 1
ATOM 2307 C CA . TYR A 1 308 ? 16.825 12.710 4.518 1.00 55.59 308 TYR A CA 1
ATOM 2308 C C . TYR A 1 308 ? 17.076 11.401 3.740 1.00 55.59 308 TYR A C 1
ATOM 2310 O O . TYR A 1 308 ? 17.036 10.318 4.320 1.00 55.59 308 TYR A O 1
ATOM 2318 N N . GLY A 1 309 ? 17.383 11.498 2.442 1.00 60.09 309 GLY A N 1
ATOM 2319 C CA . GLY A 1 309 ? 17.545 10.354 1.545 1.00 60.09 309 GLY A CA 1
ATOM 2320 C C . GLY A 1 309 ? 16.228 9.953 0.879 1.00 60.09 309 GLY A C 1
ATOM 2321 O O . GLY A 1 309 ? 15.150 10.225 1.397 1.00 60.09 309 GLY A O 1
ATOM 2322 N N . GLY A 1 310 ? 16.322 9.321 -0.291 1.00 76.44 310 GLY A N 1
ATOM 2323 C CA . GLY A 1 310 ? 15.155 9.001 -1.117 1.00 76.44 310 GLY A CA 1
ATOM 2324 C C . GLY A 1 310 ? 14.786 10.096 -2.122 1.00 76.44 310 GLY A C 1
ATOM 2325 O O . GLY A 1 310 ? 15.227 11.245 -2.037 1.00 76.44 310 GLY A O 1
ATOM 2326 N N . ARG A 1 311 ? 14.015 9.709 -3.130 1.00 88.06 311 ARG A N 1
ATOM 2327 C CA . ARG A 1 311 ? 13.425 10.589 -4.130 1.00 88.06 311 ARG A CA 1
ATOM 2328 C C . ARG A 1 311 ? 11.919 10.535 -3.946 1.00 88.06 311 ARG A C 1
ATOM 2330 O O . ARG A 1 311 ? 11.354 9.446 -3.955 1.00 88.06 311 ARG A O 1
ATOM 2337 N N . SER A 1 312 ? 11.289 11.691 -3.761 1.00 89.25 312 SER A N 1
ATOM 2338 C CA . SER A 1 312 ? 9.866 11.741 -3.435 1.00 89.25 312 SER A CA 1
ATOM 2339 C C . SER A 1 312 ? 9.142 12.837 -4.201 1.00 89.25 312 SER A C 1
ATOM 2341 O O . SER A 1 312 ? 9.658 13.947 -4.339 1.00 89.25 312 SER A O 1
ATOM 2343 N N . GLY A 1 313 ? 7.947 12.514 -4.688 1.00 92.69 313 GLY A N 1
ATOM 2344 C CA . GLY A 1 313 ? 6.982 13.446 -5.268 1.00 92.69 313 GLY A CA 1
ATOM 2345 C C . GLY A 1 313 ? 5.662 13.408 -4.503 1.00 92.69 313 GLY A C 1
ATOM 2346 O O . GLY A 1 313 ? 5.410 12.501 -3.711 1.00 92.69 313 GLY A O 1
ATOM 2347 N N . THR A 1 314 ? 4.810 14.402 -4.718 1.00 95.81 314 THR A N 1
ATOM 2348 C CA . THR A 1 314 ? 3.510 14.501 -4.049 1.00 95.81 314 THR A CA 1
ATOM 2349 C C . THR A 1 314 ? 2.439 14.917 -5.034 1.00 95.81 314 THR A C 1
ATOM 2351 O O . THR A 1 314 ? 2.566 15.937 -5.719 1.00 95.81 314 THR A O 1
ATOM 2354 N N . ILE A 1 315 ? 1.364 14.141 -5.061 1.00 97.50 315 ILE A N 1
ATOM 2355 C CA . ILE A 1 315 ? 0.159 14.449 -5.824 1.00 97.50 315 ILE A CA 1
ATOM 2356 C C . ILE A 1 315 ? -1.045 14.511 -4.891 1.00 97.50 315 ILE A C 1
ATOM 2358 O O . ILE A 1 315 ? -1.049 13.893 -3.826 1.00 97.50 315 ILE A O 1
ATOM 2362 N N . GLN A 1 316 ? -2.071 15.228 -5.319 1.00 97.38 316 GLN A N 1
ATOM 2363 C CA . GLN A 1 316 ? -3.403 15.174 -4.741 1.00 97.38 316 GLN A CA 1
ATOM 2364 C C . GLN A 1 316 ? -4.368 14.599 -5.780 1.00 97.38 316 GLN A C 1
ATOM 2366 O O . GLN A 1 316 ? -4.279 14.935 -6.963 1.00 97.38 316 GLN A O 1
ATOM 2371 N N . ASP A 1 317 ? -5.253 13.707 -5.352 1.00 95.88 317 ASP A N 1
ATOM 2372 C CA . ASP A 1 317 ? -6.287 13.139 -6.216 1.00 95.88 317 ASP A CA 1
ATOM 2373 C C . ASP A 1 317 ? -7.538 14.042 -6.297 1.00 95.88 317 ASP A C 1
ATOM 2375 O O . ASP A 1 317 ? -7.661 15.009 -5.537 1.00 95.88 317 ASP A O 1
ATOM 2379 N N . PRO A 1 318 ? -8.504 13.749 -7.190 1.00 91.75 318 PRO A N 1
ATOM 2380 C CA . PRO A 1 318 ? -9.700 14.576 -7.361 1.00 91.75 318 PRO A CA 1
ATOM 2381 C C . PRO A 1 318 ? -10.638 14.631 -6.147 1.00 91.75 318 PRO A C 1
ATOM 2383 O O . PRO A 1 318 ? -11.610 15.386 -6.171 1.00 91.75 318 PRO A O 1
ATOM 2386 N N . PHE A 1 319 ? -10.390 13.806 -5.129 1.00 93.06 319 PHE A N 1
ATOM 2387 C CA . PHE A 1 319 ? -11.171 13.692 -3.900 1.00 93.06 319 PHE A CA 1
ATOM 2388 C C . PHE A 1 319 ? -10.452 14.342 -2.709 1.00 93.06 319 PHE A C 1
ATOM 2390 O O . PHE A 1 319 ? -10.971 14.334 -1.594 1.00 93.06 319 PHE A O 1
ATOM 2397 N N . GLY A 1 320 ? -9.286 14.948 -2.952 1.00 92.06 320 GLY A N 1
ATOM 2398 C CA . GLY A 1 320 ? -8.504 15.678 -1.964 1.00 92.06 320 GLY A CA 1
ATOM 2399 C C . GLY A 1 320 ? -7.495 14.825 -1.199 1.00 92.06 320 GLY A C 1
ATOM 2400 O O . GLY A 1 320 ? -6.796 15.382 -0.351 1.00 92.06 320 GLY A O 1
ATOM 2401 N N . ASN A 1 321 ? -7.379 13.517 -1.471 1.00 95.88 321 ASN A N 1
ATOM 2402 C CA . ASN A 1 321 ? -6.375 12.696 -0.792 1.00 95.88 321 ASN A CA 1
ATOM 2403 C C . ASN A 1 321 ? -4.977 13.035 -1.312 1.00 95.88 321 ASN A C 1
ATOM 2405 O O . ASN A 1 321 ? -4.785 13.261 -2.509 1.00 95.88 321 ASN A O 1
ATOM 2409 N N . THR A 1 322 ? -3.992 13.026 -0.418 1.00 96.38 322 THR A N 1
ATOM 2410 C CA . THR A 1 322 ? -2.599 13.349 -0.742 1.00 96.38 322 THR A CA 1
ATOM 2411 C C . THR A 1 322 ? -1.750 12.085 -0.753 1.00 96.38 322 THR A C 1
ATOM 2413 O O . THR A 1 322 ? -1.713 11.341 0.225 1.00 96.38 322 THR A O 1
ATOM 2416 N N . TRP A 1 323 ? -1.009 11.872 -1.835 1.00 96.56 323 TRP A N 1
ATOM 2417 C CA . TRP A 1 323 ? -0.179 10.690 -2.047 1.00 96.56 323 TRP A CA 1
ATOM 2418 C C . TRP A 1 323 ? 1.288 11.107 -2.164 1.00 96.56 323 TRP A C 1
ATOM 2420 O O . TRP A 1 323 ? 1.683 11.790 -3.115 1.00 96.56 323 TRP A O 1
ATOM 2430 N N . TYR A 1 324 ? 2.100 10.706 -1.188 1.00 93.75 324 TYR A N 1
ATOM 2431 C CA . TYR A 1 324 ? 3.550 10.877 -1.190 1.00 93.75 324 TYR A CA 1
ATOM 2432 C C . TYR A 1 324 ? 4.186 9.654 -1.851 1.00 93.75 324 TYR A C 1
ATOM 2434 O O . TYR A 1 324 ? 4.230 8.579 -1.264 1.00 93.75 324 TYR A O 1
ATOM 2442 N N . LEU A 1 325 ? 4.669 9.815 -3.079 1.00 93.44 325 LEU A N 1
ATOM 2443 C CA . LEU A 1 325 ? 5.306 8.754 -3.856 1.00 93.44 325 LEU A CA 1
ATOM 2444 C C . LEU A 1 325 ? 6.798 8.778 -3.558 1.00 93.44 325 LEU A C 1
ATOM 2446 O O . LEU A 1 325 ? 7.451 9.775 -3.863 1.00 93.44 325 LEU A O 1
ATOM 2450 N N . SER A 1 326 ? 7.334 7.724 -2.952 1.00 89.00 326 SER A N 1
ATOM 2451 C CA . SER A 1 326 ? 8.705 7.701 -2.449 1.00 89.00 326 SER A CA 1
ATOM 2452 C C . SER A 1 326 ? 9.466 6.465 -2.911 1.00 89.00 326 SER A C 1
ATOM 2454 O O . SER A 1 326 ? 9.009 5.340 -2.739 1.00 89.00 326 SER A O 1
ATOM 2456 N N . SER A 1 327 ? 10.660 6.675 -3.457 1.00 86.31 327 SER A N 1
ATOM 2457 C CA . SER A 1 327 ? 11.608 5.623 -3.822 1.00 86.31 327 SER A CA 1
ATOM 2458 C C . SER A 1 327 ? 12.979 5.920 -3.216 1.00 86.31 327 SER A C 1
ATOM 2460 O O . SER A 1 327 ? 13.270 7.045 -2.799 1.00 86.31 327 SER A O 1
ATOM 2462 N N . GLN A 1 328 ? 13.881 4.939 -3.171 1.00 77.38 328 GLN A N 1
ATOM 2463 C CA . GLN A 1 328 ? 15.274 5.244 -2.828 1.00 77.38 328 GLN A CA 1
ATOM 2464 C C . GLN A 1 328 ? 15.914 6.108 -3.927 1.00 77.38 328 GLN A C 1
ATOM 2466 O O . GLN A 1 328 ? 15.592 5.980 -5.110 1.00 77.38 328 GLN A O 1
ATOM 2471 N N . THR A 1 329 ? 16.825 7.015 -3.556 1.00 66.12 329 THR A N 1
ATOM 2472 C CA . THR A 1 329 ? 17.559 7.803 -4.551 1.00 66.12 329 THR A CA 1
ATOM 2473 C C . THR A 1 329 ? 18.412 6.869 -5.404 1.00 66.12 329 THR A C 1
ATOM 2475 O O . THR A 1 329 ? 19.211 6.093 -4.877 1.00 66.12 329 THR A O 1
ATOM 2478 N N . LYS A 1 330 ? 18.317 6.990 -6.734 1.00 56.72 330 LYS A N 1
ATOM 2479 C CA . LYS A 1 330 ? 19.322 6.420 -7.641 1.00 56.72 330 LYS A CA 1
ATOM 2480 C C . LYS A 1 330 ? 20.672 7.035 -7.254 1.00 56.72 330 LYS A C 1
ATOM 2482 O O . LYS A 1 330 ? 20.874 8.237 -7.439 1.00 56.72 330 LYS A O 1
ATOM 2487 N N . LYS A 1 331 ? 21.578 6.256 -6.647 1.00 41.78 331 LYS A N 1
ATOM 2488 C CA . LYS A 1 331 ? 22.939 6.730 -6.351 1.00 41.78 331 LYS A CA 1
ATOM 2489 C C . LYS A 1 331 ? 23.580 7.151 -7.673 1.00 41.78 331 LYS A C 1
ATOM 2491 O O . LYS A 1 331 ? 23.791 6.312 -8.542 1.00 41.78 331 LYS A O 1
ATOM 2496 N N . LYS A 1 332 ? 23.916 8.437 -7.818 1.00 36.31 332 LYS A N 1
ATOM 2497 C CA . LYS A 1 332 ? 24.977 8.830 -8.748 1.00 36.31 332 LYS A CA 1
ATOM 2498 C C . LYS A 1 332 ? 26.264 8.212 -8.210 1.00 36.31 332 LYS A C 1
ATOM 2500 O O . LYS A 1 332 ? 26.620 8.460 -7.059 1.00 36.31 332 LYS A O 1
ATOM 2505 N N . GLU A 1 333 ? 26.913 7.374 -9.009 1.00 35.22 333 GLU A N 1
ATOM 2506 C CA . GLU A 1 333 ? 28.273 6.912 -8.741 1.00 35.22 333 GLU A CA 1
ATOM 2507 C C . GLU A 1 333 ? 29.226 8.108 -8.845 1.00 35.22 333 GLU A C 1
ATOM 2509 O O . GLU A 1 333 ? 29.852 8.338 -9.874 1.00 35.22 333 GLU A O 1
ATOM 2514 N N . ASP A 1 334 ? 29.317 8.897 -7.774 1.00 32.84 334 ASP A N 1
ATOM 2515 C CA . ASP A 1 334 ? 30.423 9.827 -7.599 1.00 32.84 334 ASP A CA 1
ATOM 2516 C C . ASP A 1 334 ? 31.611 9.052 -7.030 1.00 32.84 334 ASP A C 1
ATOM 2518 O O . ASP A 1 334 ? 31.681 8.670 -5.858 1.00 32.84 334 ASP A O 1
ATOM 2522 N N . SER A 1 335 ? 32.559 8.790 -7.923 1.00 43.94 335 SER A N 1
ATOM 2523 C CA . SER A 1 335 ? 33.896 8.331 -7.600 1.00 43.94 335 SER A CA 1
ATOM 2524 C C . SER A 1 335 ? 34.605 9.386 -6.749 1.00 43.94 335 SER A C 1
ATOM 2526 O O . SER A 1 335 ? 34.970 10.437 -7.271 1.00 43.94 335 SER A O 1
ATOM 2528 N N . THR A 1 336 ? 34.804 9.132 -5.453 1.00 38.97 336 THR A N 1
ATOM 2529 C CA . THR A 1 336 ? 36.072 9.308 -4.706 1.00 38.97 336 THR A CA 1
ATOM 2530 C C . THR A 1 336 ? 35.859 9.247 -3.180 1.00 38.97 336 THR A C 1
ATOM 2532 O O . THR A 1 336 ? 34.941 9.840 -2.633 1.00 38.97 336 THR A O 1
ATOM 2535 N N . ALA A 1 337 ? 36.794 8.562 -2.504 1.00 36.12 337 ALA A N 1
ATOM 2536 C CA . ALA A 1 337 ? 37.120 8.599 -1.066 1.00 36.12 337 ALA A CA 1
ATOM 2537 C C . ALA A 1 337 ? 36.281 7.790 -0.034 1.00 36.12 337 ALA A C 1
ATOM 2539 O O . ALA A 1 337 ? 35.355 8.266 0.610 1.00 36.12 337 ALA A O 1
ATOM 2540 N N . SER A 1 338 ? 36.767 6.563 0.200 1.00 44.97 338 SER A N 1
ATOM 2541 C CA . SER A 1 338 ? 37.018 5.872 1.485 1.00 44.97 338 SER A CA 1
ATOM 2542 C C . SER A 1 338 ? 36.288 6.328 2.768 1.00 44.97 338 SER A C 1
ATOM 2544 O O . SER A 1 338 ? 36.722 7.249 3.462 1.00 44.97 338 SER A O 1
ATOM 2546 N N . ARG A 1 339 ? 35.316 5.516 3.211 1.00 36.12 339 ARG A N 1
ATOM 2547 C CA . ARG A 1 339 ? 35.141 5.162 4.633 1.00 36.12 339 ARG A CA 1
ATOM 2548 C C . ARG A 1 339 ? 34.462 3.793 4.746 1.00 36.12 339 ARG A C 1
ATOM 2550 O O . ARG A 1 339 ? 33.384 3.584 4.206 1.00 36.12 339 ARG A O 1
ATOM 2557 N N . ARG A 1 340 ? 35.124 2.843 5.419 1.00 48.34 340 ARG A N 1
ATOM 2558 C CA . ARG A 1 340 ? 34.605 1.493 5.697 1.00 48.34 340 ARG A CA 1
ATOM 2559 C C . ARG A 1 340 ? 33.372 1.592 6.601 1.00 48.34 340 ARG A C 1
ATOM 2561 O O . ARG A 1 340 ? 33.493 1.908 7.781 1.00 48.34 340 ARG A O 1
ATOM 2568 N N . THR A 1 341 ? 32.206 1.293 6.050 1.00 36.56 341 THR A N 1
ATOM 2569 C CA . THR A 1 341 ? 30.957 1.014 6.772 1.00 36.56 341 THR A CA 1
ATOM 2570 C C . THR A 1 341 ? 30.390 -0.248 6.128 1.00 36.56 341 THR A C 1
ATOM 2572 O O . THR A 1 341 ? 30.510 -0.389 4.912 1.00 36.56 341 THR A O 1
ATOM 2575 N N . SER A 1 342 ? 29.922 -1.202 6.939 1.00 44.25 342 SER A N 1
ATOM 2576 C CA . SER A 1 342 ? 29.625 -2.596 6.560 1.00 44.25 342 SER A CA 1
ATOM 2577 C C . SER A 1 342 ? 29.051 -2.723 5.147 1.00 44.25 342 SER A C 1
ATOM 2579 O O . SER A 1 342 ? 27.932 -2.279 4.887 1.00 44.25 342 SER A O 1
ATOM 2581 N N . MET A 1 343 ? 29.847 -3.288 4.233 1.00 39.66 343 MET A N 1
ATOM 2582 C CA . MET A 1 343 ? 29.444 -3.464 2.843 1.00 39.66 343 MET A CA 1
ATOM 2583 C C . MET A 1 343 ? 28.179 -4.318 2.809 1.00 39.66 343 MET A C 1
ATOM 2585 O O . MET A 1 343 ? 28.172 -5.428 3.340 1.00 39.66 343 MET A O 1
ATOM 2589 N N . ALA A 1 344 ? 27.125 -3.814 2.162 1.00 53.12 344 ALA A N 1
ATOM 2590 C CA . ALA A 1 344 ? 26.150 -4.701 1.547 1.00 53.12 344 ALA A CA 1
ATOM 2591 C C . ALA A 1 344 ? 26.943 -5.760 0.771 1.00 53.12 344 ALA A C 1
ATOM 2593 O O . ALA A 1 344 ? 27.891 -5.398 0.067 1.00 53.12 344 ALA A O 1
ATOM 2594 N N . ALA A 1 345 ? 26.621 -7.039 0.980 1.00 55.38 345 ALA A N 1
ATOM 2595 C CA . ALA A 1 345 ? 27.354 -8.140 0.369 1.00 55.38 345 ALA A CA 1
ATOM 2596 C C . ALA A 1 345 ? 27.551 -7.851 -1.125 1.00 55.38 345 ALA A C 1
ATOM 2598 O O . ALA A 1 345 ? 26.589 -7.513 -1.823 1.00 55.38 345 ALA A O 1
ATOM 2599 N N . SER A 1 346 ? 28.802 -7.908 -1.589 1.00 58.69 346 SER A N 1
ATOM 2600 C CA . SER A 1 346 ? 29.129 -7.697 -2.996 1.00 58.69 346 SER A CA 1
ATOM 2601 C C . SER A 1 346 ? 28.258 -8.619 -3.841 1.00 58.69 346 SER A C 1
ATOM 2603 O O . SER A 1 346 ? 28.286 -9.834 -3.659 1.00 58.69 346 SER A O 1
ATOM 2605 N N . LYS A 1 347 ? 27.464 -8.043 -4.744 1.00 74.06 347 LYS A N 1
ATOM 2606 C CA . LYS A 1 347 ? 26.634 -8.817 -5.666 1.00 74.06 347 LYS A CA 1
ATOM 2607 C C . LYS A 1 347 ? 27.443 -9.115 -6.920 1.00 74.06 347 LYS A C 1
ATOM 2609 O O . LYS A 1 347 ? 28.106 -8.226 -7.456 1.00 74.06 347 LYS A O 1
ATOM 2614 N N . LEU A 1 348 ? 27.381 -10.356 -7.392 1.00 76.31 348 LEU A N 1
ATOM 2615 C CA . LEU A 1 348 ? 27.899 -10.704 -8.708 1.00 76.31 348 LEU A CA 1
ATOM 2616 C C . LEU A 1 348 ? 27.056 -9.956 -9.749 1.00 76.31 348 LEU A C 1
ATOM 2618 O O . LEU A 1 348 ? 25.843 -10.108 -9.781 1.00 76.31 348 LEU A O 1
ATOM 2622 N N . PHE A 1 349 ? 27.678 -9.085 -10.541 1.00 74.50 349 PHE A N 1
ATOM 2623 C CA . PHE A 1 349 ? 26.962 -8.259 -11.522 1.00 74.50 349 PHE A CA 1
ATOM 2624 C C . PHE A 1 349 ? 26.969 -8.895 -12.916 1.00 74.50 349 PHE A C 1
ATOM 2626 O O . PHE A 1 349 ? 25.976 -8.874 -13.639 1.00 74.50 349 PHE A O 1
ATOM 2633 N N . ARG A 1 350 ? 28.110 -9.469 -13.306 1.00 89.38 350 ARG A N 1
ATOM 2634 C CA . ARG A 1 350 ? 28.300 -10.066 -14.625 1.00 89.38 350 ARG A CA 1
ATOM 2635 C C . ARG A 1 350 ? 29.410 -11.104 -14.596 1.00 89.38 350 ARG A C 1
ATOM 2637 O O . ARG A 1 350 ? 30.468 -10.842 -14.026 1.00 89.38 350 ARG A O 1
ATOM 2644 N N . VAL A 1 351 ? 29.197 -12.204 -15.305 1.00 92.81 351 VAL A N 1
ATOM 2645 C CA . VAL A 1 351 ? 30.234 -13.170 -15.678 1.00 92.81 351 VAL A CA 1
ATOM 2646 C C . VAL A 1 351 ? 30.450 -13.068 -17.183 1.00 92.81 351 VAL A C 1
ATOM 2648 O O . VAL A 1 351 ? 29.484 -13.012 -17.939 1.00 92.81 351 VAL A O 1
ATOM 2651 N N . ALA A 1 352 ? 31.703 -12.966 -17.624 1.00 92.38 352 ALA A N 1
ATOM 2652 C CA . ALA A 1 352 ? 32.039 -12.854 -19.040 1.00 92.38 352 ALA A CA 1
ATOM 2653 C C . ALA A 1 352 ? 32.755 -14.120 -19.511 1.00 92.38 352 ALA A C 1
ATOM 2655 O O . ALA A 1 352 ? 33.779 -14.485 -18.938 1.00 92.38 352 ALA A O 1
ATOM 2656 N N . LEU A 1 353 ? 32.225 -14.741 -20.561 1.00 94.62 353 LEU A N 1
ATOM 2657 C CA . LEU A 1 353 ? 32.820 -15.883 -21.239 1.00 94.62 353 LEU A CA 1
ATOM 2658 C C . LEU A 1 353 ? 33.452 -15.426 -22.543 1.00 94.62 353 LEU A C 1
ATOM 2660 O O . LEU A 1 353 ? 32.819 -14.724 -23.335 1.00 94.62 353 LEU A O 1
ATOM 2664 N N . GLN A 1 354 ? 34.703 -15.815 -22.761 1.00 94.38 354 GLN A N 1
ATOM 2665 C CA . GLN A 1 354 ? 35.347 -15.588 -24.043 1.00 94.38 354 GLN A CA 1
ATOM 2666 C C . GLN A 1 354 ? 34.919 -16.681 -25.011 1.00 94.38 354 GLN A C 1
ATOM 2668 O O . GLN A 1 354 ? 35.016 -17.869 -24.713 1.00 94.38 354 GLN A O 1
ATOM 2673 N N . VAL A 1 355 ? 34.475 -16.254 -26.184 1.00 94.06 355 VAL A N 1
ATOM 2674 C CA . VAL A 1 355 ? 34.076 -17.121 -27.289 1.00 94.06 355 VAL A CA 1
ATOM 2675 C C . VAL A 1 355 ? 34.703 -16.594 -28.579 1.00 94.06 355 VAL A C 1
ATOM 2677 O O . VAL A 1 355 ? 35.265 -15.496 -28.616 1.00 94.06 355 VAL A O 1
ATOM 2680 N N . ALA A 1 356 ? 34.627 -17.375 -29.645 1.00 91.94 356 ALA A N 1
ATOM 2681 C CA . ALA A 1 356 ? 34.864 -16.917 -31.010 1.00 91.94 356 ALA A CA 1
ATOM 2682 C C . ALA A 1 356 ? 33.616 -17.235 -31.827 1.00 91.94 356 ALA A C 1
ATOM 2684 O O . ALA A 1 356 ? 32.968 -18.225 -31.532 1.00 91.94 356 ALA A O 1
ATOM 2685 N N . ASP A 1 357 ? 33.295 -16.436 -32.843 1.00 91.44 357 ASP A N 1
ATOM 2686 C CA . ASP A 1 357 ? 32.045 -16.594 -33.599 1.00 91.44 357 ASP A CA 1
ATOM 2687 C C . ASP A 1 357 ? 30.807 -16.408 -32.702 1.00 91.44 357 ASP A C 1
ATOM 2689 O O . ASP A 1 357 ? 30.161 -17.346 -32.228 1.00 91.44 357 ASP A O 1
ATOM 2693 N N . LEU A 1 358 ? 30.482 -15.138 -32.450 1.00 92.25 358 LEU A N 1
ATOM 2694 C CA . LEU A 1 358 ? 29.346 -14.762 -31.608 1.00 92.25 358 LEU A CA 1
ATOM 2695 C C . LEU A 1 358 ? 27.998 -15.336 -32.079 1.00 92.25 358 LEU A C 1
ATOM 2697 O O . LEU A 1 358 ? 27.111 -15.552 -31.253 1.00 92.25 358 LEU A O 1
ATOM 2701 N N . ASP A 1 359 ? 27.829 -15.588 -33.378 1.00 92.81 359 ASP A N 1
ATOM 2702 C CA . ASP A 1 359 ? 26.581 -16.127 -33.925 1.00 92.81 359 ASP A CA 1
ATOM 2703 C C . ASP A 1 359 ? 26.449 -17.612 -33.557 1.00 92.81 359 ASP A C 1
ATOM 2705 O O . ASP A 1 359 ? 25.396 -18.058 -33.097 1.00 92.81 359 ASP A O 1
ATOM 2709 N N . GLN A 1 360 ? 27.549 -18.368 -33.648 1.00 95.25 360 GLN A N 1
ATOM 2710 C CA . GLN A 1 360 ? 27.599 -19.746 -33.161 1.00 95.25 360 GLN A CA 1
ATOM 2711 C C . GLN A 1 360 ? 27.401 -19.817 -31.640 1.00 95.25 360 GLN A C 1
ATOM 2713 O O . GLN A 1 360 ? 26.646 -20.661 -31.149 1.00 95.25 360 GLN A O 1
ATOM 2718 N N . ALA A 1 361 ? 28.053 -18.921 -30.896 1.00 95.94 361 ALA A N 1
ATOM 2719 C CA . ALA A 1 361 ? 27.991 -18.896 -29.439 1.00 95.94 361 ALA A CA 1
ATOM 2720 C C . ALA A 1 361 ? 26.590 -18.549 -28.929 1.00 95.94 361 ALA A C 1
ATOM 2722 O O . ALA A 1 361 ? 26.036 -19.265 -28.095 1.00 95.94 361 ALA A O 1
ATOM 2723 N N . SER A 1 362 ? 25.977 -17.500 -29.477 1.00 95.62 362 SER A N 1
ATOM 2724 C CA . SER A 1 362 ? 24.610 -17.113 -29.126 1.00 95.62 362 SER A CA 1
ATOM 2725 C C . SER A 1 362 ? 23.605 -18.218 -29.455 1.00 95.62 362 SER A C 1
ATOM 2727 O O . SER A 1 362 ? 22.770 -18.533 -28.614 1.00 95.62 362 SER A O 1
ATOM 2729 N N . ALA A 1 363 ? 23.723 -18.885 -30.609 1.00 97.19 363 ALA A N 1
ATOM 2730 C CA . ALA A 1 363 ? 22.844 -19.996 -30.972 1.00 97.19 363 ALA A CA 1
ATOM 2731 C C . ALA A 1 363 ? 23.002 -21.226 -30.057 1.00 97.19 363 ALA A C 1
ATOM 2733 O O . ALA A 1 363 ? 22.014 -21.904 -29.765 1.00 97.19 363 ALA A O 1
ATOM 2734 N N . PHE A 1 364 ? 24.227 -21.528 -29.612 1.00 98.06 364 PHE A N 1
ATOM 2735 C CA . PHE A 1 364 ? 24.490 -22.607 -28.657 1.00 98.06 364 PHE A CA 1
ATOM 2736 C C . PHE A 1 364 ? 23.860 -22.303 -27.293 1.00 98.06 364 PHE A C 1
ATOM 2738 O O . PHE A 1 364 ? 23.045 -23.087 -26.803 1.00 98.06 364 PHE A O 1
ATOM 2745 N N . TYR A 1 365 ? 24.184 -21.145 -26.710 1.00 97.75 365 TYR A N 1
ATOM 2746 C CA . TYR A 1 365 ? 23.686 -20.757 -25.389 1.00 97.75 365 TYR A CA 1
ATOM 2747 C C . TYR A 1 365 ? 22.177 -20.532 -25.384 1.00 97.75 365 TYR A C 1
ATOM 2749 O O . TYR A 1 365 ? 21.526 -20.908 -24.413 1.00 97.75 365 TYR A O 1
ATOM 2757 N N . ALA A 1 366 ? 21.603 -20.034 -26.483 1.00 96.94 366 ALA A N 1
ATOM 2758 C CA . ALA A 1 366 ? 20.162 -19.863 -26.576 1.00 96.94 366 ALA A CA 1
ATOM 2759 C C . ALA A 1 366 ? 19.398 -21.182 -26.507 1.00 96.94 366 ALA A C 1
ATOM 2761 O O . ALA A 1 366 ? 18.357 -21.268 -25.864 1.00 96.94 366 ALA A O 1
ATOM 2762 N N . LYS A 1 367 ? 19.944 -22.241 -27.113 1.00 97.69 367 LYS A N 1
ATOM 2763 C CA . LYS A 1 367 ? 19.379 -23.588 -26.993 1.00 97.69 367 LYS A CA 1
ATOM 2764 C C . LYS A 1 367 ? 19.631 -24.203 -25.626 1.00 97.69 367 LYS A C 1
ATOM 2766 O O . LYS A 1 367 ? 18.780 -24.932 -25.144 1.00 97.69 367 LYS A O 1
ATOM 2771 N N . LEU A 1 368 ? 20.793 -23.971 -25.021 1.00 97.62 368 LEU A N 1
ATOM 2772 C CA . LEU A 1 368 ? 21.128 -24.574 -23.732 1.00 97.62 368 LEU A CA 1
ATOM 2773 C C . LEU A 1 368 ? 20.274 -23.981 -22.599 1.00 97.62 368 LEU A C 1
ATOM 2775 O O . LEU A 1 368 ? 19.682 -24.724 -21.811 1.00 97.62 368 LEU A O 1
ATOM 2779 N N . LEU A 1 369 ? 20.191 -22.649 -22.561 1.00 95.81 369 LEU A N 1
ATOM 2780 C CA . LEU A 1 369 ? 19.503 -21.874 -21.528 1.00 95.81 369 LEU A CA 1
ATOM 2781 C C . LEU A 1 369 ? 18.013 -21.649 -21.815 1.00 95.81 369 LEU A C 1
ATOM 2783 O O . LEU A 1 369 ? 17.307 -21.213 -20.915 1.00 95.81 369 LEU A O 1
ATOM 2787 N N . ASP A 1 370 ? 17.546 -21.975 -23.023 1.00 95.19 370 ASP A N 1
ATOM 2788 C CA . ASP A 1 370 ? 16.169 -21.724 -23.478 1.00 95.19 370 ASP A CA 1
ATOM 2789 C C . ASP A 1 370 ? 15.774 -20.233 -23.428 1.00 95.19 370 ASP A C 1
ATOM 2791 O O . ASP A 1 370 ? 14.662 -19.855 -23.074 1.00 95.19 370 ASP A O 1
ATOM 2795 N N . ASP A 1 371 ? 16.726 -19.369 -23.785 1.00 91.19 371 ASP A N 1
ATOM 2796 C CA . ASP A 1 371 ? 16.585 -17.910 -23.821 1.00 91.19 371 ASP A CA 1
ATOM 2797 C C . ASP A 1 371 ? 17.310 -17.397 -25.073 1.00 91.19 371 ASP A C 1
ATOM 2799 O O . ASP A 1 371 ? 18.491 -17.680 -25.218 1.00 91.19 371 ASP A O 1
ATOM 2803 N N . PRO A 1 372 ? 16.688 -16.645 -25.999 1.00 89.50 372 PRO A N 1
ATOM 2804 C CA . PRO A 1 372 ? 17.395 -16.103 -27.166 1.00 89.50 372 PRO A CA 1
ATOM 2805 C C . PRO A 1 372 ? 18.549 -15.144 -26.810 1.00 89.50 372 PRO A C 1
ATOM 2807 O O . PRO A 1 372 ? 19.430 -14.892 -27.642 1.00 89.50 372 PRO A O 1
ATOM 2810 N N . GLY A 1 373 ? 18.561 -14.597 -25.595 1.00 92.38 373 GLY A N 1
ATOM 2811 C CA . GLY A 1 373 ? 19.494 -13.573 -25.155 1.00 92.38 373 GLY A CA 1
ATOM 2812 C C . GLY A 1 373 ? 19.325 -12.252 -25.913 1.00 92.38 373 GLY A C 1
ATOM 2813 O O . GLY A 1 373 ? 18.439 -12.066 -26.749 1.00 92.38 373 GLY A O 1
ATOM 2814 N N . ILE A 1 374 ? 20.205 -11.301 -25.614 1.00 91.94 374 ILE A N 1
ATOM 2815 C CA . ILE A 1 374 ? 20.174 -9.942 -26.151 1.00 91.94 374 ILE A CA 1
ATOM 2816 C C . ILE A 1 374 ? 21.494 -9.666 -26.886 1.00 91.94 374 ILE A C 1
ATOM 2818 O O . ILE A 1 374 ? 22.540 -9.535 -26.234 1.00 91.94 374 ILE A O 1
ATOM 2822 N N . PRO A 1 375 ? 21.482 -9.530 -28.226 1.00 89.62 375 PRO A N 1
ATOM 2823 C CA . PRO A 1 375 ? 22.655 -9.085 -28.966 1.00 89.62 375 PRO A CA 1
ATOM 2824 C C . PRO A 1 375 ? 22.918 -7.604 -28.681 1.00 89.62 375 PRO A C 1
ATOM 2826 O O . PRO A 1 375 ? 21.995 -6.786 -28.679 1.00 89.62 375 PRO A O 1
ATOM 2829 N N . ILE A 1 376 ? 24.180 -7.226 -28.467 1.00 84.19 376 ILE A N 1
ATOM 2830 C CA . ILE A 1 376 ? 24.538 -5.831 -28.186 1.00 84.19 376 ILE A CA 1
ATOM 2831 C C . ILE A 1 376 ? 24.941 -5.111 -29.482 1.00 84.19 376 ILE A C 1
ATOM 2833 O O . ILE A 1 376 ? 25.954 -5.472 -30.091 1.00 84.19 376 ILE A O 1
ATOM 2837 N N . PRO A 1 377 ? 24.196 -4.068 -29.916 1.00 63.31 377 PRO A N 1
ATOM 2838 C CA . PRO A 1 377 ? 24.470 -3.369 -31.169 1.00 63.31 377 PRO A CA 1
ATOM 2839 C C . PRO A 1 377 ? 25.892 -2.800 -31.220 1.00 63.31 377 PRO A C 1
ATOM 2841 O O . PRO A 1 377 ? 26.339 -2.145 -30.279 1.00 63.31 377 PRO A O 1
ATOM 2844 N N . ARG A 1 378 ? 26.591 -3.013 -32.346 1.00 62.31 378 ARG A N 1
ATOM 2845 C CA . ARG A 1 378 ? 27.994 -2.596 -32.580 1.00 62.31 378 ARG A CA 1
ATOM 2846 C C . ARG A 1 378 ? 29.018 -3.195 -31.598 1.00 62.31 378 ARG A C 1
ATOM 2848 O O . ARG A 1 378 ? 30.140 -2.700 -31.528 1.00 62.31 378 ARG A O 1
ATOM 2855 N N . GLY A 1 379 ? 28.654 -4.241 -30.857 1.00 60.38 379 GLY A N 1
ATOM 2856 C CA . GLY A 1 379 ? 29.528 -4.916 -29.901 1.00 60.38 379 GLY A CA 1
ATOM 2857 C C . GLY A 1 379 ? 29.922 -6.323 -30.343 1.00 60.38 379 GLY A C 1
ATOM 2858 O O . GLY A 1 379 ? 29.214 -6.980 -31.097 1.00 60.38 379 GLY A O 1
ATOM 2859 N N . SER A 1 380 ? 31.040 -6.814 -29.813 1.00 80.56 380 SER A N 1
ATOM 2860 C CA . SER A 1 380 ? 31.434 -8.224 -29.873 1.00 80.56 380 SER A CA 1
ATOM 2861 C C . SER A 1 380 ? 30.770 -9.042 -28.755 1.00 80.56 380 SER A C 1
ATOM 2863 O O . SER A 1 380 ? 31.427 -9.861 -28.118 1.00 80.56 380 SER A O 1
ATOM 2865 N N . ARG A 1 381 ? 29.498 -8.758 -28.420 1.00 91.00 381 ARG A N 1
ATOM 2866 C CA . ARG A 1 381 ? 28.857 -9.292 -27.206 1.00 91.00 381 ARG A CA 1
ATOM 2867 C C . ARG A 1 381 ? 27.397 -9.703 -27.369 1.00 91.00 381 ARG A C 1
ATOM 2869 O O . ARG A 1 381 ? 26.632 -9.011 -28.037 1.00 91.00 381 ARG A O 1
ATOM 2876 N N . HIS A 1 382 ? 27.021 -10.764 -26.657 1.00 93.19 382 HIS A N 1
ATOM 2877 C CA . HIS A 1 382 ? 25.650 -11.272 -26.527 1.00 93.19 382 HIS A CA 1
ATOM 2878 C C . HIS A 1 382 ? 25.372 -11.608 -25.063 1.00 93.19 382 HIS A C 1
ATOM 2880 O O . HIS A 1 382 ? 26.209 -12.240 -24.418 1.00 93.19 382 HIS A O 1
ATOM 2886 N N . TYR A 1 383 ? 24.254 -11.141 -24.513 1.00 95.12 383 TYR A N 1
ATOM 2887 C CA . TYR A 1 383 ? 23.953 -11.246 -23.081 1.00 95.12 383 TYR A CA 1
ATOM 2888 C C . TYR A 1 383 ? 22.789 -12.198 -22.813 1.00 95.12 383 TYR A C 1
ATOM 2890 O O . TYR A 1 383 ? 21.795 -12.156 -23.526 1.00 95.12 383 TYR A O 1
ATOM 2898 N N . PHE A 1 384 ? 22.891 -12.995 -21.753 1.00 93.75 384 PHE A N 1
ATOM 2899 C CA . PHE A 1 384 ? 21.807 -13.816 -21.210 1.00 93.75 384 PHE A CA 1
ATOM 2900 C C . PHE A 1 384 ? 21.522 -13.380 -19.775 1.00 93.75 384 PHE A C 1
ATOM 2902 O O . PHE A 1 384 ? 22.450 -13.055 -19.023 1.00 93.75 384 PHE A O 1
ATOM 2909 N N . ASN A 1 385 ? 20.244 -13.350 -19.405 1.00 86.69 385 ASN A N 1
ATOM 2910 C CA . ASN A 1 385 ? 19.828 -12.972 -18.060 1.00 86.69 385 ASN A CA 1
ATOM 2911 C C . ASN A 1 385 ? 19.748 -14.227 -17.186 1.00 86.69 385 ASN A C 1
ATOM 2913 O O . ASN A 1 385 ? 18.910 -15.092 -17.407 1.00 86.69 385 ASN A O 1
ATOM 2917 N N . CYS A 1 386 ? 20.606 -14.321 -16.172 1.00 86.62 386 CYS A N 1
ATOM 2918 C CA . CYS A 1 386 ? 20.677 -15.468 -15.267 1.00 86.62 386 CYS A CA 1
ATOM 2919 C C . CYS A 1 386 ? 20.309 -15.010 -13.847 1.00 86.62 386 CYS A C 1
ATOM 2921 O O . CYS A 1 386 ? 21.144 -14.961 -12.941 1.00 86.62 386 CYS A O 1
ATOM 2923 N N . GLY A 1 387 ? 19.057 -14.571 -13.681 1.00 83.25 387 GLY A N 1
ATOM 2924 C CA . GLY A 1 387 ? 18.580 -13.908 -12.466 1.00 83.25 387 GLY A CA 1
ATOM 2925 C C . GLY A 1 387 ? 19.168 -12.493 -12.323 1.00 83.25 387 GLY A C 1
ATOM 2926 O O . GLY A 1 387 ? 19.042 -11.695 -13.252 1.00 83.25 387 GLY A O 1
ATOM 2927 N N . PRO A 1 388 ? 19.814 -12.137 -11.193 1.00 79.50 388 PRO A N 1
ATOM 2928 C CA . PRO A 1 388 ? 20.424 -10.817 -11.010 1.00 79.50 388 PRO A CA 1
ATOM 2929 C C . PRO A 1 388 ? 21.782 -10.657 -11.719 1.00 79.50 388 PRO A C 1
ATOM 2931 O O . PRO A 1 388 ? 22.369 -9.575 -11.656 1.00 79.50 388 PRO A O 1
ATOM 2934 N N . VAL A 1 389 ? 22.306 -11.720 -12.345 1.00 88.81 389 VAL A N 1
ATOM 2935 C CA . VAL A 1 389 ? 23.633 -11.752 -12.974 1.00 88.81 389 VAL A CA 1
ATOM 2936 C C . VAL A 1 389 ? 23.496 -11.857 -14.488 1.00 88.81 389 VAL A C 1
ATOM 2938 O O . VAL A 1 389 ? 22.734 -12.673 -15.000 1.00 88.81 389 VAL A O 1
ATOM 2941 N N . ILE A 1 390 ? 24.285 -11.065 -15.212 1.00 92.00 390 ILE A N 1
ATOM 2942 C CA . ILE A 1 390 ? 24.392 -11.178 -16.670 1.00 92.00 390 ILE A CA 1
ATOM 2943 C C . ILE A 1 390 ? 25.478 -12.198 -17.023 1.00 92.00 390 ILE A C 1
ATOM 2945 O O . ILE A 1 390 ? 26.632 -12.032 -16.615 1.00 92.00 390 ILE A O 1
ATOM 2949 N N . LEU A 1 391 ? 25.147 -13.195 -17.842 1.00 95.75 391 LEU A N 1
ATOM 2950 C CA . LEU A 1 391 ? 26.143 -13.988 -18.560 1.00 95.75 391 LEU A CA 1
ATOM 2951 C C . LEU A 1 391 ? 26.435 -13.302 -19.897 1.00 95.75 391 LEU A C 1
ATOM 2953 O O . LEU A 1 391 ? 25.560 -13.174 -20.750 1.00 95.75 391 LEU A O 1
ATOM 2957 N N . ALA A 1 392 ? 27.660 -12.821 -20.074 1.00 94.56 392 ALA A N 1
ATOM 2958 C CA . ALA A 1 392 ? 28.081 -12.114 -21.272 1.00 94.56 392 ALA A CA 1
ATOM 2959 C C . ALA A 1 392 ? 29.015 -12.977 -22.116 1.00 94.56 392 ALA A C 1
ATOM 2961 O O . ALA A 1 392 ? 30.155 -13.211 -21.726 1.00 94.56 392 ALA A O 1
ATOM 2962 N N . LEU A 1 393 ? 28.566 -13.372 -23.304 1.00 95.12 393 LEU A N 1
ATOM 2963 C CA . LEU A 1 393 ? 29.448 -13.928 -24.324 1.00 95.12 393 LEU A CA 1
ATOM 2964 C C . LEU A 1 393 ? 30.222 -12.783 -24.970 1.00 95.12 393 LEU A C 1
ATOM 2966 O O . LEU A 1 393 ? 29.629 -11.770 -25.349 1.00 95.12 393 LEU A O 1
ATOM 2970 N N . VAL A 1 394 ? 31.540 -12.926 -25.073 1.00 92.62 394 VAL A N 1
ATOM 2971 C CA . VAL A 1 394 ? 32.441 -11.921 -25.639 1.00 92.62 394 VAL A CA 1
ATOM 2972 C C . VAL A 1 394 ? 33.272 -12.560 -26.744 1.00 92.62 394 VAL A C 1
ATOM 2974 O O . VAL A 1 394 ? 34.151 -13.374 -26.473 1.00 92.62 394 VAL A O 1
ATOM 2977 N N . ASP A 1 395 ? 33.012 -12.162 -27.987 1.00 92.00 395 ASP A N 1
ATOM 2978 C CA . ASP A 1 395 ? 33.793 -12.567 -29.153 1.00 92.00 395 ASP A CA 1
ATOM 2979 C C . ASP A 1 395 ? 35.126 -11.808 -29.168 1.00 92.00 395 ASP A C 1
ATOM 2981 O O . ASP A 1 395 ? 35.214 -10.643 -29.571 1.00 92.00 395 ASP A O 1
ATOM 2985 N N . VAL A 1 396 ? 36.169 -12.461 -28.659 1.00 88.31 396 VAL A N 1
ATOM 2986 C CA . VAL A 1 396 ? 37.524 -11.891 -28.588 1.00 88.31 396 VAL A CA 1
ATOM 2987 C C . VAL A 1 396 ? 38.278 -12.016 -29.917 1.00 88.31 396 VAL A C 1
ATOM 2989 O O . VAL A 1 396 ? 39.223 -11.262 -30.167 1.00 88.31 396 VAL A O 1
ATOM 2992 N N . ALA A 1 397 ? 37.804 -12.884 -30.817 1.00 84.44 397 ALA A N 1
ATOM 2993 C CA . ALA A 1 397 ? 38.384 -13.094 -32.138 1.00 84.44 397 ALA A CA 1
ATOM 2994 C C . ALA A 1 397 ? 38.036 -11.956 -33.114 1.00 84.44 397 ALA A C 1
ATOM 2996 O O . ALA A 1 397 ? 38.892 -11.544 -33.896 1.00 84.44 397 ALA A O 1
ATOM 2997 N N . LYS A 1 398 ? 36.823 -11.380 -33.032 1.00 72.44 398 LYS A N 1
ATOM 2998 C CA . LYS A 1 398 ? 36.423 -10.185 -33.812 1.00 72.44 398 LYS A CA 1
ATOM 2999 C C . LYS A 1 398 ? 37.112 -8.881 -33.369 1.00 72.44 398 LYS A C 1
ATOM 3001 O O . LYS A 1 398 ? 37.001 -7.876 -34.067 1.00 72.44 398 LYS A O 1
ATOM 3006 N N . GLY A 1 399 ? 37.790 -8.880 -32.217 1.00 65.12 399 GLY A N 1
ATOM 3007 C CA . GLY A 1 399 ? 38.521 -7.731 -31.673 1.00 65.12 399 GLY A CA 1
ATOM 3008 C C . GLY A 1 399 ? 40.002 -7.725 -32.061 1.00 65.12 399 GLY A C 1
ATOM 3009 O O . GLY A 1 399 ? 40.362 -7.416 -33.192 1.00 65.12 399 GLY A O 1
ATOM 3010 N N . ALA A 1 400 ? 40.868 -8.053 -31.099 1.00 62.81 400 ALA A N 1
ATOM 3011 C CA . ALA A 1 400 ? 42.327 -8.046 -31.247 1.00 62.81 400 ALA A CA 1
ATOM 3012 C C . ALA A 1 400 ? 42.900 -9.320 -31.913 1.00 62.81 400 ALA A C 1
ATOM 3014 O O . ALA A 1 400 ? 44.117 -9.486 -31.967 1.00 62.81 400 ALA A O 1
ATOM 3015 N N . GLY A 1 401 ? 42.042 -10.217 -32.420 1.00 70.56 401 GLY A N 1
ATOM 3016 C CA . GLY A 1 401 ? 42.455 -11.502 -32.997 1.00 70.56 401 GLY A CA 1
ATOM 3017 C C . GLY A 1 401 ? 42.927 -12.515 -31.949 1.00 70.56 401 GLY A C 1
ATOM 3018 O O . GLY A 1 401 ? 43.740 -13.388 -32.251 1.00 70.56 401 GLY A O 1
ATOM 3019 N N . GLU A 1 402 ? 42.454 -12.381 -30.710 1.00 82.56 402 GLU A N 1
ATOM 3020 C CA . GLU A 1 402 ? 42.835 -13.250 -29.598 1.00 82.56 402 GLU A CA 1
ATOM 3021 C C . GLU A 1 402 ? 42.111 -14.601 -29.670 1.00 82.56 402 GLU A C 1
ATOM 3023 O O . GLU A 1 402 ? 40.972 -14.702 -30.133 1.00 82.56 402 GLU A O 1
ATOM 3028 N N . LYS A 1 403 ? 42.776 -15.660 -29.193 1.00 87.94 403 LYS A N 1
ATOM 3029 C CA . LYS A 1 403 ? 42.156 -16.978 -29.030 1.00 87.94 403 LYS A CA 1
ATOM 3030 C C . LYS A 1 403 ? 41.346 -16.991 -27.722 1.00 87.94 403 LYS A C 1
ATOM 3032 O O . LYS A 1 403 ? 41.934 -16.639 -26.696 1.00 87.94 403 LYS A O 1
ATOM 3037 N N . PRO A 1 404 ? 40.071 -17.432 -27.732 1.00 90.50 404 PRO A N 1
ATOM 3038 C CA . PRO A 1 404 ? 39.260 -17.535 -26.521 1.00 90.50 404 PRO A CA 1
ATOM 3039 C C . PRO A 1 404 ? 39.963 -18.343 -25.433 1.00 90.50 404 PRO A C 1
ATOM 3041 O O . PRO A 1 404 ? 40.508 -19.415 -25.711 1.00 90.50 404 PRO A O 1
ATOM 3044 N N . GLN A 1 405 ? 39.957 -17.810 -24.214 1.00 92.44 405 GLN A N 1
ATOM 3045 C CA . GLN A 1 405 ? 40.445 -18.501 -23.026 1.00 92.44 405 GLN A CA 1
ATOM 3046 C C . GLN A 1 405 ? 39.249 -19.017 -22.217 1.00 92.44 405 GLN A C 1
ATOM 3048 O O . GLN A 1 405 ? 38.425 -18.191 -21.808 1.00 92.44 405 GLN A O 1
ATOM 3053 N N . PRO A 1 406 ? 39.144 -20.338 -21.981 1.00 89.19 406 PRO A N 1
ATOM 3054 C CA . PRO A 1 406 ? 38.066 -20.895 -21.180 1.00 89.19 406 PRO A CA 1
ATOM 3055 C C . PRO A 1 406 ? 38.156 -20.428 -19.726 1.00 89.19 406 PRO A C 1
ATOM 3057 O O . PRO A 1 406 ? 39.234 -20.074 -19.230 1.00 89.19 406 PRO A O 1
ATOM 3060 N N . THR A 1 407 ? 37.026 -20.434 -19.021 1.00 86.81 407 THR A N 1
ATOM 3061 C CA . THR A 1 407 ? 37.026 -20.199 -17.576 1.00 86.81 407 THR A CA 1
ATOM 3062 C C . THR A 1 407 ? 37.873 -21.248 -16.854 1.00 86.81 407 THR A C 1
ATOM 3064 O O . THR A 1 407 ? 37.874 -22.415 -17.237 1.00 86.81 407 THR A O 1
ATOM 3067 N N . PRO A 1 408 ? 38.599 -20.859 -15.790 1.00 83.25 408 PRO A N 1
ATOM 3068 C CA . PRO A 1 408 ? 39.437 -21.798 -15.047 1.00 83.25 408 PRO A CA 1
ATOM 3069 C C . PRO A 1 408 ? 38.623 -22.832 -14.254 1.00 83.25 408 PRO A C 1
ATOM 3071 O O . PRO A 1 408 ? 39.196 -23.811 -13.788 1.00 83.25 408 PRO A O 1
ATOM 3074 N N . ASP A 1 409 ? 37.323 -22.589 -14.070 1.00 87.69 409 ASP A N 1
ATOM 3075 C CA . ASP A 1 409 ? 36.392 -23.468 -13.368 1.00 87.69 409 ASP A CA 1
ATOM 3076 C C . ASP A 1 409 ? 34.973 -23.312 -13.946 1.00 87.69 409 ASP A C 1
ATOM 3078 O O . ASP A 1 409 ? 34.711 -22.435 -14.783 1.00 87.69 409 ASP A O 1
ATOM 3082 N N . TYR A 1 410 ? 34.063 -24.161 -13.483 1.00 91.62 410 TYR A N 1
ATOM 3083 C CA . TYR A 1 410 ? 32.673 -24.220 -13.898 1.00 91.62 410 TYR A CA 1
ATOM 3084 C C . TYR A 1 410 ? 31.849 -23.064 -13.325 1.00 91.62 410 TYR A C 1
ATOM 3086 O O . TYR A 1 410 ? 31.967 -22.699 -12.154 1.00 91.62 410 TYR A O 1
ATOM 3094 N N . ILE A 1 411 ? 30.951 -22.515 -14.141 1.00 94.25 411 ILE A N 1
ATOM 3095 C CA . ILE A 1 411 ? 29.926 -21.569 -13.687 1.00 94.25 411 ILE A CA 1
ATOM 3096 C C . ILE A 1 411 ? 28.678 -22.355 -13.298 1.00 94.25 411 ILE A C 1
ATOM 3098 O O . ILE A 1 411 ? 28.152 -23.117 -14.105 1.00 94.25 411 ILE A O 1
ATOM 3102 N N . TYR A 1 412 ? 28.197 -22.149 -12.074 1.00 93.62 412 TYR A N 1
ATOM 3103 C CA . TYR A 1 412 ? 27.057 -22.874 -11.522 1.00 93.62 412 TYR A CA 1
ATOM 3104 C C . TYR A 1 412 ? 25.752 -22.101 -11.740 1.00 93.62 412 TYR A C 1
ATOM 3106 O O . TYR A 1 412 ? 25.665 -20.911 -11.430 1.00 93.62 412 TYR A O 1
ATOM 3114 N N . PHE A 1 413 ? 24.730 -22.798 -12.227 1.00 94.50 413 PHE A N 1
ATOM 3115 C CA . PHE A 1 413 ? 23.378 -22.295 -12.443 1.00 94.50 413 PHE A CA 1
ATOM 3116 C C . PHE A 1 413 ? 22.398 -23.134 -11.628 1.00 94.50 413 PHE A C 1
ATOM 3118 O O . PHE A 1 413 ? 22.333 -24.350 -11.798 1.00 94.50 413 PHE A O 1
ATOM 3125 N N . ALA A 1 414 ? 21.618 -22.487 -10.764 1.00 93.44 414 ALA A N 1
ATOM 3126 C CA . ALA A 1 414 ? 20.464 -23.120 -10.136 1.00 93.44 414 ALA A CA 1
ATOM 3127 C C . ALA A 1 414 ? 19.291 -23.115 -11.124 1.00 93.44 414 ALA A C 1
ATOM 3129 O O . ALA A 1 414 ? 19.036 -22.092 -11.764 1.00 93.44 414 ALA A O 1
ATOM 3130 N N . VAL A 1 415 ? 18.610 -24.250 -11.270 1.00 93.69 415 VAL A N 1
ATOM 3131 C CA . VAL A 1 415 ? 17.494 -24.413 -12.206 1.00 93.69 415 VAL A CA 1
ATOM 3132 C C . VAL A 1 415 ? 16.342 -25.180 -11.565 1.00 93.69 415 VAL A C 1
ATOM 3134 O O . VAL A 1 415 ? 16.548 -26.167 -10.861 1.00 93.69 415 VAL A O 1
ATOM 3137 N N . ASN A 1 416 ? 15.122 -24.751 -11.874 1.00 91.06 416 ASN A N 1
ATOM 3138 C CA . ASN A 1 416 ? 13.880 -25.315 -11.336 1.00 91.06 416 ASN A CA 1
ATOM 3139 C C . ASN A 1 416 ? 13.525 -26.658 -11.998 1.00 91.06 416 ASN A C 1
ATOM 3141 O O . ASN A 1 416 ? 12.740 -27.439 -11.470 1.00 91.06 416 ASN A O 1
ATOM 3145 N N . ASN A 1 417 ? 14.101 -26.936 -13.174 1.00 94.06 417 ASN A N 1
ATOM 3146 C CA . ASN A 1 417 ? 13.912 -28.187 -13.902 1.00 94.06 417 ASN A CA 1
ATOM 3147 C C . ASN A 1 417 ? 15.235 -28.684 -14.498 1.00 94.06 417 ASN A C 1
ATOM 3149 O O . ASN A 1 417 ? 15.566 -28.441 -15.661 1.00 94.06 417 ASN A O 1
ATOM 3153 N N . LEU A 1 418 ? 16.001 -29.407 -13.680 1.00 96.81 418 LEU A N 1
ATOM 3154 C CA . LEU A 1 418 ? 17.310 -29.928 -14.071 1.00 96.81 418 LEU A CA 1
ATOM 3155 C C . LEU A 1 418 ? 17.237 -30.911 -15.257 1.00 96.81 418 LEU A C 1
ATOM 3157 O O . LEU A 1 418 ? 18.155 -30.963 -16.076 1.00 96.81 418 LEU A O 1
ATOM 3161 N N . GLN A 1 419 ? 16.140 -31.665 -15.381 1.00 97.31 419 GLN A N 1
ATOM 3162 C CA . GLN A 1 419 ? 15.965 -32.679 -16.428 1.00 97.31 419 GLN A CA 1
ATOM 3163 C C . GLN A 1 419 ? 15.810 -32.065 -17.823 1.00 97.31 419 GLN A C 1
ATOM 3165 O O . GLN A 1 419 ? 16.370 -32.581 -18.792 1.00 97.31 419 GLN A O 1
ATOM 3170 N N . GLU A 1 420 ? 15.086 -30.952 -17.944 1.00 97.19 420 GLU A N 1
ATOM 3171 C CA . GLU A 1 420 ? 14.930 -30.261 -19.228 1.00 97.19 420 GLU A CA 1
ATOM 3172 C C . GLU A 1 420 ? 16.249 -29.674 -19.723 1.00 97.19 420 GLU A C 1
ATOM 3174 O O . GLU A 1 420 ? 16.619 -29.865 -20.884 1.00 97.19 420 GLU A O 1
ATOM 3179 N N . VAL A 1 421 ? 17.002 -29.021 -18.835 1.00 97.62 421 VAL A N 1
ATOM 3180 C CA . VAL A 1 421 ? 18.319 -28.468 -19.180 1.00 97.62 421 VAL A CA 1
ATOM 3181 C C . VAL A 1 421 ? 19.272 -29.594 -19.586 1.00 97.62 421 VAL A C 1
ATOM 3183 O O . VAL A 1 421 ? 19.986 -29.475 -20.581 1.00 97.62 421 VAL A O 1
ATOM 3186 N N . PHE A 1 422 ? 19.233 -30.725 -18.879 1.00 98.12 422 PHE A N 1
ATOM 3187 C CA . PHE A 1 422 ? 20.013 -31.911 -19.219 1.00 98.12 422 PHE A CA 1
ATOM 3188 C C . PHE A 1 422 ? 19.672 -32.480 -20.598 1.00 98.12 422 PHE A C 1
ATOM 3190 O O . PHE A 1 422 ? 20.571 -32.815 -21.372 1.00 98.12 422 PHE A O 1
ATOM 3197 N N . ALA A 1 423 ? 18.386 -32.550 -20.952 1.00 98.06 423 ALA A N 1
ATOM 3198 C CA . ALA A 1 423 ? 17.962 -32.984 -22.279 1.00 98.06 423 ALA A CA 1
ATOM 3199 C C . ALA A 1 423 ? 18.505 -32.057 -23.382 1.00 98.06 423 ALA A C 1
ATOM 3201 O O . ALA A 1 423 ? 18.990 -32.545 -24.409 1.00 98.06 423 ALA A O 1
ATOM 3202 N N . ARG A 1 424 ? 18.497 -30.735 -23.153 1.00 98.25 424 ARG A N 1
ATOM 3203 C CA . ARG A 1 424 ? 19.074 -29.740 -24.076 1.00 98.25 424 ARG A CA 1
ATOM 3204 C C . ARG A 1 424 ? 20.593 -29.884 -24.182 1.00 98.25 424 ARG A C 1
ATOM 3206 O O . ARG A 1 424 ? 21.117 -29.933 -25.294 1.00 98.25 424 ARG A O 1
ATOM 3213 N N . ALA A 1 425 ? 21.291 -30.056 -23.060 1.00 97.75 425 ALA A N 1
ATOM 3214 C CA . ALA A 1 425 ? 22.736 -30.282 -23.033 1.00 97.75 425 ALA A CA 1
ATOM 3215 C C . ALA A 1 425 ? 23.141 -31.566 -23.781 1.00 97.75 425 ALA A C 1
ATOM 3217 O O . ALA A 1 425 ? 24.073 -31.577 -24.589 1.00 97.75 425 ALA A O 1
ATOM 3218 N N . LYS A 1 426 ? 22.380 -32.649 -23.589 1.00 97.25 426 LYS A N 1
ATOM 3219 C CA . LYS A 1 426 ? 22.566 -33.904 -24.322 1.00 97.25 426 LYS A CA 1
ATOM 3220 C C . LYS A 1 426 ? 22.342 -33.726 -25.824 1.00 97.25 426 LYS A C 1
ATOM 3222 O O . LYS A 1 426 ? 23.140 -34.221 -26.613 1.00 97.25 426 LYS A O 1
ATOM 3227 N N . ALA A 1 427 ? 21.296 -33.004 -26.229 1.00 97.31 427 ALA A N 1
ATOM 3228 C CA . ALA A 1 427 ? 21.021 -32.717 -27.639 1.00 97.31 427 ALA A CA 1
ATOM 3229 C C . ALA A 1 427 ? 22.113 -31.850 -28.295 1.00 97.31 427 ALA A C 1
ATOM 3231 O O . ALA A 1 427 ? 22.375 -31.983 -29.491 1.00 97.31 427 ALA A O 1
ATOM 3232 N N . LEU A 1 428 ? 22.767 -30.991 -27.511 1.00 97.50 428 LEU A N 1
ATOM 3233 C CA . LEU A 1 428 ? 23.907 -30.177 -27.933 1.00 97.50 428 LEU A CA 1
ATOM 3234 C C . LEU A 1 428 ? 25.246 -30.931 -27.901 1.00 97.50 428 LEU A C 1
ATOM 3236 O O . LEU A 1 428 ? 26.245 -30.382 -28.359 1.00 97.50 428 LEU A O 1
ATOM 3240 N N . ASN A 1 429 ? 25.272 -32.179 -27.417 1.00 96.81 429 ASN A N 1
ATOM 3241 C CA . ASN A 1 429 ? 26.481 -32.983 -27.205 1.00 96.81 429 ASN A CA 1
ATOM 3242 C C . ASN A 1 429 ? 27.548 -32.265 -26.360 1.00 96.81 429 ASN A C 1
ATOM 3244 O O . ASN A 1 429 ? 28.738 -32.385 -26.641 1.00 96.81 429 ASN A O 1
ATOM 3248 N N . CYS A 1 430 ? 27.123 -31.517 -25.340 1.00 96.62 430 CYS A N 1
ATOM 3249 C CA . CYS A 1 430 ? 28.028 -30.726 -24.505 1.00 96.62 430 CYS A CA 1
ATOM 3250 C C . CYS A 1 430 ? 28.284 -31.311 -23.110 1.00 96.62 430 CYS A C 1
ATOM 3252 O O . CYS A 1 430 ? 28.998 -30.700 -22.326 1.00 96.62 430 CYS A O 1
ATOM 3254 N N . LEU A 1 431 ? 27.718 -32.473 -22.768 1.00 97.25 431 LEU A N 1
ATOM 3255 C CA . LEU A 1 431 ? 27.933 -33.100 -21.457 1.00 97.25 431 LEU A CA 1
ATOM 3256 C C . LEU A 1 431 ? 29.427 -33.357 -21.201 1.00 97.25 431 LEU A C 1
ATOM 3258 O O . LEU A 1 431 ? 30.131 -33.864 -22.076 1.00 97.25 431 LEU A O 1
ATOM 3262 N N . ALA A 1 432 ? 29.891 -33.016 -19.998 1.00 93.06 432 ALA A N 1
ATOM 3263 C CA . ALA A 1 432 ? 31.287 -33.178 -19.616 1.00 93.06 432 ALA A CA 1
ATOM 3264 C C . ALA A 1 432 ? 31.657 -34.667 -19.558 1.00 93.06 432 ALA A C 1
ATOM 3266 O O . ALA A 1 432 ? 30.880 -35.496 -19.082 1.00 93.06 432 ALA A O 1
ATOM 3267 N N . ASN A 1 433 ? 32.864 -35.003 -20.013 1.00 87.06 433 ASN A N 1
ATOM 3268 C CA . ASN A 1 433 ? 33.371 -36.382 -20.012 1.00 87.06 433 ASN A CA 1
ATOM 3269 C C . ASN A 1 433 ? 34.259 -36.698 -18.796 1.00 87.06 433 ASN A C 1
ATOM 3271 O O . ASN A 1 433 ? 34.765 -37.817 -18.669 1.00 87.06 433 ASN A O 1
ATOM 3275 N N . ASP A 1 434 ? 34.455 -35.719 -17.914 1.00 83.88 434 ASP A N 1
ATOM 3276 C CA . ASP A 1 434 ? 35.277 -35.854 -16.720 1.00 83.88 434 ASP A CA 1
ATOM 3277 C C . ASP A 1 434 ? 34.644 -36.766 -15.666 1.00 83.88 434 ASP A C 1
ATOM 3279 O O . ASP A 1 434 ? 33.448 -37.084 -15.680 1.00 83.88 434 ASP A O 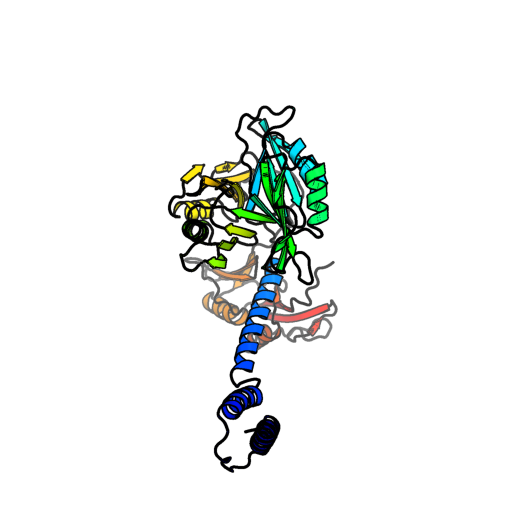1
ATOM 3283 N N . ARG A 1 435 ? 35.474 -37.186 -14.707 1.00 82.69 435 ARG A N 1
ATOM 3284 C CA . ARG A 1 435 ? 35.022 -37.895 -13.511 1.00 82.69 435 ARG A CA 1
ATOM 3285 C C . ARG A 1 435 ? 35.345 -37.082 -12.267 1.00 82.69 435 ARG A C 1
ATOM 3287 O O . ARG A 1 435 ? 36.505 -36.759 -12.030 1.00 82.69 435 ARG A O 1
ATOM 3294 N N . TYR A 1 436 ? 34.340 -36.850 -11.430 1.00 74.69 436 TYR A N 1
ATOM 3295 C CA . TYR A 1 436 ? 34.505 -36.243 -10.109 1.00 74.69 436 TYR A CA 1
ATOM 3296 C C . TYR A 1 436 ? 34.155 -37.269 -9.038 1.00 74.69 436 TYR A C 1
ATOM 3298 O O . TYR A 1 436 ? 33.053 -37.807 -9.041 1.00 74.69 436 TYR A O 1
ATOM 3306 N N . HIS A 1 437 ? 35.091 -37.565 -8.129 1.00 75.69 437 HIS A N 1
ATOM 3307 C CA . HIS A 1 437 ? 34.915 -38.595 -7.091 1.00 75.69 437 HIS A CA 1
ATOM 3308 C C . HIS A 1 437 ? 34.415 -39.941 -7.647 1.00 75.69 437 HIS A C 1
ATOM 3310 O O . HIS A 1 437 ? 33.451 -40.515 -7.148 1.00 75.69 437 HIS A O 1
ATOM 3316 N N . ASP A 1 438 ? 35.043 -40.411 -8.728 1.00 81.19 438 ASP A N 1
ATOM 3317 C CA . ASP A 1 438 ? 34.682 -41.639 -9.450 1.00 81.19 438 ASP A CA 1
ATOM 3318 C C . ASP A 1 438 ? 33.274 -41.654 -10.073 1.00 81.19 438 ASP A C 1
ATOM 3320 O O . ASP A 1 438 ? 32.864 -42.676 -10.624 1.00 81.19 438 ASP A O 1
ATOM 3324 N N . GLN A 1 439 ? 32.559 -40.528 -10.075 1.00 83.69 439 GLN A N 1
ATOM 3325 C CA . GLN A 1 439 ? 31.259 -40.354 -10.722 1.00 83.69 439 GLN A CA 1
ATOM 3326 C C . GLN A 1 439 ? 31.404 -39.637 -12.065 1.00 83.69 439 GLN A C 1
ATOM 3328 O O . GLN A 1 439 ? 32.253 -38.760 -12.210 1.00 83.69 439 GLN A O 1
ATOM 3333 N N . ASN A 1 440 ? 30.563 -39.981 -13.042 1.00 90.00 440 ASN A N 1
ATOM 3334 C CA . ASN A 1 440 ? 30.514 -39.277 -14.323 1.00 90.00 440 ASN A CA 1
ATOM 3335 C C . ASN A 1 440 ? 30.007 -37.837 -14.108 1.00 90.00 440 ASN A C 1
ATOM 3337 O O . ASN A 1 440 ? 28.948 -37.622 -13.510 1.00 90.00 440 ASN A O 1
ATOM 3341 N N . ALA A 1 441 ? 30.778 -36.844 -14.551 1.00 89.50 441 ALA A N 1
ATOM 3342 C CA . ALA A 1 441 ? 30.415 -35.437 -14.425 1.00 89.50 441 ALA A CA 1
ATOM 3343 C C . ALA A 1 441 ? 29.195 -35.092 -15.297 1.00 89.50 441 ALA A C 1
ATOM 3345 O O . ALA A 1 441 ? 28.308 -34.353 -14.868 1.00 89.50 441 ALA A O 1
ATOM 3346 N N . GLY A 1 442 ? 29.104 -35.693 -16.482 1.00 93.25 442 GLY A N 1
ATOM 3347 C CA . GLY A 1 442 ? 28.036 -35.466 -17.448 1.00 93.25 442 GLY A CA 1
ATOM 3348 C C . GLY A 1 442 ? 26.713 -36.161 -17.134 1.00 93.25 442 GLY A C 1
ATOM 3349 O O . GLY A 1 442 ? 25.821 -36.101 -17.965 1.00 93.25 442 GLY A O 1
ATOM 3350 N N . GLU A 1 443 ? 26.552 -36.834 -15.992 1.00 95.19 443 GLU A N 1
ATOM 3351 C CA . GLU A 1 443 ? 25.279 -37.433 -15.563 1.00 95.19 443 GLU A CA 1
ATOM 3352 C C . GLU A 1 443 ? 24.654 -36.626 -14.417 1.00 95.19 443 GLU A C 1
ATOM 3354 O O . GLU A 1 443 ? 25.374 -36.085 -13.573 1.00 95.19 443 GLU A O 1
ATOM 3359 N N . ILE A 1 444 ? 23.315 -36.577 -14.356 1.00 96.00 444 ILE A N 1
ATOM 3360 C CA . ILE A 1 444 ? 22.599 -36.026 -13.197 1.00 96.00 444 ILE A CA 1
ATOM 3361 C C . ILE A 1 444 ? 22.818 -36.960 -12.013 1.00 96.00 444 ILE A C 1
ATOM 3363 O O . ILE A 1 444 ? 22.274 -38.065 -11.974 1.00 96.00 444 ILE A O 1
ATOM 3367 N N . LEU A 1 445 ? 23.593 -36.501 -11.037 1.00 93.69 445 LEU A N 1
ATOM 3368 C CA . LEU A 1 445 ? 23.926 -37.271 -9.847 1.00 93.69 445 LEU A CA 1
ATOM 3369 C C . LEU A 1 445 ? 23.847 -36.388 -8.606 1.00 93.69 445 LEU A C 1
ATOM 3371 O O . LEU A 1 445 ? 24.149 -35.196 -8.650 1.00 93.69 445 LEU A O 1
ATOM 3375 N N . LYS A 1 446 ? 23.489 -37.006 -7.477 1.00 91.88 446 LYS A N 1
ATOM 3376 C CA . LYS A 1 446 ? 23.659 -36.385 -6.165 1.00 91.88 446 LYS A CA 1
ATOM 3377 C C . LYS A 1 446 ? 25.136 -36.433 -5.783 1.00 91.88 446 LYS A C 1
ATOM 3379 O O . LYS A 1 446 ? 25.692 -37.517 -5.582 1.00 91.88 446 LYS A O 1
ATOM 3384 N N . ARG A 1 447 ? 25.766 -35.267 -5.695 1.00 88.94 447 ARG A N 1
ATOM 3385 C CA . ARG A 1 447 ? 27.186 -35.123 -5.381 1.00 88.94 447 ARG A CA 1
ATOM 3386 C C . ARG A 1 447 ? 27.447 -35.378 -3.893 1.00 88.94 447 ARG A C 1
ATOM 3388 O O . ARG A 1 447 ? 26.535 -35.221 -3.075 1.00 88.94 447 ARG A O 1
ATOM 3395 N N . PRO A 1 448 ? 28.682 -35.741 -3.500 1.00 84.75 448 PRO A N 1
ATOM 3396 C CA . PRO A 1 448 ? 29.027 -36.000 -2.098 1.00 84.75 448 PRO A CA 1
ATOM 3397 C C . PRO A 1 448 ? 28.712 -34.848 -1.127 1.00 84.75 448 PRO A C 1
ATOM 3399 O O . PRO A 1 448 ? 28.473 -35.097 0.050 1.00 84.75 448 PRO A O 1
ATOM 3402 N N . TRP A 1 449 ? 28.677 -33.602 -1.612 1.00 81.31 449 TRP A N 1
ATOM 3403 C CA . TRP A 1 449 ? 28.322 -32.399 -0.843 1.00 81.31 449 TRP A CA 1
ATOM 3404 C C . TRP A 1 449 ? 26.821 -32.055 -0.855 1.00 81.31 449 TRP A C 1
ATOM 3406 O O . TRP A 1 449 ? 26.421 -31.046 -0.284 1.00 81.31 449 TRP A O 1
ATOM 3416 N N . GLY A 1 450 ? 25.976 -32.904 -1.447 1.00 85.56 450 GLY A N 1
ATOM 3417 C CA . GLY A 1 450 ? 24.523 -32.880 -1.263 1.00 85.56 450 GLY A CA 1
ATOM 3418 C C . GLY A 1 450 ? 23.704 -32.313 -2.421 1.00 85.56 450 GLY A C 1
ATOM 3419 O O . GLY A 1 450 ? 22.520 -32.642 -2.500 1.00 85.56 450 GLY A O 1
ATOM 3420 N N . GLU A 1 451 ? 24.313 -31.548 -3.327 1.00 90.94 451 GLU A N 1
ATOM 3421 C CA . GLU A 1 451 ? 23.620 -31.010 -4.502 1.00 90.94 451 GLU A CA 1
ATOM 3422 C C . GLU A 1 451 ? 23.310 -32.111 -5.528 1.00 90.94 451 GLU A C 1
ATOM 3424 O O . GLU A 1 451 ? 24.051 -33.089 -5.652 1.00 90.94 451 GLU A O 1
ATOM 3429 N N . VAL A 1 452 ? 22.235 -31.947 -6.291 1.00 94.81 452 VAL A N 1
ATOM 3430 C CA . VAL A 1 452 ? 21.939 -32.765 -7.471 1.00 94.81 452 VAL A CA 1
ATOM 3431 C C . VAL A 1 452 ? 22.279 -31.932 -8.699 1.00 94.81 452 VAL A C 1
ATOM 3433 O O . VAL A 1 452 ? 21.661 -30.897 -8.932 1.00 94.81 452 VAL A O 1
ATOM 3436 N N . SER A 1 453 ? 23.287 -32.356 -9.461 1.00 95.75 453 SER A N 1
ATOM 3437 C CA . SER A 1 453 ? 23.852 -31.543 -10.543 1.00 95.75 453 SER A CA 1
ATOM 3438 C C . SER A 1 453 ? 24.412 -32.370 -11.699 1.00 95.75 453 SER A C 1
ATOM 3440 O O . SER A 1 453 ? 24.674 -33.568 -11.551 1.00 95.75 453 SER A O 1
ATOM 3442 N N . PHE A 1 454 ? 24.633 -31.731 -12.850 1.00 97.12 454 PHE A N 1
ATOM 3443 C CA . PHE A 1 454 ? 25.434 -32.262 -13.960 1.00 97.12 454 PHE A CA 1
ATOM 3444 C C . PHE A 1 454 ? 26.319 -31.169 -14.571 1.00 97.12 454 PHE A C 1
ATOM 3446 O O . PHE A 1 454 ? 26.014 -29.979 -14.472 1.00 97.12 454 PHE A O 1
ATOM 3453 N N . TYR A 1 455 ? 27.398 -31.591 -15.228 1.00 96.38 455 TYR A N 1
ATOM 3454 C CA . TYR A 1 455 ? 28.407 -30.714 -15.816 1.00 96.38 455 TYR A CA 1
ATOM 3455 C C . TYR A 1 455 ? 28.392 -30.795 -17.348 1.00 96.38 455 TYR A C 1
ATOM 3457 O O . TYR A 1 455 ? 28.174 -31.862 -17.932 1.00 96.38 455 TYR A O 1
ATOM 3465 N N . CYS A 1 456 ? 28.648 -29.670 -18.007 1.00 95.94 456 CYS A N 1
ATOM 3466 C CA . CYS A 1 456 ? 28.814 -29.574 -19.453 1.00 95.94 456 CYS A CA 1
ATOM 3467 C C . CYS A 1 456 ? 29.857 -28.513 -19.826 1.00 95.94 456 CYS A C 1
ATOM 3469 O O . CYS A 1 456 ? 30.146 -27.617 -19.038 1.00 95.94 456 CYS A O 1
ATOM 3471 N N . GLU A 1 457 ? 30.388 -28.593 -21.039 1.00 95.62 457 GLU A N 1
ATOM 3472 C CA . GLU A 1 457 ? 31.357 -27.643 -21.585 1.00 95.62 457 GLU A CA 1
ATOM 3473 C C . GLU A 1 457 ? 30.824 -27.040 -22.881 1.00 95.62 457 GLU A C 1
ATOM 3475 O O . GLU A 1 457 ? 30.261 -27.740 -23.725 1.00 95.62 457 GLU A O 1
ATOM 3480 N N . ASP A 1 458 ? 30.988 -25.733 -23.061 1.00 95.12 458 ASP A N 1
ATOM 3481 C CA . ASP A 1 458 ? 30.681 -25.117 -24.349 1.00 95.12 458 ASP A CA 1
ATOM 3482 C C . ASP A 1 458 ? 31.730 -25.464 -25.426 1.00 95.12 458 ASP A C 1
ATOM 3484 O O . ASP A 1 458 ? 32.732 -26.139 -25.186 1.00 95.12 458 ASP A O 1
ATOM 3488 N N . LEU A 1 459 ? 31.518 -24.968 -26.648 1.00 93.38 459 LEU A N 1
ATOM 3489 C CA . LEU A 1 459 ? 32.412 -25.231 -27.783 1.00 93.38 459 LEU A CA 1
ATOM 3490 C C . LEU A 1 459 ? 33.824 -24.634 -27.623 1.00 93.38 459 LEU A C 1
ATOM 3492 O O . LEU A 1 459 ? 34.722 -24.979 -28.394 1.00 93.38 459 LEU A O 1
ATOM 3496 N N . TRP A 1 460 ? 34.024 -23.734 -26.658 1.00 94.56 460 TRP A N 1
ATOM 3497 C CA . TRP A 1 460 ? 35.292 -23.063 -26.366 1.00 94.56 460 TRP A CA 1
ATOM 3498 C C . TRP A 1 460 ? 35.944 -23.573 -25.072 1.00 94.56 460 TRP A C 1
ATOM 3500 O O . TRP A 1 460 ? 37.012 -23.081 -24.704 1.00 94.56 460 TRP A O 1
ATOM 3510 N N . GLY A 1 461 ? 35.354 -24.589 -24.431 1.00 92.44 461 GLY A N 1
ATOM 3511 C CA . GLY A 1 461 ? 35.850 -25.221 -23.210 1.00 92.44 461 GLY A CA 1
ATOM 3512 C C . GLY A 1 461 ? 35.457 -24.496 -21.920 1.00 92.44 461 GLY A C 1
ATOM 3513 O O . GLY A 1 461 ? 36.057 -24.757 -20.882 1.00 92.44 461 GLY A O 1
ATOM 3514 N N . ASN A 1 462 ? 34.499 -23.564 -21.954 1.00 95.12 462 ASN A N 1
ATOM 3515 C CA . ASN A 1 462 ? 33.963 -22.961 -20.735 1.00 95.12 462 ASN A CA 1
ATOM 3516 C C . ASN A 1 462 ? 33.075 -23.978 -20.007 1.00 95.12 462 ASN A C 1
ATOM 3518 O O . ASN A 1 462 ? 32.069 -24.439 -20.556 1.00 95.12 462 ASN A O 1
ATOM 3522 N N . GLY A 1 463 ? 33.425 -24.293 -18.761 1.00 95.00 463 GLY A N 1
ATOM 3523 C CA . GLY A 1 463 ? 32.656 -25.204 -17.917 1.00 95.00 463 GLY A CA 1
ATOM 3524 C C . GLY A 1 463 ? 31.368 -24.568 -17.386 1.00 95.00 463 GLY A C 1
ATOM 3525 O O . GLY A 1 463 ? 31.366 -23.444 -16.875 1.00 95.00 463 GLY A O 1
ATOM 3526 N N . LEU A 1 464 ? 30.264 -25.306 -17.455 1.00 96.31 464 LEU A N 1
ATOM 3527 C CA . LEU A 1 464 ? 28.959 -24.951 -16.896 1.00 96.31 464 LEU A CA 1
ATOM 3528 C C . LEU A 1 464 ? 28.430 -26.114 -16.040 1.00 96.31 464 LEU A C 1
ATOM 3530 O O . LEU A 1 464 ? 28.498 -27.275 -16.444 1.00 96.31 464 LEU A O 1
ATOM 3534 N N . CYS A 1 465 ? 27.915 -25.813 -14.854 1.00 95.62 465 CYS A N 1
ATOM 3535 C CA . CYS A 1 465 ? 27.281 -26.779 -13.963 1.00 95.62 465 CYS A CA 1
ATOM 3536 C C . CYS A 1 465 ? 25.836 -26.350 -13.722 1.00 95.62 465 CYS A C 1
ATOM 3538 O O . CYS A 1 465 ? 25.583 -25.201 -13.366 1.00 95.62 465 CYS A O 1
ATOM 3540 N N . PHE A 1 466 ? 24.891 -27.264 -13.903 1.00 97.19 466 PHE A N 1
ATOM 3541 C CA . PHE A 1 466 ? 23.488 -27.018 -13.589 1.00 97.19 466 PHE A CA 1
ATOM 3542 C C . PHE A 1 466 ? 23.110 -27.813 -12.351 1.00 97.19 466 PHE A C 1
ATOM 3544 O O . PHE A 1 466 ? 23.385 -29.011 -12.272 1.00 97.19 466 PHE A O 1
ATOM 3551 N N . VAL A 1 467 ? 22.488 -27.136 -11.393 1.00 95.56 467 VAL A N 1
ATOM 3552 C CA . VAL A 1 467 ? 22.138 -27.661 -10.075 1.00 95.56 467 VAL A CA 1
ATOM 3553 C C . VAL A 1 467 ? 20.634 -27.540 -9.881 1.00 95.56 467 VAL A C 1
ATOM 3555 O O . VAL A 1 467 ? 20.054 -26.494 -10.167 1.00 95.56 467 VAL A O 1
ATOM 3558 N N . ASP A 1 468 ? 20.003 -28.595 -9.379 1.00 94.75 468 ASP A N 1
ATOM 3559 C CA . ASP A 1 468 ? 18.616 -28.538 -8.925 1.00 94.75 468 ASP A CA 1
ATOM 3560 C C . ASP A 1 468 ? 18.510 -27.534 -7.769 1.00 94.75 468 ASP A C 1
ATOM 3562 O O . ASP A 1 468 ? 19.134 -27.723 -6.716 1.00 94.75 468 ASP A O 1
ATOM 3566 N N . GLU A 1 469 ? 17.737 -26.464 -7.968 1.00 91.12 469 GLU A N 1
ATOM 3567 C CA . GLU A 1 469 ? 17.614 -25.369 -7.001 1.00 91.12 469 GLU A CA 1
ATOM 3568 C C . GLU A 1 469 ? 17.155 -25.839 -5.612 1.00 91.12 469 GLU A C 1
ATOM 3570 O O . GLU A 1 469 ? 17.552 -25.258 -4.602 1.00 91.12 469 GLU A O 1
ATOM 3575 N N . THR A 1 470 ? 16.397 -26.940 -5.537 1.00 89.81 470 THR A N 1
ATOM 3576 C CA . THR A 1 470 ? 15.902 -27.510 -4.272 1.00 89.81 470 THR A CA 1
ATOM 3577 C C . THR A 1 470 ? 17.010 -28.149 -3.437 1.00 89.81 470 THR A C 1
ATOM 3579 O O . THR A 1 470 ? 16.844 -28.408 -2.244 1.00 89.81 470 THR A O 1
ATOM 3582 N N . THR A 1 471 ? 18.164 -28.391 -4.056 1.00 86.25 471 THR A N 1
ATOM 3583 C CA . THR A 1 471 ? 19.338 -29.014 -3.440 1.00 86.25 471 THR A CA 1
ATOM 3584 C C . THR A 1 471 ? 20.492 -28.032 -3.251 1.00 86.25 471 THR A C 1
ATOM 3586 O O . THR A 1 471 ? 21.592 -28.442 -2.874 1.00 86.25 471 THR A O 1
ATOM 3589 N N . LEU A 1 472 ? 20.248 -26.737 -3.492 1.00 70.44 472 LEU A N 1
ATOM 3590 C CA . LEU A 1 472 ? 21.250 -25.688 -3.374 1.00 70.44 472 LEU A CA 1
ATOM 3591 C C . LEU A 1 472 ? 21.770 -25.599 -1.931 1.00 70.44 472 LEU A C 1
ATOM 3593 O O . LEU A 1 472 ? 21.066 -25.202 -0.999 1.00 70.44 472 LEU A O 1
ATOM 3597 N N . PHE A 1 473 ? 23.042 -25.940 -1.747 1.00 61.84 473 PHE A N 1
ATOM 3598 C CA . PHE A 1 473 ? 23.713 -25.819 -0.461 1.00 61.84 473 PHE A CA 1
ATOM 3599 C C . PHE A 1 473 ? 24.025 -24.342 -0.173 1.00 61.84 473 PHE A C 1
ATOM 3601 O O . PHE A 1 473 ? 24.950 -23.761 -0.735 1.00 61.84 473 PHE A O 1
ATOM 3608 N N . THR A 1 474 ? 23.250 -23.716 0.716 1.00 56.25 474 THR A N 1
ATOM 3609 C CA . THR A 1 474 ? 23.390 -22.284 1.059 1.00 56.25 474 THR A CA 1
ATOM 3610 C C . THR A 1 474 ? 24.471 -21.990 2.106 1.00 56.25 474 THR A C 1
ATOM 3612 O O . THR A 1 474 ? 24.637 -20.838 2.507 1.00 56.25 474 THR A O 1
ATOM 3615 N N . GLY A 1 475 ? 25.210 -23.009 2.562 1.00 49.22 475 GLY A N 1
ATOM 3616 C CA . GLY A 1 475 ? 26.261 -22.858 3.573 1.00 49.22 475 GLY A CA 1
ATOM 3617 C C . GLY A 1 475 ? 25.768 -22.399 4.951 1.00 49.22 475 GLY A C 1
ATOM 3618 O O . GLY A 1 475 ? 26.578 -21.892 5.727 1.00 49.22 475 GLY A O 1
ATOM 3619 N N . LYS A 1 476 ? 24.464 -22.536 5.234 1.00 38.38 476 LYS A N 1
ATOM 3620 C CA . LYS A 1 476 ? 23.873 -22.329 6.564 1.00 38.38 476 LYS A CA 1
ATOM 3621 C C . LYS A 1 476 ? 23.973 -23.573 7.432 1.00 38.38 476 LYS A C 1
ATOM 3623 O O . LYS A 1 476 ? 23.789 -24.683 6.884 1.00 38.38 476 LYS A O 1
#

Radius of gyration: 32.4 Å; chains: 1; bounding box: 100×74×62 Å

Secondary structure (DSSP, 8-state):
--HHHHHHHHHHHHHHHHTT---PPS---HHHHHHHHHHHHHHTPSPTTHHHHHHHHHHHHHHHHHHHHHHSS--TTS-TT--SEEEEEEES-HHHHHHHHHHHH--EEEEEEE-TTS-EEEEEEETTEEEEEEE--TT-------B--EEEEE-S-HHHHHHHHHHTTPEEEEEEEEETTTEEEEEEE-TTS-EEEEEEESSSSSS-TT--SEEEEE--SSHHHHHHHHHHHH--EEEEEEE-TT--EEEEEEEETTEEEEE---BTTB-----EEEEE-S-HHHHHHHHTTSTT-EEEEEEEE-TTSSEEEEEE-TTS-EEEEEE---------------PPPPPP-EEEEEES-HHHHHHHHHHHHT---EEPTTSSEEEEEETTEEEEEEESTTTT-PPPPPPSSPEEEEES-HHHHHHHHHHTT-B---EETTEETTS-EE-TTS-EEEEEE-TT--EEEEEEGGG-----